Protein AF-A0A202DGK8-F1 (afdb_monomer_lite)

Radius of gyration: 27.14 Å; chains: 1; bounding box: 76×74×69 Å

Sequence (663 aa):
MLKRNYIIKHFFIFFLIILNVFDFFEALNPEFDLIKKVISWVLMIYLLYHFSFSKILIGYKDKNIDLMLLFSYTLFIFKDLFFYLLGSELSIRINESIVFYTLNISLLCFLLISHYLSFYKHIEGESLLGIFKVSDNVIFKFILSLIGISFVAYFIFMMVFQWFTIVIDAPIMMIAIIYYLYVATKQHKADSLMENIVGFGDNILERFISFFHYKKTLYLGLLSLLGLHFFTDIFALLMPSIFEMGGAVYKGITESETIIALFFENITGLTFYEIFNLLIIYLANIIHVLFLLATPIILIQHFYKEEKIRLPIWLKLMIIPSFIISYIYPVYTIEKITSLSSNISGVILSFSSVILSEKIYYVLALLLILIFLVLMLYHFKLMDTSGITLIILFVGMVDYVSKYYMSTVKYYIALIQNIWSTEFLIIIFFFIIFILLITLFYWFSIIIFAFEVLKYNYLKSFMDRNLENFRKLEIFFSISLLFILLIQFLSIMFAIFRIKNFNFFVPIILAALFVVLPRINLFFVRIDWGAKMHNFLLTPFALLVGLLIGSSAIYYREPLGFVSENIILIAFYLLFVAISEELLFRHYLQKYLSNVFDFRHSALVQSLLFAFFHLTKSTSISLFILMFISAILFTIIKEKTGLLNAILAHFMANAILYYYFLF

Structure (mmCIF, N/CA/C/O backbone):
data_AF-A0A202DGK8-F1
#
_entry.id   AF-A0A202DGK8-F1
#
loop_
_atom_site.group_PDB
_atom_site.id
_atom_site.type_symbol
_atom_site.label_atom_id
_atom_site.label_alt_id
_atom_site.label_comp_id
_atom_site.label_asym_id
_atom_site.label_entity_id
_atom_site.label_seq_id
_atom_site.pdbx_PDB_ins_code
_atom_site.Cartn_x
_atom_site.Cartn_y
_atom_site.Cartn_z
_atom_site.occupancy
_atom_site.B_iso_or_equiv
_atom_site.auth_seq_id
_atom_site.auth_comp_id
_atom_site.auth_asym_id
_atom_site.auth_atom_id
_atom_site.pdbx_PDB_model_num
ATOM 1 N N . MET A 1 1 ? -36.291 -28.197 7.228 1.00 51.22 1 MET A N 1
ATOM 2 C CA . MET A 1 1 ? -35.896 -26.795 6.944 1.00 51.22 1 MET A CA 1
ATOM 3 C C . MET A 1 1 ? -34.412 -26.662 6.576 1.00 51.22 1 MET A C 1
ATOM 5 O O . MET A 1 1 ? -34.134 -26.097 5.529 1.00 51.22 1 MET A O 1
ATOM 9 N N . LEU A 1 2 ? -33.475 -27.258 7.333 1.00 48.94 2 LEU A N 1
ATOM 10 C CA . LEU A 1 2 ? -32.024 -27.219 7.044 1.00 48.94 2 LEU A CA 1
ATOM 11 C C . LEU A 1 2 ? -31.641 -27.668 5.616 1.00 48.94 2 LEU A C 1
ATOM 13 O O . LEU A 1 2 ? -30.937 -26.936 4.931 1.00 48.94 2 LEU A O 1
ATOM 17 N N . LYS A 1 3 ? -32.181 -28.791 5.109 1.00 66.75 3 LYS A N 1
ATOM 18 C CA . LYS A 1 3 ? -31.919 -29.261 3.728 1.00 66.75 3 LYS A CA 1
ATOM 19 C C . LYS A 1 3 ? -32.298 -28.246 2.633 1.00 66.75 3 LYS A C 1
ATOM 21 O O . LYS A 1 3 ? -31.607 -28.169 1.626 1.00 66.75 3 LYS A O 1
ATOM 26 N N . ARG A 1 4 ? -33.359 -27.446 2.821 1.00 71.19 4 ARG A N 1
ATOM 27 C CA . ARG A 1 4 ? -33.828 -26.487 1.800 1.00 71.19 4 ARG A CA 1
ATOM 28 C C . ARG A 1 4 ? -32.875 -25.298 1.654 1.00 71.19 4 ARG A C 1
ATOM 30 O O . ARG A 1 4 ? -32.603 -24.874 0.538 1.00 71.19 4 ARG A O 1
ATOM 37 N N . ASN A 1 5 ? -32.333 -24.806 2.770 1.00 70.88 5 ASN A N 1
ATOM 38 C CA . ASN A 1 5 ? -31.379 -23.693 2.766 1.00 70.88 5 ASN A CA 1
ATOM 39 C C . ASN A 1 5 ? -30.057 -24.085 2.091 1.00 70.88 5 ASN A C 1
ATOM 41 O O . ASN A 1 5 ? -29.466 -23.269 1.388 1.00 70.88 5 ASN A O 1
ATOM 45 N N . TYR A 1 6 ? -29.633 -25.344 2.243 1.00 73.19 6 TYR A N 1
ATOM 46 C CA . TYR A 1 6 ? -28.460 -25.858 1.542 1.00 73.19 6 TYR A CA 1
ATOM 47 C C . TYR A 1 6 ? -28.658 -25.883 0.027 1.00 73.19 6 TYR A C 1
ATOM 49 O O . TYR A 1 6 ? -27.784 -25.398 -0.682 1.00 73.19 6 TYR A O 1
ATOM 57 N N . ILE A 1 7 ? -29.794 -26.377 -0.476 1.00 74.69 7 ILE A N 1
ATOM 58 C CA . ILE A 1 7 ? -30.043 -26.464 -1.927 1.00 74.69 7 ILE A CA 1
ATOM 59 C C . ILE A 1 7 ? -29.976 -25.080 -2.584 1.00 74.69 7 ILE A C 1
ATOM 61 O O . ILE A 1 7 ? -29.297 -24.914 -3.592 1.00 74.69 7 ILE A O 1
ATOM 65 N N . ILE A 1 8 ? -30.615 -24.075 -1.979 1.00 75.06 8 ILE A N 1
ATOM 66 C CA . ILE A 1 8 ? -30.625 -22.705 -2.511 1.00 75.06 8 ILE A CA 1
ATOM 67 C C . ILE A 1 8 ? -29.206 -22.115 -2.523 1.00 75.06 8 ILE A C 1
ATOM 69 O O . ILE A 1 8 ? -28.789 -21.552 -3.532 1.00 75.06 8 ILE A O 1
ATOM 73 N N . LYS A 1 9 ? -28.433 -22.291 -1.440 1.00 70.06 9 LYS A N 1
ATOM 74 C CA . LYS A 1 9 ? -27.044 -21.805 -1.363 1.00 70.06 9 LYS A CA 1
ATOM 75 C C . LYS A 1 9 ? -26.158 -22.444 -2.439 1.00 70.06 9 LYS A C 1
ATOM 77 O O . LYS A 1 9 ? -25.426 -21.733 -3.118 1.00 70.06 9 LYS A O 1
ATOM 82 N N . HIS A 1 10 ? -26.243 -23.764 -2.614 1.00 73.62 10 HIS A N 1
ATOM 83 C CA . HIS A 1 10 ? -25.457 -24.475 -3.626 1.00 73.62 10 HIS A CA 1
ATOM 84 C C . HIS A 1 10 ? -25.862 -24.080 -5.046 1.00 73.62 10 HIS A C 1
ATOM 86 O O . HIS A 1 10 ? -24.986 -23.927 -5.888 1.00 73.62 10 HIS A O 1
ATOM 92 N N . PHE A 1 11 ? -27.156 -23.858 -5.300 1.00 79.88 11 PHE A N 1
ATOM 93 C CA . PHE A 1 11 ? -27.632 -23.382 -6.598 1.00 79.88 11 PHE A CA 1
ATOM 94 C C . PHE A 1 11 ? -27.034 -22.017 -6.959 1.00 79.88 11 PHE A C 1
ATOM 96 O O . PHE A 1 11 ? -26.477 -21.877 -8.042 1.00 79.88 11 PHE A O 1
ATOM 103 N N . PHE A 1 12 ? -27.079 -21.037 -6.047 1.00 73.44 12 PHE A N 1
ATOM 104 C CA . PHE A 1 12 ? -26.494 -19.716 -6.305 1.00 73.44 12 PHE A CA 1
ATOM 105 C C . PHE A 1 12 ? -24.978 -19.772 -6.499 1.00 73.44 12 PHE A C 1
ATOM 107 O O . PHE A 1 12 ? -24.472 -19.120 -7.403 1.00 73.44 12 PHE A O 1
ATOM 114 N N . ILE A 1 13 ? -24.258 -20.569 -5.701 1.00 73.38 13 ILE A N 1
ATOM 115 C CA . ILE A 1 13 ? -22.806 -20.743 -5.861 1.00 73.38 13 ILE A CA 1
ATOM 116 C C . ILE A 1 13 ? -22.485 -21.400 -7.208 1.00 73.38 13 ILE A C 1
ATOM 118 O O . ILE A 1 13 ? -21.611 -20.929 -7.925 1.00 73.38 13 ILE A O 1
ATOM 122 N N . PHE A 1 14 ? -23.201 -22.463 -7.579 1.00 77.56 14 PHE A N 1
ATOM 123 C CA . PHE A 1 14 ? -23.009 -23.146 -8.857 1.00 77.56 14 PHE A CA 1
ATOM 124 C C . PHE A 1 14 ? -23.303 -22.229 -10.048 1.00 77.56 14 PHE A C 1
ATOM 126 O O . PHE A 1 14 ? -22.525 -22.171 -10.997 1.00 77.56 14 PHE A O 1
ATOM 133 N N . PHE A 1 15 ? -24.400 -21.476 -9.981 1.00 82.25 15 PHE A N 1
ATOM 134 C CA . PHE A 1 15 ? -24.756 -20.517 -11.017 1.00 82.25 15 PHE A CA 1
ATOM 135 C C . PHE A 1 15 ? -23.718 -19.393 -11.124 1.00 82.25 15 PHE A C 1
ATOM 137 O O . PHE A 1 15 ? -23.311 -19.051 -12.230 1.00 82.25 15 PHE A O 1
ATOM 144 N N . LEU A 1 16 ? -23.218 -18.891 -9.990 1.00 80.38 16 LEU A N 1
ATOM 145 C CA . LEU A 1 16 ? -22.137 -17.909 -9.954 1.00 80.38 16 LEU A CA 1
ATOM 146 C C . LEU A 1 16 ? -20.859 -18.442 -10.615 1.00 80.38 16 LEU A C 1
ATOM 148 O O . LEU A 1 16 ? -20.255 -17.744 -11.421 1.00 80.38 16 LEU A O 1
ATOM 152 N N . ILE A 1 17 ? -20.478 -19.691 -10.328 1.00 80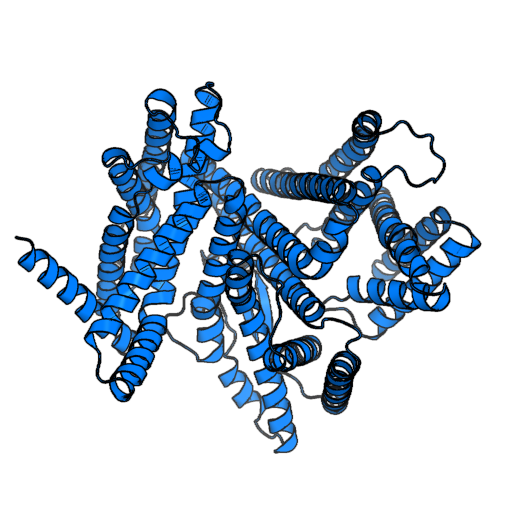.12 17 ILE A N 1
ATOM 153 C CA . ILE A 1 17 ? -19.326 -20.350 -10.959 1.00 80.12 17 ILE A CA 1
ATOM 154 C C . ILE A 1 17 ? -19.479 -20.367 -12.482 1.00 80.12 17 ILE A C 1
ATOM 156 O O . ILE A 1 17 ? -18.545 -19.999 -13.188 1.00 80.12 17 ILE A O 1
ATOM 160 N N . ILE A 1 18 ? -20.651 -20.757 -12.991 1.00 83.00 18 ILE A N 1
ATOM 161 C CA . ILE A 1 18 ? -20.918 -20.778 -14.435 1.00 83.00 18 ILE A CA 1
ATOM 162 C C . ILE A 1 18 ? -20.786 -19.377 -15.036 1.00 83.00 18 ILE A C 1
ATOM 164 O O . ILE A 1 18 ? -20.102 -19.214 -16.045 1.00 83.00 18 ILE A O 1
ATOM 168 N N . LEU A 1 19 ? -21.418 -18.374 -14.419 1.00 85.44 19 LEU A N 1
ATOM 169 C CA . LEU A 1 19 ? -21.339 -16.994 -14.896 1.00 85.44 19 LEU A CA 1
ATOM 170 C C . LEU A 1 19 ? -19.886 -16.509 -14.913 1.00 85.44 19 LEU A C 1
ATOM 172 O O . LEU A 1 19 ? -19.451 -15.963 -15.914 1.00 85.44 19 LEU A O 1
ATOM 176 N N . ASN A 1 20 ? -19.107 -16.790 -13.873 1.00 83.69 20 ASN A N 1
ATOM 177 C CA . ASN A 1 20 ? -17.699 -16.405 -13.794 1.00 83.69 20 ASN A CA 1
ATOM 178 C C . ASN A 1 20 ? -16.799 -17.097 -14.825 1.00 83.69 20 ASN A C 1
ATOM 180 O O . ASN A 1 20 ? -15.853 -16.486 -15.315 1.00 83.69 20 ASN A O 1
ATOM 184 N N . VAL A 1 21 ? -17.101 -18.342 -15.204 1.00 82.19 21 VAL A N 1
ATOM 185 C CA . VAL A 1 21 ? -16.419 -19.006 -16.326 1.00 82.19 21 VAL A CA 1
ATOM 186 C C . VAL A 1 21 ? -16.737 -18.286 -17.637 1.00 82.19 21 VAL A C 1
ATOM 188 O O . VAL A 1 21 ? -15.822 -17.988 -18.398 1.00 82.19 21 VAL A O 1
ATOM 191 N N . PHE A 1 22 ? -18.009 -17.974 -17.904 1.00 86.88 22 PHE A N 1
ATOM 192 C CA . PHE A 1 22 ? -18.378 -17.231 -19.114 1.00 86.88 22 PHE A CA 1
ATOM 193 C C . PHE A 1 22 ? -17.799 -15.813 -19.130 1.00 86.88 22 PHE A C 1
ATOM 195 O O . PHE A 1 22 ? -17.369 -15.355 -20.184 1.00 86.88 22 PHE A O 1
ATOM 202 N N . ASP A 1 23 ? -17.741 -15.148 -17.977 1.00 83.62 23 ASP A N 1
ATOM 203 C CA . ASP A 1 23 ? -17.130 -13.828 -17.815 1.00 83.62 23 ASP A CA 1
ATOM 204 C C . ASP A 1 23 ? -15.640 -13.842 -18.146 1.00 83.62 23 ASP A C 1
ATOM 206 O O . ASP A 1 23 ? -15.155 -12.991 -18.882 1.00 83.62 23 ASP A O 1
ATOM 210 N N . PHE A 1 24 ? -14.921 -14.853 -17.646 1.00 81.38 24 PHE A N 1
ATOM 211 C CA . PHE A 1 24 ? -13.491 -15.019 -17.892 1.00 81.38 24 PHE A CA 1
ATOM 212 C C . PHE A 1 24 ? -13.161 -15.126 -19.387 1.00 81.38 24 PHE A C 1
ATOM 214 O O . PHE A 1 24 ? -12.105 -14.675 -19.820 1.00 81.38 24 PHE A O 1
ATOM 221 N N . PHE A 1 25 ? -14.060 -15.729 -20.167 1.00 81.94 25 PHE A N 1
ATOM 222 C CA . PHE A 1 25 ? -13.942 -15.845 -21.620 1.00 81.94 25 PHE A CA 1
ATOM 223 C C . PHE A 1 25 ? -14.608 -14.689 -22.382 1.00 81.94 25 PHE A C 1
ATOM 225 O O . PHE A 1 25 ? -14.773 -14.798 -23.595 1.00 81.94 25 PHE A O 1
ATOM 232 N N . GLU A 1 26 ? -15.024 -13.620 -21.693 1.00 84.12 26 GLU A N 1
ATOM 233 C CA . GLU A 1 26 ? -15.728 -12.463 -22.270 1.00 84.12 26 GLU A CA 1
ATOM 234 C C . GLU A 1 26 ? -16.994 -12.856 -23.061 1.00 84.12 26 GLU A C 1
ATOM 236 O O . GLU A 1 26 ? -17.419 -12.178 -23.993 1.00 84.12 26 GLU A O 1
ATOM 241 N N . ALA A 1 27 ? -17.615 -13.979 -22.687 1.00 88.19 27 ALA A N 1
ATOM 242 C CA . ALA A 1 27 ? -18.782 -14.547 -23.359 1.00 88.19 27 ALA A CA 1
ATOM 243 C C . ALA A 1 27 ? -20.116 -14.118 -22.720 1.00 88.19 27 ALA A C 1
ATOM 245 O O . ALA A 1 27 ? -21.186 -14.444 -23.241 1.00 88.19 27 ALA A O 1
ATOM 246 N N . LEU A 1 28 ? -20.077 -13.417 -21.581 1.00 88.25 28 LEU A N 1
ATOM 247 C CA . LEU A 1 28 ? -21.272 -12.858 -20.953 1.00 88.25 28 LEU A CA 1
ATOM 248 C C . LEU A 1 28 ? -21.738 -11.603 -21.688 1.00 88.25 28 LEU A C 1
ATOM 250 O O . LEU A 1 28 ? -20.965 -10.682 -21.930 1.00 88.25 28 LEU A O 1
ATOM 254 N N . ASN A 1 29 ? -23.039 -11.529 -21.964 1.00 89.25 29 ASN A N 1
ATOM 255 C CA . ASN A 1 29 ? -23.643 -10.265 -22.366 1.00 89.25 29 ASN A CA 1
ATOM 256 C C . ASN A 1 29 ? -23.728 -9.296 -21.155 1.00 89.25 29 ASN A C 1
ATOM 258 O O . ASN A 1 29 ? -23.671 -9.737 -19.999 1.00 89.25 29 ASN A O 1
ATOM 262 N N . PRO A 1 30 ? -23.915 -7.983 -21.386 1.00 84.62 30 PRO A N 1
ATOM 263 C CA . PRO A 1 30 ? -23.977 -6.996 -20.303 1.00 84.62 30 PRO A CA 1
ATOM 264 C C . PRO A 1 30 ? -25.090 -7.249 -19.268 1.00 84.62 30 PRO A C 1
ATOM 266 O O . PRO A 1 30 ? -24.923 -6.953 -18.087 1.00 84.62 30 PRO A O 1
ATOM 269 N N . GLU A 1 31 ? -26.224 -7.825 -19.682 1.00 85.94 31 GLU A N 1
ATOM 270 C CA . GLU A 1 31 ? -27.348 -8.133 -18.785 1.00 85.94 31 GLU A CA 1
ATOM 271 C C . GLU A 1 31 ? -27.005 -9.251 -17.793 1.00 85.94 31 GLU A C 1
ATOM 273 O O . GLU A 1 31 ? -27.269 -9.135 -16.593 1.00 85.94 31 GLU A O 1
ATOM 278 N N . PHE A 1 32 ? -26.387 -10.333 -18.271 1.00 88.19 32 PHE A N 1
ATOM 279 C CA . PHE A 1 32 ? -25.945 -11.430 -17.421 1.00 88.19 32 PHE A CA 1
ATOM 280 C C . PHE A 1 32 ? -24.737 -11.032 -16.563 1.00 88.19 32 PHE A C 1
ATOM 282 O O . PHE A 1 32 ? -24.645 -11.523 -15.438 1.00 88.19 32 PHE A O 1
ATOM 289 N N . ASP A 1 33 ? -23.872 -10.112 -17.013 1.00 83.44 33 ASP A N 1
ATOM 290 C CA . ASP A 1 33 ? -22.826 -9.514 -16.162 1.00 83.44 33 ASP A CA 1
ATOM 291 C C . ASP A 1 33 ? -23.436 -8.721 -14.991 1.00 83.44 33 ASP A C 1
ATOM 293 O O . ASP A 1 33 ? -23.025 -8.878 -13.837 1.00 83.44 33 ASP A O 1
ATOM 297 N N . LEU A 1 34 ? -24.497 -7.944 -15.241 1.00 83.56 34 LEU A N 1
ATOM 298 C CA . LEU A 1 34 ? -25.237 -7.269 -14.172 1.00 83.56 34 LEU A CA 1
ATOM 299 C C . LEU A 1 34 ? -25.877 -8.275 -13.200 1.00 83.56 34 LEU A C 1
ATOM 301 O O . LEU A 1 34 ? -25.743 -8.120 -11.983 1.00 83.56 34 LEU A O 1
ATOM 305 N N . ILE A 1 35 ? -26.548 -9.317 -13.709 1.00 86.31 35 ILE A N 1
ATOM 306 C CA . ILE A 1 35 ? -27.157 -10.366 -12.870 1.00 86.31 35 ILE A CA 1
ATOM 307 C C . ILE A 1 35 ? -26.089 -11.054 -12.014 1.00 86.31 35 ILE A C 1
ATOM 309 O O . ILE A 1 35 ? -26.294 -11.226 -10.810 1.00 86.31 35 ILE A O 1
ATOM 313 N N . LYS A 1 36 ? -24.945 -11.405 -12.612 1.00 86.31 36 LYS A N 1
ATOM 314 C CA . LYS A 1 36 ? -23.786 -11.980 -11.919 1.00 86.31 36 LYS A CA 1
ATOM 315 C C . LYS A 1 36 ? -23.366 -11.094 -10.755 1.00 86.31 36 LYS A C 1
ATOM 317 O O . LYS A 1 36 ? -23.357 -11.560 -9.620 1.00 86.31 36 LYS A O 1
ATOM 322 N N . LYS A 1 37 ? -23.130 -9.805 -11.012 1.00 82.56 37 LYS A N 1
ATOM 323 C CA . LYS A 1 37 ? -22.721 -8.830 -9.990 1.00 82.56 37 LYS A CA 1
ATOM 324 C C . LYS A 1 37 ? -23.738 -8.723 -8.861 1.00 82.56 37 LYS A C 1
ATOM 326 O O . LYS A 1 37 ? -23.357 -8.817 -7.698 1.00 82.56 37 LYS A O 1
ATOM 331 N N . VAL A 1 38 ? -25.031 -8.617 -9.169 1.00 84.06 38 VAL A N 1
ATOM 332 C CA . VAL A 1 38 ? -26.089 -8.580 -8.143 1.00 84.06 38 VAL A CA 1
ATOM 333 C C . VAL A 1 38 ? -26.083 -9.854 -7.290 1.00 84.06 38 VAL A C 1
ATOM 335 O O . VAL A 1 38 ? -26.186 -9.767 -6.065 1.00 84.06 38 VAL A O 1
ATOM 338 N N . ILE A 1 39 ? -25.917 -11.033 -7.897 1.00 84.00 39 ILE A N 1
ATOM 339 C CA . ILE A 1 39 ? -25.820 -12.303 -7.161 1.00 84.00 39 ILE A CA 1
ATOM 340 C C . ILE A 1 39 ? -24.566 -12.325 -6.280 1.00 84.00 39 ILE A C 1
ATOM 342 O O . ILE A 1 39 ? -24.683 -12.639 -5.091 1.00 84.00 39 ILE A O 1
ATOM 346 N N . SER A 1 40 ? -23.400 -11.942 -6.812 1.00 82.19 40 SER A N 1
ATOM 347 C CA . SER A 1 40 ? -22.146 -11.823 -6.053 1.00 82.19 40 SER A CA 1
ATOM 348 C C . SER A 1 40 ? -22.324 -10.912 -4.842 1.00 82.19 40 SER A C 1
ATOM 350 O O . SER A 1 40 ? -21.910 -11.252 -3.735 1.00 82.19 40 SER A O 1
ATOM 352 N N . TRP A 1 41 ? -23.016 -9.786 -5.011 1.00 83.88 41 TRP A N 1
ATOM 353 C CA . TRP A 1 41 ? -23.260 -8.815 -3.948 1.00 83.88 41 TRP A CA 1
ATOM 354 C C . TRP A 1 41 ? -24.203 -9.343 -2.872 1.00 83.88 41 TRP A C 1
ATOM 356 O O . TRP A 1 41 ? -23.926 -9.189 -1.683 1.00 83.88 41 TRP A O 1
ATOM 366 N N . VAL A 1 42 ? -25.297 -10.000 -3.262 1.00 85.19 42 VAL A N 1
ATOM 367 C CA . VAL A 1 42 ? -26.235 -10.620 -2.313 1.00 85.19 42 VAL A CA 1
ATOM 368 C C . VAL A 1 42 ? -25.539 -11.723 -1.516 1.00 85.19 42 VAL A C 1
ATOM 370 O O . VAL A 1 42 ? -25.684 -11.782 -0.292 1.00 85.19 42 VAL A O 1
ATOM 373 N N . LEU A 1 43 ? -24.743 -12.566 -2.182 1.00 80.69 43 LEU A N 1
ATOM 374 C CA . LEU A 1 43 ? -23.928 -13.584 -1.517 1.00 80.69 43 LEU A CA 1
ATOM 375 C C . LEU A 1 43 ? -22.896 -12.947 -0.580 1.00 80.69 43 LEU A C 1
ATOM 377 O O . LEU A 1 43 ? -22.686 -13.455 0.520 1.00 80.69 43 LEU A O 1
ATOM 381 N N . MET A 1 44 ? -22.312 -11.812 -0.962 1.00 81.56 44 MET A N 1
ATOM 382 C CA . MET A 1 44 ? -21.359 -11.080 -0.133 1.00 81.56 44 MET A CA 1
ATOM 383 C C . MET A 1 44 ? -21.989 -10.496 1.121 1.00 81.56 44 MET A C 1
ATOM 385 O O . MET A 1 44 ? -21.497 -10.731 2.220 1.00 81.56 44 MET A O 1
ATOM 389 N N . ILE A 1 45 ? -23.120 -9.808 0.986 1.00 84.25 45 ILE A N 1
ATOM 390 C CA . ILE A 1 45 ? -23.894 -9.295 2.123 1.00 84.25 45 ILE A CA 1
ATOM 391 C C . ILE A 1 45 ? -24.282 -10.452 3.053 1.00 84.25 45 ILE A C 1
ATOM 393 O O . ILE A 1 45 ? -24.182 -10.330 4.275 1.00 84.25 45 ILE A O 1
ATOM 397 N N . TYR A 1 46 ? -24.659 -11.603 2.488 1.00 83.50 46 TYR A N 1
ATOM 398 C CA . TYR A 1 46 ? -24.954 -12.808 3.259 1.00 83.50 46 TYR A CA 1
ATOM 399 C C . TYR A 1 46 ? -23.729 -13.361 4.009 1.00 83.50 46 TYR A C 1
ATOM 401 O O . TYR A 1 46 ? -23.856 -13.739 5.173 1.00 83.50 46 TYR A O 1
ATOM 409 N N . LEU A 1 47 ? -22.547 -13.408 3.389 1.00 78.81 47 LEU A N 1
ATOM 410 C CA . LEU A 1 47 ? -21.310 -13.840 4.054 1.00 78.81 47 LEU A CA 1
ATOM 411 C C . LEU A 1 47 ? -20.900 -12.859 5.160 1.00 78.81 47 LEU A C 1
ATOM 413 O O . LEU A 1 47 ? -20.594 -13.269 6.280 1.00 78.81 47 LEU A O 1
ATOM 417 N N . LEU A 1 48 ? -20.974 -11.559 4.881 1.00 82.31 48 LEU A N 1
ATOM 418 C CA . LEU A 1 48 ? -20.627 -10.493 5.819 1.00 82.31 48 LEU A CA 1
ATOM 419 C C . LEU A 1 48 ? -21.601 -10.402 7.002 1.00 82.31 48 LEU A C 1
ATOM 421 O O . LEU A 1 48 ? -21.194 -10.035 8.101 1.00 82.31 48 LEU A O 1
ATOM 425 N N . TYR A 1 49 ? -22.856 -10.825 6.835 1.00 84.62 49 TYR A N 1
ATOM 426 C CA . TYR A 1 49 ? -23.777 -11.021 7.958 1.00 84.62 49 TYR A CA 1
ATOM 427 C C . TYR A 1 49 ? -23.253 -12.048 8.981 1.00 84.62 49 TYR A C 1
ATOM 429 O O . TYR A 1 49 ? -23.472 -11.897 10.185 1.00 84.62 49 TYR A O 1
ATOM 437 N N . HIS A 1 50 ? -22.536 -13.086 8.532 1.00 83.25 50 HIS A N 1
ATOM 438 C CA . HIS A 1 50 ? -21.955 -14.096 9.428 1.00 83.25 50 HIS A CA 1
ATOM 439 C C . HIS A 1 50 ? -20.631 -13.661 10.062 1.00 83.25 50 HIS A C 1
ATOM 441 O O . HIS A 1 50 ? -20.284 -14.173 11.126 1.00 83.25 50 HIS A O 1
ATOM 447 N N . PHE A 1 51 ? -19.944 -12.680 9.471 1.00 81.88 51 PHE A N 1
ATOM 448 C CA . PHE A 1 51 ? -18.653 -12.149 9.927 1.00 81.88 51 PHE A CA 1
ATOM 449 C C . PHE A 1 51 ? -18.716 -11.437 11.293 1.00 81.88 51 PHE A C 1
ATOM 451 O O . PHE A 1 51 ? -17.709 -11.356 11.990 1.00 81.88 51 PHE A O 1
ATOM 458 N N . SER A 1 52 ? -19.901 -10.980 11.715 1.00 90.25 52 SER A N 1
ATOM 459 C CA . SER A 1 52 ? -20.150 -10.302 12.998 1.00 90.25 52 SER A CA 1
ATOM 460 C C . SER A 1 52 ? -19.206 -9.131 13.295 1.00 90.25 52 SER A C 1
ATOM 462 O O . SER A 1 52 ? -18.312 -9.219 14.138 1.00 90.25 52 SER A O 1
ATOM 464 N N . PHE A 1 53 ? -19.441 -7.994 12.635 1.00 92.56 53 PHE A N 1
ATOM 465 C CA . PHE A 1 53 ? -18.684 -6.750 12.818 1.00 92.56 53 PHE A CA 1
ATOM 466 C C . PHE A 1 53 ? -18.609 -6.270 14.274 1.00 92.56 53 PHE A C 1
ATOM 468 O O . PHE A 1 53 ? -17.600 -5.690 14.678 1.00 92.56 53 PHE A O 1
ATOM 475 N N . SER A 1 54 ? -19.630 -6.530 15.089 1.00 95.38 54 SER A N 1
ATOM 476 C CA . SER A 1 54 ? -19.607 -6.209 16.513 1.00 95.38 54 SER A CA 1
ATOM 477 C C . SER A 1 54 ? -18.515 -6.992 17.244 1.00 95.38 54 SER A C 1
ATOM 479 O O . SER A 1 54 ? -17.869 -6.440 18.124 1.00 95.38 54 SER A O 1
ATOM 481 N N . LYS A 1 55 ? -18.233 -8.243 16.855 1.00 93.81 55 LYS A N 1
ATOM 482 C CA . LYS A 1 55 ? -17.158 -9.035 17.467 1.00 93.81 55 LYS A CA 1
ATOM 483 C C . LYS A 1 55 ? -15.811 -8.330 17.285 1.00 93.81 55 LYS A C 1
ATOM 485 O O . LYS A 1 55 ? -15.064 -8.201 18.243 1.00 93.81 55 LYS A O 1
ATOM 490 N N . ILE A 1 56 ? -15.570 -7.767 16.099 1.00 93.12 56 ILE A N 1
ATOM 491 C CA . ILE A 1 56 ? -14.373 -6.961 15.812 1.00 93.12 56 ILE A CA 1
ATOM 492 C C . ILE A 1 56 ? -14.369 -5.678 16.645 1.00 93.12 56 ILE A C 1
ATOM 494 O O . ILE A 1 56 ? -13.356 -5.342 17.251 1.00 93.12 56 ILE A O 1
ATOM 498 N N . LEU A 1 57 ? -15.481 -4.937 16.664 1.00 95.38 57 LEU A N 1
ATOM 499 C CA . LEU A 1 57 ? -15.538 -3.606 17.275 1.00 95.38 57 LEU A CA 1
ATOM 500 C C . LEU A 1 57 ? -15.542 -3.640 18.809 1.00 95.38 57 LEU A C 1
ATOM 502 O O . LEU A 1 57 ? -14.827 -2.851 19.422 1.00 95.38 57 LEU A O 1
ATOM 506 N N . ILE A 1 58 ? -16.341 -4.520 19.417 1.00 96.12 58 ILE A N 1
ATOM 507 C CA . ILE A 1 58 ? -16.627 -4.545 20.863 1.00 96.12 58 ILE A CA 1
ATOM 508 C C . ILE A 1 58 ? -16.283 -5.867 21.566 1.00 96.12 58 ILE A C 1
ATOM 510 O O . ILE A 1 58 ? -16.388 -5.916 22.789 1.00 96.12 58 ILE A O 1
ATOM 514 N N . GLY A 1 59 ? -15.852 -6.902 20.834 1.00 94.31 59 GLY A N 1
ATOM 515 C CA . GLY A 1 59 ? -15.318 -8.170 21.371 1.00 94.31 59 GLY A CA 1
ATOM 516 C C . GLY A 1 59 ? -16.325 -9.319 21.401 1.00 94.31 59 GLY A C 1
ATOM 517 O O . GLY A 1 59 ? -15.965 -10.479 21.205 1.00 94.31 59 GLY A O 1
ATOM 518 N N . TYR A 1 60 ? -17.618 -8.998 21.489 1.00 94.75 60 TYR A N 1
ATOM 519 C CA . TYR A 1 60 ? -18.710 -9.971 21.477 1.00 94.75 60 TYR A CA 1
ATOM 520 C C . TYR A 1 60 ? -19.697 -9.740 20.330 1.00 94.75 60 TYR A C 1
ATOM 522 O O . TYR A 1 60 ? -19.806 -8.664 19.733 1.00 94.75 60 TYR A O 1
ATOM 530 N N . LYS A 1 61 ? -20.445 -10.798 20.013 1.00 95.06 61 LYS A N 1
ATOM 531 C CA . LYS A 1 61 ? -21.471 -10.792 18.971 1.00 95.06 61 LYS A CA 1
ATOM 532 C C . LYS A 1 61 ? -22.756 -10.134 19.477 1.00 95.06 61 LYS A C 1
ATOM 534 O O . LYS A 1 61 ? -23.372 -10.619 20.422 1.00 95.06 61 LYS A O 1
ATOM 539 N N . ASP A 1 62 ? -23.192 -9.080 18.799 1.00 96.19 62 ASP A N 1
ATOM 540 C CA . ASP A 1 62 ? -24.456 -8.389 19.014 1.00 96.19 62 ASP A CA 1
ATOM 541 C C . ASP A 1 62 ? -25.193 -8.303 17.679 1.00 96.19 62 ASP A C 1
ATOM 543 O O . ASP A 1 62 ? -24.842 -7.538 16.779 1.00 96.19 62 ASP A O 1
ATOM 547 N N . LYS A 1 63 ? -26.249 -9.109 17.567 1.00 95.56 63 LYS A N 1
ATOM 548 C CA . LYS A 1 63 ? -27.011 -9.272 16.329 1.00 95.56 63 LYS A CA 1
ATOM 549 C C . LYS A 1 63 ? -27.651 -7.966 15.847 1.00 95.56 63 LYS A C 1
ATOM 551 O O . LYS A 1 63 ? -27.791 -7.783 14.641 1.00 95.56 63 LYS A O 1
ATOM 556 N N . ASN A 1 64 ? -28.054 -7.079 16.758 1.00 96.44 64 ASN A N 1
ATOM 557 C CA . ASN A 1 64 ? -28.722 -5.834 16.382 1.00 96.44 64 ASN A CA 1
ATOM 558 C C . ASN A 1 64 ? -27.713 -4.849 15.792 1.00 96.44 64 ASN A C 1
ATOM 560 O O . ASN A 1 64 ? -27.976 -4.255 14.748 1.00 96.44 64 ASN A O 1
ATOM 564 N N . ILE A 1 65 ? -26.542 -4.730 16.422 1.00 96.19 65 ILE A N 1
ATOM 565 C CA . ILE A 1 65 ? -25.448 -3.899 15.907 1.00 96.19 65 ILE A CA 1
ATOM 566 C C . ILE A 1 65 ? -24.959 -4.447 14.566 1.00 96.19 65 ILE A C 1
ATOM 568 O O . ILE A 1 65 ? -24.831 -3.676 13.619 1.00 96.19 65 ILE A O 1
ATOM 572 N N . ASP A 1 66 ? -24.757 -5.762 14.456 1.00 95.38 66 ASP A N 1
ATOM 573 C CA . ASP A 1 66 ? -24.349 -6.413 13.206 1.00 95.38 66 ASP A CA 1
ATOM 574 C C . ASP A 1 66 ? -25.336 -6.131 12.064 1.00 95.38 66 ASP A C 1
ATOM 576 O O . ASP A 1 66 ? -24.918 -5.767 10.965 1.00 95.38 66 ASP A O 1
ATOM 580 N N . LEU A 1 67 ? -26.646 -6.245 12.320 1.00 95.56 67 LEU A N 1
ATOM 581 C CA . LEU A 1 67 ? -27.687 -5.959 11.329 1.00 95.56 67 LEU A CA 1
ATOM 582 C C . LEU A 1 67 ? -27.669 -4.484 10.898 1.00 95.56 67 LEU A C 1
ATOM 584 O O . LEU A 1 67 ? -27.742 -4.193 9.705 1.00 95.56 67 LEU A O 1
ATOM 588 N N . MET A 1 68 ? -27.562 -3.555 11.854 1.00 96.50 68 MET A N 1
ATOM 589 C CA . MET A 1 68 ? -27.519 -2.118 11.565 1.00 96.50 68 MET A CA 1
ATOM 590 C C . MET A 1 68 ? -26.249 -1.722 10.805 1.00 96.50 68 MET A C 1
ATOM 592 O O . MET A 1 68 ? -26.324 -0.921 9.873 1.00 96.50 68 MET A O 1
ATOM 596 N N . LEU A 1 69 ? -25.097 -2.292 11.171 1.00 95.38 69 LEU A N 1
ATOM 597 C CA . LEU A 1 69 ? -23.836 -2.087 10.461 1.00 95.38 69 LEU A CA 1
ATOM 598 C C . LEU A 1 69 ? -23.924 -2.636 9.042 1.00 95.38 69 LEU A C 1
ATOM 600 O O . LEU A 1 69 ? -23.621 -1.906 8.107 1.00 95.38 69 LEU A O 1
ATOM 604 N N . LEU A 1 70 ? -24.413 -3.865 8.861 1.00 94.31 70 LEU A N 1
ATOM 605 C CA . LEU A 1 70 ? -24.581 -4.464 7.538 1.00 94.31 70 LEU A CA 1
ATOM 606 C C . LEU A 1 70 ? -25.519 -3.637 6.652 1.00 94.31 70 LEU A C 1
ATOM 608 O O . LEU A 1 70 ? -25.198 -3.390 5.490 1.00 94.31 70 LEU A O 1
ATOM 612 N N . PHE A 1 71 ? -26.653 -3.185 7.194 1.00 95.31 71 PHE A N 1
ATOM 613 C CA . PHE A 1 71 ? -27.578 -2.303 6.483 1.00 95.31 71 PHE A CA 1
ATOM 614 C C . PHE A 1 71 ? -26.889 -0.998 6.072 1.00 95.31 71 PHE A C 1
ATOM 616 O O . PHE A 1 71 ? -26.926 -0.618 4.902 1.00 95.31 71 PHE A O 1
ATOM 623 N N . SER A 1 72 ? -26.196 -0.352 7.011 1.00 95.19 72 SER A N 1
ATOM 624 C CA . SER A 1 72 ? -25.492 0.899 6.741 1.00 95.19 72 SER A CA 1
ATOM 625 C C . SER A 1 72 ? -24.370 0.735 5.711 1.00 95.19 72 SER A C 1
ATOM 627 O O . SER A 1 72 ? -24.244 1.549 4.798 1.00 95.19 72 SER A O 1
ATOM 629 N N . TYR A 1 73 ? -23.581 -0.335 5.808 1.00 93.69 73 TYR A N 1
ATOM 630 C CA . TYR A 1 73 ? -22.508 -0.657 4.869 1.00 93.69 73 TYR A CA 1
ATOM 631 C C . TYR A 1 73 ? -23.045 -1.005 3.477 1.00 93.69 73 TYR A C 1
ATOM 633 O O . TYR A 1 73 ? -22.473 -0.592 2.469 1.00 93.69 73 TYR A O 1
ATOM 641 N N . THR A 1 74 ? -24.188 -1.687 3.404 1.00 91.06 74 THR A N 1
ATOM 642 C CA . THR A 1 74 ? -24.867 -1.959 2.131 1.00 91.06 74 THR A CA 1
ATOM 643 C C . THR A 1 74 ? -25.319 -0.659 1.467 1.00 91.06 74 THR A C 1
ATOM 645 O O . THR A 1 74 ? -25.046 -0.455 0.287 1.00 91.06 74 THR A O 1
ATOM 648 N N . LEU A 1 75 ? -25.941 0.257 2.221 1.00 92.25 75 LEU A N 1
ATOM 649 C CA . LEU A 1 75 ? -26.311 1.585 1.713 1.00 92.25 75 LEU A CA 1
ATOM 650 C C . LEU A 1 75 ? -25.092 2.411 1.279 1.00 92.25 75 LEU A C 1
ATOM 652 O O . LEU A 1 75 ? -25.177 3.154 0.303 1.00 92.25 75 LEU A O 1
ATOM 656 N N . PHE A 1 76 ? -23.963 2.261 1.980 1.00 88.62 76 PHE A N 1
ATOM 657 C CA . PHE A 1 76 ? -22.707 2.933 1.650 1.00 88.62 76 PHE A CA 1
ATOM 658 C C . PHE A 1 76 ? -22.164 2.507 0.279 1.00 88.62 76 PHE A C 1
ATOM 660 O O . PHE A 1 76 ? -21.779 3.362 -0.518 1.00 88.62 76 PHE A O 1
ATOM 667 N N . ILE A 1 77 ? -22.167 1.201 -0.011 1.00 86.81 77 ILE A N 1
ATOM 668 C CA . ILE A 1 77 ? -21.697 0.645 -1.293 1.00 86.81 77 ILE A CA 1
ATOM 669 C C . ILE A 1 77 ? -22.737 0.783 -2.406 1.00 86.81 77 ILE A C 1
ATOM 671 O O . ILE A 1 77 ? -22.389 0.745 -3.582 1.00 86.81 77 ILE A O 1
ATOM 675 N N . PHE A 1 78 ? -24.007 1.020 -2.082 1.00 85.69 78 PHE A N 1
ATOM 676 C CA . PHE A 1 78 ? -25.060 1.169 -3.088 1.00 85.69 78 PHE A CA 1
ATOM 677 C C . PHE A 1 78 ? -24.743 2.259 -4.134 1.00 85.69 78 PHE A C 1
ATOM 679 O O . PHE A 1 78 ? -25.143 2.136 -5.289 1.00 85.69 78 PHE A O 1
ATOM 686 N N . LYS A 1 79 ? -23.933 3.269 -3.775 1.00 81.31 79 LYS A N 1
ATOM 687 C CA . LYS A 1 79 ? -23.387 4.259 -4.722 1.00 81.31 79 LYS A CA 1
ATOM 688 C C . LYS A 1 79 ? -22.598 3.623 -5.873 1.00 81.31 79 LYS A C 1
ATOM 690 O O . LYS A 1 79 ? -22.725 4.064 -7.008 1.00 81.31 79 LYS A O 1
ATOM 695 N N . ASP A 1 80 ? -21.819 2.581 -5.594 1.00 76.75 80 ASP A N 1
ATOM 696 C CA . ASP A 1 80 ? -20.973 1.914 -6.583 1.00 76.75 80 ASP A CA 1
ATOM 697 C C . ASP A 1 80 ? -21.838 1.123 -7.576 1.00 76.75 80 ASP A C 1
ATOM 699 O O . ASP A 1 80 ? -21.505 1.050 -8.757 1.00 76.75 80 ASP A O 1
ATOM 703 N N . LEU A 1 81 ? -23.007 0.627 -7.136 1.00 76.62 81 LEU A N 1
ATOM 704 C CA . LEU A 1 81 ? -23.987 -0.016 -8.023 1.00 76.62 81 LEU A CA 1
ATOM 705 C C . LEU A 1 81 ? -24.526 0.988 -9.018 1.00 76.62 81 LEU A C 1
ATOM 707 O O . LEU A 1 81 ? -24.657 0.693 -10.199 1.00 76.62 81 LEU A O 1
ATOM 711 N N . PHE A 1 82 ? -24.856 2.176 -8.519 1.00 75.38 82 PHE A N 1
ATOM 712 C CA . PHE A 1 82 ? -25.405 3.233 -9.341 1.00 75.38 82 PHE A CA 1
ATOM 713 C C . PHE A 1 82 ? -24.392 3.729 -10.360 1.00 75.38 82 PHE A C 1
ATOM 715 O O . PHE A 1 82 ? -24.753 3.860 -11.523 1.00 75.38 82 PHE A O 1
ATOM 722 N N . PHE A 1 83 ? -23.132 3.932 -9.968 1.00 69.62 83 PHE A N 1
ATOM 723 C CA . PHE A 1 83 ? -22.082 4.280 -10.927 1.00 69.62 83 PHE A CA 1
ATOM 724 C C . PHE A 1 83 ? -21.893 3.197 -11.993 1.00 69.62 83 PHE A C 1
ATOM 726 O O . PHE A 1 83 ? -21.761 3.527 -13.169 1.00 69.62 83 PHE A O 1
ATOM 733 N N . TYR A 1 84 ? -21.958 1.920 -11.612 1.00 72.00 84 TYR A N 1
ATOM 734 C CA . TYR A 1 84 ? -21.910 0.823 -12.575 1.00 72.00 84 TYR A CA 1
ATOM 735 C C . TYR A 1 84 ? -23.127 0.820 -13.523 1.00 72.00 84 TYR A C 1
ATOM 737 O O . TYR A 1 84 ? -22.960 0.715 -14.735 1.00 72.00 84 TYR A O 1
ATOM 745 N N . LEU A 1 85 ? -24.343 1.007 -12.998 1.00 74.75 85 LEU A N 1
ATOM 746 C CA . LEU A 1 85 ? -25.576 1.068 -13.794 1.00 74.75 85 LEU A CA 1
ATOM 747 C C . LEU A 1 85 ? -25.604 2.269 -14.750 1.00 74.75 85 LEU A C 1
ATOM 749 O O . LEU A 1 85 ? -26.061 2.123 -15.881 1.00 74.75 85 LEU A O 1
ATOM 753 N N . LEU A 1 86 ? -25.089 3.429 -14.327 1.00 69.81 86 LEU A N 1
ATOM 754 C CA . LEU A 1 86 ? -24.968 4.626 -15.168 1.00 69.81 86 LEU A CA 1
ATOM 755 C C . LEU A 1 86 ? -24.022 4.415 -16.358 1.00 69.81 86 LEU A C 1
ATOM 757 O O . LEU A 1 86 ? -24.237 5.011 -17.408 1.00 69.81 86 LEU A O 1
ATOM 761 N N . GLY A 1 87 ? -22.994 3.575 -16.199 1.00 68.44 87 GLY A N 1
ATOM 762 C CA . GLY A 1 87 ? -22.078 3.205 -17.281 1.00 68.44 87 GLY A CA 1
ATOM 763 C C . GLY A 1 87 ? -22.629 2.144 -18.240 1.00 68.44 87 GLY A C 1
ATOM 764 O O . GLY A 1 87 ? -22.034 1.913 -19.289 1.00 68.44 87 GLY A O 1
ATOM 765 N N . SER A 1 88 ? -23.744 1.493 -17.899 1.00 71.19 88 SER A N 1
ATOM 766 C CA . SER A 1 88 ? -24.384 0.485 -18.747 1.00 71.19 88 SER A CA 1
ATOM 767 C C . SER A 1 88 ? -25.432 1.113 -19.675 1.00 71.19 88 SER A C 1
ATOM 769 O O . SER A 1 88 ? -26.097 2.082 -19.309 1.00 71.19 88 SER A O 1
ATOM 771 N N . GLU A 1 89 ? -25.650 0.528 -20.859 1.00 66.69 89 GLU A N 1
ATOM 772 C CA . GLU A 1 89 ? -26.720 0.953 -21.788 1.00 66.69 89 GLU A CA 1
ATOM 773 C C . GLU A 1 89 ? -28.121 0.891 -21.150 1.00 66.69 89 GLU A C 1
ATOM 775 O O . GLU A 1 89 ? -29.040 1.603 -21.552 1.00 66.69 89 GLU A O 1
ATOM 780 N N . LEU A 1 90 ? -28.253 0.114 -20.073 1.00 65.75 90 LEU A N 1
ATOM 781 C CA . LEU A 1 90 ? -29.411 -0.005 -19.192 1.00 65.75 90 LEU A CA 1
ATOM 782 C C . LEU A 1 90 ? -29.610 1.212 -18.273 1.00 65.75 90 LEU A C 1
ATOM 784 O O . LEU A 1 90 ? -30.165 1.065 -17.185 1.00 65.75 90 LEU A O 1
ATOM 788 N N . SER A 1 91 ? -29.187 2.405 -18.707 1.00 58.88 91 SER A N 1
ATOM 789 C CA . SER A 1 91 ? -29.322 3.692 -18.013 1.00 58.88 91 SER A CA 1
ATOM 790 C C . SER A 1 91 ? -30.795 4.077 -17.794 1.00 58.88 91 SER A C 1
ATOM 792 O O . SER A 1 91 ? -31.367 5.001 -18.374 1.00 58.88 91 SER A O 1
ATOM 794 N N . ILE A 1 92 ? -31.455 3.351 -16.898 1.00 59.81 92 ILE A N 1
ATOM 795 C CA . ILE A 1 92 ? -32.682 3.775 -16.247 1.00 59.81 92 ILE A CA 1
ATOM 796 C C . ILE A 1 92 ? -32.378 5.169 -15.688 1.00 59.81 92 ILE A C 1
ATOM 798 O O . ILE A 1 92 ? -31.302 5.381 -15.129 1.00 59.81 92 ILE A O 1
ATOM 802 N N . ARG A 1 93 ? -33.307 6.123 -15.856 1.00 61.56 93 ARG A N 1
ATOM 803 C CA . ARG A 1 93 ? -33.235 7.494 -15.312 1.00 61.56 93 ARG A CA 1
ATOM 804 C C . ARG A 1 93 ? -33.242 7.476 -13.781 1.00 61.56 93 ARG A C 1
ATOM 806 O O . ARG A 1 93 ? -34.195 7.910 -13.134 1.00 61.56 93 ARG A O 1
ATOM 813 N N . ILE A 1 94 ? -32.203 6.916 -13.192 1.00 66.56 94 ILE A N 1
ATOM 814 C CA . ILE A 1 94 ? -31.982 6.901 -11.766 1.00 66.56 94 ILE A CA 1
ATOM 815 C C . ILE A 1 94 ? -31.502 8.303 -11.422 1.00 66.56 94 ILE A C 1
ATOM 817 O O . ILE A 1 94 ? -30.494 8.786 -11.927 1.00 66.56 94 ILE A O 1
ATOM 821 N N . ASN A 1 95 ? -32.281 8.973 -10.585 1.00 75.69 95 ASN A N 1
ATOM 822 C CA . ASN A 1 95 ? -31.967 10.304 -10.109 1.00 75.69 95 ASN A CA 1
ATOM 823 C C . ASN A 1 95 ? -30.694 10.238 -9.246 1.00 75.69 95 ASN A C 1
ATOM 825 O O . ASN A 1 95 ? -30.686 9.512 -8.251 1.00 75.69 95 ASN A O 1
ATOM 829 N N . GLU A 1 96 ? -29.655 11.010 -9.589 1.00 76.75 96 GLU A N 1
ATOM 830 C CA . GLU A 1 96 ? -28.414 11.162 -8.802 1.00 76.75 96 GLU A CA 1
ATOM 831 C C . GLU A 1 96 ? -28.706 11.431 -7.317 1.00 76.75 96 GLU A C 1
ATOM 833 O O . GLU A 1 96 ? -27.989 10.962 -6.433 1.00 76.75 96 GLU A O 1
ATOM 838 N N . SER A 1 97 ? -29.832 12.093 -7.027 1.00 82.81 97 SER A N 1
ATOM 839 C CA . SER A 1 97 ? -30.340 12.317 -5.668 1.00 82.81 97 SER A CA 1
ATOM 840 C C . SER A 1 97 ? -30.437 11.033 -4.835 1.00 82.81 97 SER A C 1
ATOM 842 O O . SER A 1 97 ? -30.189 11.073 -3.633 1.00 82.81 97 SER A O 1
ATOM 844 N N . ILE A 1 98 ? -30.764 9.882 -5.440 1.00 84.50 98 ILE A N 1
ATOM 845 C CA . ILE A 1 98 ? -30.871 8.601 -4.724 1.00 84.50 98 ILE A CA 1
ATOM 846 C C . ILE A 1 98 ? -29.510 8.197 -4.151 1.00 84.50 98 ILE A C 1
ATOM 848 O O . ILE A 1 98 ? -29.453 7.799 -2.990 1.00 84.50 98 ILE A O 1
ATOM 852 N N . VAL A 1 99 ? -28.424 8.370 -4.912 1.00 83.69 99 VAL A N 1
ATOM 853 C CA . VAL A 1 99 ? -27.050 8.094 -4.456 1.00 83.69 99 VAL A CA 1
ATOM 854 C C . VAL A 1 99 ? -26.716 8.944 -3.231 1.00 83.69 99 VAL A C 1
ATOM 856 O O . VAL A 1 99 ? -26.198 8.443 -2.229 1.00 83.69 99 VAL A O 1
ATOM 859 N N . PHE A 1 100 ? -27.060 10.233 -3.283 1.00 84.00 100 PHE A N 1
ATOM 860 C CA . PHE A 1 100 ? -26.856 11.141 -2.159 1.00 84.00 100 PHE A CA 1
ATOM 861 C C . PHE A 1 100 ? -27.702 10.747 -0.945 1.00 84.00 100 PHE A C 1
ATOM 863 O O . PHE A 1 100 ? -27.195 10.769 0.178 1.00 84.00 100 PHE A O 1
ATOM 870 N N . TYR A 1 101 ? -28.964 10.355 -1.128 1.00 88.81 101 TYR A N 1
ATOM 871 C CA . TYR A 1 101 ? -29.813 9.923 -0.016 1.00 88.81 101 TYR A CA 1
ATOM 872 C C . TYR A 1 101 ? -29.314 8.628 0.626 1.00 88.81 101 TYR A C 1
ATOM 874 O O . TYR A 1 101 ? -29.224 8.574 1.853 1.00 88.81 101 TYR A O 1
ATOM 882 N N . THR A 1 102 ? -28.936 7.611 -0.156 1.00 90.94 102 THR A N 1
ATOM 883 C CA . THR A 1 102 ? -28.412 6.358 0.412 1.00 90.94 102 THR A CA 1
ATOM 884 C C . THR A 1 102 ? -27.119 6.593 1.183 1.00 90.94 102 THR A C 1
ATOM 886 O O . THR A 1 102 ? -26.965 6.061 2.285 1.00 90.94 102 THR A O 1
ATOM 889 N N . LEU A 1 103 ? -26.235 7.454 0.666 1.00 89.75 103 LEU A N 1
ATOM 890 C CA . LEU A 1 103 ? -25.019 7.850 1.370 1.00 89.75 103 LEU A CA 1
ATOM 891 C C . LEU A 1 103 ? -25.349 8.573 2.684 1.00 89.75 103 LEU A C 1
ATOM 893 O O . LEU A 1 103 ? -24.870 8.163 3.735 1.00 89.75 103 LEU A O 1
ATOM 897 N N . ASN A 1 104 ? -26.210 9.595 2.669 1.00 90.06 104 ASN A N 1
ATOM 898 C CA . ASN A 1 104 ? -26.577 10.330 3.886 1.00 90.06 104 ASN A CA 1
ATOM 899 C C . ASN A 1 104 ? -27.231 9.433 4.950 1.00 90.06 104 ASN A C 1
ATOM 901 O O . ASN A 1 104 ? -26.904 9.555 6.131 1.00 90.06 104 ASN A O 1
ATOM 905 N N . ILE A 1 105 ? -28.113 8.510 4.549 1.00 93.12 105 ILE A N 1
ATOM 906 C CA . ILE A 1 105 ? -28.748 7.558 5.474 1.00 93.12 105 ILE A CA 1
ATOM 907 C C . ILE A 1 105 ? -27.693 6.634 6.093 1.00 93.12 105 ILE A C 1
ATOM 909 O O . ILE A 1 105 ? -27.697 6.437 7.307 1.00 93.12 105 ILE A O 1
ATOM 913 N N . SER A 1 106 ? -26.756 6.118 5.293 1.00 94.56 106 SER A N 1
ATOM 914 C CA . SER A 1 106 ? -25.637 5.309 5.790 1.00 94.56 106 SER A CA 1
ATOM 915 C C . SER A 1 106 ? -24.795 6.068 6.829 1.00 94.56 106 SER A C 1
ATOM 917 O O . SER A 1 106 ? -24.550 5.587 7.940 1.00 94.56 106 SER A O 1
ATOM 919 N N . LEU A 1 107 ? -24.423 7.309 6.518 1.00 93.69 107 LEU A N 1
ATOM 920 C CA . LEU A 1 107 ? -23.627 8.153 7.408 1.00 93.69 107 LEU A CA 1
ATOM 921 C C . LEU A 1 107 ? -24.373 8.492 8.709 1.00 93.69 107 LEU A C 1
ATOM 923 O O . LEU A 1 107 ? -23.790 8.447 9.795 1.00 93.69 107 LEU A O 1
ATOM 927 N N . LEU A 1 108 ? -25.679 8.755 8.626 1.00 94.56 108 LEU A N 1
ATOM 928 C CA . LEU A 1 108 ? -26.529 8.931 9.802 1.00 94.56 108 LEU A CA 1
ATOM 929 C C . LEU A 1 108 ? -26.572 7.654 10.653 1.00 94.56 108 LEU A C 1
ATOM 931 O O . LEU A 1 108 ? -26.428 7.725 11.875 1.00 94.56 108 LEU A O 1
ATOM 935 N N . CYS A 1 109 ? -26.702 6.481 10.029 1.00 96.31 109 CYS A N 1
ATOM 936 C CA . CYS A 1 109 ? -26.626 5.205 10.733 1.00 96.31 109 CYS A CA 1
ATOM 937 C C . CYS A 1 109 ? -25.274 5.026 11.440 1.00 96.31 109 CYS A C 1
ATOM 939 O O . CYS A 1 109 ? -25.264 4.579 12.585 1.00 96.31 109 CYS A O 1
ATOM 941 N N . PHE A 1 110 ? -24.144 5.419 10.839 1.00 96.50 110 PHE A N 1
ATOM 942 C CA . PHE A 1 110 ? -22.843 5.371 11.526 1.00 96.50 110 PHE A CA 1
ATOM 943 C C . PHE A 1 110 ? -22.821 6.236 12.784 1.00 96.50 110 PHE A C 1
ATOM 945 O O . PHE A 1 110 ? -22.351 5.772 13.825 1.00 96.50 110 PHE A O 1
ATOM 952 N N . LEU A 1 111 ? -23.362 7.455 12.724 1.00 96.62 111 LEU A N 1
ATOM 953 C CA . LEU A 1 111 ? -23.453 8.338 13.890 1.00 96.62 111 LEU A CA 1
ATOM 954 C C . LEU A 1 111 ? -24.336 7.728 14.987 1.00 96.62 111 LEU A C 1
ATOM 956 O O . LEU A 1 111 ? -23.928 7.692 16.149 1.00 96.62 111 LEU A O 1
ATOM 960 N N . LEU A 1 112 ? -25.504 7.191 14.625 1.00 97.56 112 LEU A N 1
ATOM 961 C CA . LEU A 1 112 ? -26.428 6.566 15.576 1.00 97.56 112 LEU A CA 1
ATOM 962 C C . LEU A 1 112 ? -25.839 5.306 16.220 1.00 97.56 112 LEU A C 1
ATOM 964 O O . LEU A 1 112 ? -25.956 5.132 17.431 1.00 97.56 112 LEU A O 1
ATOM 968 N N . ILE A 1 113 ? -25.165 4.452 15.445 1.00 97.75 113 ILE A N 1
ATOM 969 C CA . ILE A 1 113 ? -24.504 3.255 15.981 1.00 97.75 113 ILE A CA 1
ATOM 970 C C . ILE A 1 113 ? -23.336 3.669 16.883 1.00 97.75 113 ILE A C 1
ATOM 972 O O . ILE A 1 113 ? -23.203 3.132 17.977 1.00 97.75 113 ILE A O 1
ATOM 976 N N . SER A 1 114 ? -22.534 4.663 16.487 1.00 97.56 114 SER A N 1
ATOM 977 C CA . SER A 1 114 ? -21.431 5.182 17.314 1.00 97.56 114 SER A CA 1
ATOM 978 C C . SER A 1 114 ? -21.929 5.731 18.648 1.00 97.56 114 SER A C 1
ATOM 980 O O . SER A 1 114 ? -21.343 5.452 19.693 1.00 97.56 114 SER A O 1
ATOM 982 N N . HIS A 1 115 ? -23.041 6.470 18.621 1.00 97.50 115 HIS A N 1
ATOM 983 C CA . HIS A 1 115 ? -23.727 6.959 19.813 1.00 97.50 115 HIS A CA 1
ATOM 984 C C . HIS A 1 115 ? -24.238 5.798 20.673 1.00 97.50 115 HIS A C 1
ATOM 986 O O . HIS A 1 115 ? -24.009 5.751 21.881 1.00 97.50 115 HIS A O 1
ATOM 992 N N . TYR A 1 116 ? -24.877 4.806 20.056 1.00 97.81 116 TYR A N 1
ATOM 993 C CA . TYR A 1 116 ? -25.380 3.646 20.778 1.00 97.81 116 TYR A CA 1
ATOM 994 C C . TYR A 1 116 ? -24.254 2.852 21.464 1.00 97.81 116 TYR A C 1
ATOM 996 O O . TYR A 1 116 ? -24.359 2.514 22.646 1.00 97.81 116 TYR A O 1
ATOM 1004 N N . LEU A 1 117 ? -23.142 2.623 20.758 1.00 96.56 117 LEU A N 1
ATOM 1005 C CA . LEU A 1 117 ? -21.947 1.985 21.309 1.00 96.56 117 LEU A CA 1
ATOM 1006 C C . LEU A 1 117 ? -21.359 2.787 22.474 1.00 96.56 117 LEU A C 1
ATOM 1008 O O . LEU A 1 117 ? -20.958 2.201 23.484 1.00 96.56 117 LEU A O 1
ATOM 1012 N N . SER A 1 118 ? -21.321 4.119 22.367 1.00 96.31 118 SER A N 1
ATOM 1013 C CA . SER A 1 118 ? -20.710 4.951 23.399 1.00 96.31 118 SER A CA 1
ATOM 1014 C C . SER A 1 118 ? -21.496 4.965 24.702 1.00 96.31 118 SER A C 1
ATOM 1016 O O . SER A 1 118 ? -20.892 4.806 25.764 1.00 96.31 118 SER A O 1
ATOM 1018 N N . PHE A 1 119 ? -22.821 5.081 24.630 1.00 96.25 119 PHE A N 1
ATOM 1019 C CA . PHE A 1 119 ? -23.672 5.209 25.816 1.00 96.25 119 PHE A CA 1
ATOM 1020 C C . PHE A 1 119 ? -24.107 3.870 26.419 1.00 96.25 119 PHE A C 1
ATOM 1022 O O . PHE A 1 119 ? -24.179 3.759 27.639 1.00 96.25 119 PHE A O 1
ATOM 1029 N N . TYR A 1 120 ? -24.386 2.852 25.598 1.00 96.62 120 TYR A N 1
ATOM 1030 C CA . TYR A 1 120 ? -25.137 1.676 26.064 1.00 96.62 120 TYR A CA 1
ATOM 1031 C C . TYR A 1 120 ? -24.361 0.364 26.039 1.00 96.62 120 TYR A C 1
ATOM 1033 O O . TYR A 1 120 ? -24.830 -0.624 26.607 1.00 96.62 120 TYR A O 1
ATOM 1041 N N . LYS A 1 121 ? -23.201 0.309 25.376 1.00 95.88 121 LYS A N 1
ATOM 1042 C CA . LYS A 1 121 ? -22.449 -0.942 25.232 1.00 95.88 121 LYS A CA 1
ATOM 1043 C C . LYS A 1 121 ? -21.171 -0.940 26.042 1.00 95.88 121 LYS A C 1
ATOM 1045 O O . LYS A 1 121 ? -20.387 0.007 26.011 1.00 95.88 121 LYS A O 1
ATOM 1050 N N . HIS A 1 122 ? -20.953 -2.046 26.741 1.00 94.94 122 HIS A N 1
ATOM 1051 C CA . HIS A 1 122 ? -19.647 -2.390 27.275 1.00 94.94 122 HIS A CA 1
ATOM 1052 C C . HIS A 1 122 ? -18.725 -2.772 26.110 1.00 94.94 122 HIS A C 1
ATOM 1054 O O . HIS A 1 122 ? -19.171 -3.453 25.186 1.00 94.94 122 HIS A O 1
ATOM 1060 N N . ILE A 1 123 ? -17.474 -2.312 26.146 1.00 95.25 123 ILE A N 1
ATOM 1061 C CA . ILE A 1 123 ? -16.440 -2.644 25.161 1.00 95.25 123 ILE A CA 1
ATOM 1062 C C . ILE A 1 123 ? -15.470 -3.595 25.852 1.00 95.25 123 ILE A C 1
ATOM 1064 O O . ILE A 1 123 ? -14.861 -3.225 26.855 1.00 95.25 123 ILE A O 1
ATOM 1068 N N . GLU A 1 124 ? -15.336 -4.816 25.345 1.00 95.00 124 GLU A N 1
ATOM 1069 C CA . GLU A 1 124 ? -14.375 -5.770 25.895 1.00 95.00 124 GLU A CA 1
ATOM 1070 C C . GLU A 1 124 ? -12.944 -5.368 25.538 1.00 95.00 124 GLU A C 1
ATOM 1072 O O . GLU A 1 124 ? -12.688 -4.796 24.477 1.00 95.00 124 GLU A O 1
ATOM 1077 N N . GLY A 1 125 ? -11.993 -5.698 26.415 1.00 91.62 125 GLY A N 1
ATOM 1078 C CA . GLY A 1 125 ? -10.575 -5.424 26.173 1.00 91.62 125 GLY A CA 1
ATOM 1079 C C . GLY A 1 125 ? -10.027 -6.129 24.927 1.00 91.62 125 GLY A C 1
ATOM 1080 O O . GLY A 1 125 ? -9.127 -5.597 24.282 1.00 91.62 125 GLY A O 1
ATOM 1081 N N . GLU A 1 126 ? -10.597 -7.283 24.567 1.00 94.00 126 GLU A N 1
ATOM 1082 C CA . GLU A 1 126 ? -10.229 -8.088 23.395 1.00 94.00 126 GLU A CA 1
ATOM 1083 C C . GLU A 1 126 ? -11.030 -7.682 22.149 1.00 94.00 126 GLU A C 1
ATOM 1085 O O . GLU A 1 126 ? -11.736 -8.479 21.538 1.00 94.00 126 GLU A O 1
ATOM 1090 N N . SER A 1 127 ? -10.958 -6.404 21.788 1.00 94.31 127 SER A N 1
ATOM 1091 C CA . SER A 1 127 ? -11.667 -5.845 20.636 1.00 94.31 127 SER A CA 1
ATOM 1092 C C . SER A 1 127 ? -10.908 -4.674 20.030 1.00 94.31 127 SER A C 1
ATOM 1094 O O . SER A 1 127 ? -10.037 -4.091 20.683 1.00 94.31 127 SER A O 1
ATOM 1096 N N . LEU A 1 128 ? -11.266 -4.274 18.809 1.00 94.19 128 LEU A N 1
ATOM 1097 C CA . LEU A 1 128 ? -10.624 -3.147 18.136 1.00 94.19 128 LEU A CA 1
ATOM 1098 C C . LEU A 1 128 ? -10.721 -1.874 18.980 1.00 94.19 128 LEU A C 1
ATOM 1100 O O . LEU A 1 128 ? -9.721 -1.182 19.157 1.00 94.19 128 LEU A O 1
ATOM 1104 N N . LEU A 1 129 ? -11.901 -1.577 19.536 1.00 94.69 129 LEU A N 1
ATOM 1105 C CA . LEU A 1 129 ? -12.070 -0.419 20.412 1.00 94.69 129 LEU A CA 1
ATOM 1106 C C . LEU A 1 129 ? -11.395 -0.648 21.776 1.00 94.69 129 LEU A C 1
ATOM 1108 O O . LEU A 1 129 ? -10.779 0.271 22.314 1.00 94.69 129 LEU A O 1
ATOM 1112 N N . GLY A 1 130 ? -11.427 -1.873 22.306 1.00 93.56 130 GLY A N 1
ATOM 1113 C CA . GLY A 1 130 ? -10.776 -2.250 23.566 1.00 93.56 130 GLY A CA 1
ATOM 1114 C C . GLY A 1 130 ? -9.264 -2.016 23.578 1.00 93.56 130 GLY A C 1
ATOM 1115 O O . GLY A 1 130 ? -8.720 -1.525 24.573 1.00 93.56 130 GLY A O 1
ATOM 1116 N N . ILE A 1 131 ? -8.584 -2.260 22.450 1.00 92.31 131 ILE A N 1
ATOM 1117 C CA . ILE A 1 131 ? -7.135 -2.037 22.289 1.00 92.31 131 ILE A CA 1
ATOM 1118 C C . ILE A 1 131 ? -6.736 -0.587 22.592 1.00 92.31 131 ILE A C 1
ATOM 1120 O O . ILE A 1 131 ? -5.659 -0.344 23.151 1.00 92.31 131 ILE A O 1
ATOM 1124 N N . PHE A 1 132 ? -7.594 0.377 22.255 1.00 87.56 132 PHE A N 1
ATOM 1125 C CA . PHE A 1 132 ? -7.321 1.800 22.461 1.00 87.56 132 PHE A CA 1
ATOM 1126 C C . PHE A 1 132 ? -7.564 2.268 23.899 1.00 87.56 132 PHE A C 1
ATOM 1128 O O . PHE A 1 132 ? -7.394 3.456 24.169 1.00 87.56 132 PHE A O 1
ATOM 1135 N N . LYS A 1 133 ? -7.910 1.355 24.825 1.00 84.19 133 LYS A N 1
ATOM 1136 C CA . LYS A 1 133 ? -8.248 1.666 26.224 1.00 84.19 133 LYS A CA 1
ATOM 1137 C C . LYS A 1 133 ? -9.224 2.835 26.298 1.00 84.19 133 LYS A C 1
ATOM 1139 O O . LYS A 1 133 ? -8.927 3.869 26.896 1.00 84.19 133 LYS A O 1
ATOM 1144 N N . VAL A 1 134 ? -10.352 2.670 25.612 1.00 74.62 134 VAL A N 1
ATOM 1145 C CA . VAL A 1 134 ? -11.439 3.647 25.581 1.00 74.62 134 VAL A CA 1
ATOM 1146 C C . VAL A 1 134 ? -11.708 4.130 27.005 1.00 74.62 134 VAL A C 1
ATOM 1148 O O . VAL A 1 134 ? -12.033 3.332 27.880 1.00 74.62 134 VAL A O 1
ATOM 1151 N N . SER A 1 135 ? -11.512 5.426 27.235 1.00 78.88 135 SER A N 1
ATOM 1152 C CA . SER A 1 135 ? -11.790 6.035 28.530 1.00 78.88 135 SER A CA 1
ATOM 1153 C C . SER A 1 135 ? -13.290 6.009 28.820 1.00 78.88 135 SER A C 1
ATOM 1155 O O . SER A 1 135 ? -14.110 5.972 27.902 1.00 78.88 135 SER A O 1
ATOM 1157 N N . ASP A 1 136 ? -13.658 6.133 30.095 1.00 84.81 136 ASP A N 1
ATOM 1158 C CA . ASP A 1 136 ? -15.063 6.287 30.501 1.00 84.81 136 ASP A CA 1
ATOM 1159 C C . ASP A 1 136 ? -15.694 7.598 29.980 1.00 84.81 136 ASP A C 1
ATOM 1161 O O . ASP A 1 136 ? -16.895 7.827 30.118 1.00 84.81 136 ASP A O 1
ATOM 1165 N N . ASN A 1 137 ? -14.903 8.475 29.345 1.00 92.69 137 ASN A N 1
ATOM 1166 C CA . ASN A 1 137 ? -15.410 9.675 28.699 1.00 92.69 137 ASN A CA 1
ATOM 1167 C C . ASN A 1 137 ? -16.216 9.309 27.443 1.00 92.69 137 ASN A C 1
ATOM 1169 O O . ASN A 1 137 ? -15.677 8.889 26.415 1.00 92.69 137 ASN A O 1
ATOM 1173 N N . VAL A 1 138 ? -17.521 9.558 27.516 1.00 94.06 138 VAL A N 1
ATOM 1174 C CA . VAL A 1 138 ? -18.478 9.205 26.465 1.00 94.06 138 VAL A CA 1
ATOM 1175 C C . VAL A 1 138 ? -18.173 9.879 25.123 1.00 94.06 138 VAL A C 1
ATOM 1177 O O . VAL A 1 138 ? -18.350 9.249 24.084 1.00 94.06 138 VAL A O 1
ATOM 1180 N N . ILE A 1 139 ? -17.664 11.117 25.118 1.00 93.31 139 ILE A N 1
ATOM 1181 C CA . ILE A 1 139 ? -17.316 11.837 23.881 1.00 93.31 139 ILE A CA 1
ATOM 1182 C C . ILE A 1 139 ? -16.133 11.154 23.196 1.00 93.31 139 ILE A C 1
ATOM 1184 O O . ILE A 1 139 ? -16.169 10.895 21.994 1.00 93.31 139 ILE A O 1
ATOM 1188 N N . PHE A 1 140 ? -15.093 10.817 23.959 1.00 91.81 140 PHE A N 1
ATOM 1189 C CA . PHE A 1 140 ? -13.930 10.121 23.415 1.00 91.81 140 PHE A CA 1
ATOM 1190 C C . PHE A 1 140 ? -14.313 8.738 22.878 1.00 91.81 140 PHE A C 1
ATOM 1192 O O . PHE A 1 140 ? -13.932 8.370 21.767 1.00 91.81 140 PHE A O 1
ATOM 1199 N N . LYS A 1 141 ? -15.146 8.006 23.625 1.00 94.00 141 LYS A N 1
ATOM 1200 C CA . LYS A 1 141 ? -15.700 6.720 23.201 1.00 94.00 141 LYS A CA 1
ATOM 1201 C C . LYS A 1 141 ? -16.558 6.830 21.940 1.00 94.00 141 LYS A C 1
ATOM 1203 O O . LYS A 1 141 ? -16.451 5.966 21.073 1.00 94.00 141 LYS A O 1
ATOM 1208 N N . PHE A 1 142 ? -17.372 7.877 21.808 1.00 95.94 142 PHE A N 1
ATOM 1209 C CA . PHE A 1 142 ? -18.147 8.162 20.599 1.00 95.94 142 PHE A CA 1
ATOM 1210 C C . PHE A 1 142 ? -17.234 8.383 19.389 1.00 95.94 142 PHE A C 1
ATOM 1212 O O . PHE A 1 142 ? -17.413 7.723 18.367 1.00 95.94 142 PHE A O 1
ATOM 1219 N N . ILE A 1 143 ? -16.219 9.245 19.522 1.00 93.81 143 ILE A N 1
ATOM 1220 C CA . ILE A 1 143 ? -15.259 9.535 18.445 1.00 93.81 143 ILE A CA 1
ATOM 1221 C C . ILE A 1 143 ? -14.509 8.263 18.035 1.00 93.81 143 ILE A C 1
ATOM 1223 O O . ILE A 1 143 ? -14.426 7.960 16.846 1.00 93.81 143 ILE A O 1
ATOM 1227 N N . LEU A 1 144 ? -14.006 7.483 18.998 1.00 94.25 144 LEU A N 1
ATOM 1228 C CA . LEU A 1 144 ? -13.331 6.217 18.704 1.00 94.25 144 LEU A CA 1
ATOM 1229 C C . LEU A 1 144 ? -14.264 5.198 18.048 1.00 94.25 144 LEU A C 1
ATOM 1231 O O . LEU A 1 144 ? -13.848 4.525 17.109 1.00 94.25 144 LEU A O 1
ATOM 1235 N N . SER A 1 145 ? -15.518 5.105 18.496 1.00 96.12 145 SER A N 1
ATOM 1236 C CA . SER A 1 145 ? -16.520 4.222 17.885 1.00 96.12 145 SER A CA 1
ATOM 1237 C C . SER A 1 145 ? -16.795 4.623 16.438 1.00 96.12 145 SER A C 1
ATOM 1239 O O . SER A 1 145 ? -16.827 3.761 15.564 1.00 96.12 145 SER A O 1
ATOM 1241 N N . LEU A 1 146 ? -16.905 5.925 16.165 1.00 96.31 146 LEU A N 1
ATOM 1242 C CA . LEU A 1 146 ? -17.111 6.452 14.819 1.00 96.31 146 LEU A CA 1
ATOM 1243 C C . LEU A 1 146 ? -15.923 6.168 13.898 1.00 96.31 146 LEU A C 1
ATOM 1245 O O . LEU A 1 146 ? -16.116 5.705 12.772 1.00 96.31 146 LEU A O 1
ATOM 1249 N N . ILE A 1 147 ? -14.699 6.399 14.380 1.00 94.50 147 ILE A N 1
ATOM 1250 C CA . ILE A 1 147 ? -13.466 6.078 13.649 1.00 94.50 147 ILE A CA 1
ATOM 1251 C C . ILE A 1 147 ? -13.380 4.568 13.401 1.00 94.50 147 ILE A C 1
ATOM 1253 O O . ILE A 1 147 ? -13.091 4.159 12.281 1.00 94.50 147 ILE A O 1
ATOM 1257 N N . GLY A 1 148 ? -13.676 3.740 14.407 1.00 95.12 148 GLY A N 1
ATOM 1258 C CA . GLY A 1 148 ? -13.662 2.280 14.299 1.00 95.12 148 GLY A CA 1
ATOM 1259 C C . GLY A 1 148 ? -14.683 1.750 13.293 1.00 95.12 148 GLY A C 1
ATOM 1260 O O . GLY A 1 148 ? -14.324 0.967 12.417 1.00 95.12 148 GLY A O 1
ATOM 1261 N N . ILE A 1 149 ? -15.933 2.219 13.351 1.00 96.25 149 ILE A N 1
ATOM 1262 C CA . ILE A 1 149 ? -16.983 1.853 12.385 1.00 96.25 149 ILE A CA 1
ATOM 1263 C C . ILE A 1 149 ? -16.594 2.286 10.974 1.00 96.25 149 ILE A C 1
ATOM 1265 O O . ILE A 1 149 ? -16.765 1.504 10.040 1.00 96.25 149 ILE A O 1
ATOM 1269 N N . SER A 1 150 ? -16.046 3.494 10.823 1.00 94.94 150 SER A N 1
ATOM 1270 C CA . SER A 1 150 ? -15.589 4.019 9.532 1.00 94.94 150 SER A CA 1
ATOM 1271 C C . SER A 1 150 ? -14.393 3.229 8.990 1.00 94.94 150 SER A C 1
ATOM 1273 O O . SER A 1 150 ? -14.343 2.943 7.798 1.00 94.94 150 SER A O 1
ATOM 1275 N N . PHE A 1 151 ? -13.462 2.816 9.856 1.00 94.00 151 PHE A N 1
ATOM 1276 C CA . PHE A 1 151 ? -12.336 1.949 9.501 1.00 94.00 151 PHE A CA 1
ATOM 1277 C C . PHE A 1 151 ? -12.820 0.585 9.008 1.00 94.00 151 PHE A C 1
ATOM 1279 O O . PHE A 1 151 ? -12.386 0.127 7.953 1.00 94.00 151 PHE A O 1
ATOM 1286 N N . VAL A 1 152 ? -13.753 -0.045 9.729 1.00 92.75 152 VAL A N 1
ATOM 1287 C CA . VAL A 1 152 ? -14.345 -1.323 9.315 1.00 92.75 152 VAL A CA 1
ATOM 1288 C C . VAL A 1 152 ? -15.116 -1.160 8.004 1.00 92.75 152 VAL A C 1
ATOM 1290 O O . VAL A 1 152 ? -14.948 -1.991 7.119 1.00 92.75 152 VAL A O 1
ATOM 1293 N N . ALA A 1 153 ? -15.885 -0.082 7.828 1.00 90.62 153 ALA A N 1
ATOM 1294 C CA . ALA A 1 153 ? -16.604 0.200 6.583 1.00 90.62 153 ALA A CA 1
ATOM 1295 C C . ALA A 1 153 ? -15.651 0.334 5.385 1.00 90.62 153 ALA A C 1
ATOM 1297 O O . ALA A 1 153 ? -15.854 -0.273 4.337 1.00 90.62 153 ALA A O 1
ATOM 1298 N N . TYR A 1 154 ? -14.598 1.134 5.547 1.00 86.75 154 TYR A N 1
ATOM 1299 C CA . TYR A 1 154 ? -13.714 1.502 4.451 1.00 86.75 154 TYR A CA 1
ATOM 1300 C C . TYR A 1 154 ? -12.679 0.415 4.138 1.00 86.75 154 TYR A C 1
ATOM 1302 O O . TYR A 1 154 ? -12.488 0.054 2.984 1.00 86.75 154 TYR A O 1
ATOM 1310 N N . PHE A 1 155 ? -11.995 -0.137 5.140 1.00 84.88 155 PHE A N 1
ATOM 1311 C CA . PHE A 1 155 ? -10.902 -1.077 4.879 1.00 84.88 155 PHE A CA 1
ATOM 1312 C C . PHE A 1 155 ? -11.316 -2.530 4.914 1.00 84.88 155 PHE A C 1
ATOM 1314 O O . PHE A 1 155 ? -10.741 -3.323 4.183 1.00 84.88 155 PHE A O 1
ATOM 1321 N N . ILE A 1 156 ? -12.268 -2.903 5.766 1.00 82.75 156 ILE A N 1
ATOM 1322 C CA . ILE A 1 156 ? -12.673 -4.304 5.854 1.00 82.75 156 ILE A CA 1
ATOM 1323 C C . ILE A 1 156 ? -13.815 -4.542 4.881 1.00 82.75 156 ILE A C 1
ATOM 1325 O O . ILE A 1 156 ? -13.660 -5.308 3.945 1.00 82.75 156 ILE A O 1
ATOM 1329 N N . PHE A 1 157 ? -14.936 -3.847 5.048 1.00 83.75 157 PHE A N 1
ATOM 1330 C CA . PHE A 1 157 ? -16.118 -4.068 4.231 1.00 83.75 157 PHE A CA 1
ATOM 1331 C C . PHE A 1 157 ? -15.865 -3.712 2.767 1.00 83.75 157 PHE A C 1
ATOM 1333 O O . PHE A 1 157 ? -16.019 -4.579 1.917 1.00 83.75 157 PHE A O 1
ATOM 1340 N N . MET A 1 158 ? -15.420 -2.488 2.460 1.00 82.56 158 MET A N 1
ATOM 1341 C CA . MET A 1 158 ? -15.232 -2.074 1.068 1.00 82.56 158 MET A CA 1
ATOM 1342 C C . MET A 1 158 ? -14.083 -2.821 0.380 1.00 82.56 158 MET A C 1
ATOM 1344 O O . MET A 1 158 ? -14.288 -3.248 -0.748 1.00 82.56 158 MET A O 1
ATOM 1348 N N . MET A 1 159 ? -12.933 -3.074 1.028 1.00 79.62 159 MET A N 1
ATOM 1349 C CA . MET A 1 159 ? -11.887 -3.879 0.369 1.00 79.62 159 MET A CA 1
ATOM 1350 C C . MET A 1 159 ? -12.267 -5.348 0.232 1.00 79.62 159 MET A C 1
ATOM 1352 O O . MET A 1 159 ? -11.975 -5.920 -0.806 1.00 79.62 159 MET A O 1
ATOM 1356 N N . VAL A 1 160 ? -12.924 -5.974 1.217 1.00 77.62 160 VAL A N 1
ATOM 1357 C CA . VAL A 1 160 ? -13.413 -7.355 1.053 1.00 77.62 160 VAL A CA 1
ATOM 1358 C C . VAL A 1 160 ? -14.456 -7.395 -0.059 1.00 77.62 160 VAL A C 1
ATOM 1360 O O . VAL A 1 160 ? -14.386 -8.246 -0.934 1.00 77.62 160 VAL A O 1
ATOM 1363 N N . PHE A 1 161 ? -15.382 -6.442 -0.092 1.00 79.12 161 PHE A N 1
ATOM 1364 C CA . PHE A 1 161 ? -16.393 -6.357 -1.136 1.00 79.12 161 PHE A CA 1
ATOM 1365 C C . PHE A 1 161 ? -15.784 -6.148 -2.528 1.00 79.12 161 PHE A C 1
ATOM 1367 O O . PHE A 1 161 ? -16.111 -6.887 -3.453 1.00 79.12 161 PHE A O 1
ATOM 1374 N N . GLN A 1 162 ? -14.867 -5.191 -2.682 1.00 69.88 162 GLN A N 1
ATOM 1375 C CA . GLN A 1 162 ? -14.112 -4.968 -3.919 1.00 69.88 162 GLN A CA 1
ATOM 1376 C C . GLN A 1 162 ? -13.286 -6.199 -4.294 1.00 69.88 162 GLN A C 1
ATOM 1378 O O . GLN A 1 162 ? -13.304 -6.615 -5.445 1.00 69.88 162 GLN A O 1
ATOM 1383 N N . TRP A 1 163 ? -12.628 -6.840 -3.327 1.00 69.94 163 TRP A N 1
ATOM 1384 C CA . TRP A 1 163 ? -11.882 -8.075 -3.542 1.00 69.94 163 TRP A CA 1
ATOM 1385 C C . TRP A 1 163 ? -12.795 -9.161 -4.104 1.00 69.94 163 TRP A C 1
ATOM 1387 O O . TRP A 1 163 ? -12.510 -9.752 -5.140 1.00 69.94 163 TRP A O 1
ATOM 1397 N N . PHE A 1 164 ? -13.952 -9.384 -3.495 1.00 68.50 164 PHE A N 1
ATOM 1398 C CA . PHE A 1 164 ? -14.841 -10.420 -3.986 1.00 68.50 164 PHE A CA 1
ATOM 1399 C C . PHE A 1 164 ? -15.485 -10.099 -5.339 1.00 68.50 164 PHE A C 1
ATOM 1401 O O . PHE A 1 164 ? -15.705 -11.010 -6.130 1.00 68.50 164 PHE A O 1
ATOM 1408 N N . THR A 1 165 ? -15.766 -8.828 -5.616 1.00 69.75 165 THR A N 1
ATOM 1409 C CA . THR A 1 165 ? -16.468 -8.413 -6.841 1.00 69.75 165 THR A CA 1
ATOM 1410 C C . THR A 1 165 ? -15.538 -8.196 -8.032 1.00 69.75 165 THR A C 1
ATOM 1412 O O . THR A 1 165 ? -15.963 -8.388 -9.164 1.00 69.75 165 THR A O 1
ATOM 1415 N N . ILE A 1 166 ? -14.279 -7.815 -7.796 1.00 62.38 166 ILE A N 1
ATOM 1416 C CA . ILE A 1 166 ? -13.288 -7.524 -8.846 1.00 62.38 166 ILE A CA 1
ATOM 1417 C C . ILE A 1 166 ? -12.288 -8.680 -8.995 1.00 62.38 166 ILE A C 1
ATOM 1419 O O . ILE A 1 166 ? -11.876 -9.010 -10.101 1.00 62.38 166 ILE A O 1
ATOM 1423 N N . VAL A 1 167 ? -11.876 -9.299 -7.885 1.00 58.03 167 VAL A N 1
ATOM 1424 C CA . VAL A 1 167 ? -10.715 -10.210 -7.829 1.00 58.03 167 VAL A CA 1
ATOM 1425 C C . VAL A 1 167 ? -11.148 -11.669 -7.779 1.00 58.03 167 VAL A C 1
ATOM 1427 O O . VAL A 1 167 ? -10.513 -12.525 -8.397 1.00 58.03 167 VAL A O 1
ATOM 1430 N N . ILE A 1 168 ? -12.221 -11.968 -7.040 1.00 59.31 168 ILE A N 1
ATOM 1431 C CA . ILE A 1 168 ? -12.665 -13.351 -6.832 1.00 59.31 168 ILE A CA 1
ATOM 1432 C C . ILE A 1 168 ? -13.534 -13.874 -7.961 1.00 59.31 168 ILE A C 1
ATOM 1434 O O . ILE A 1 168 ? -13.480 -15.081 -8.192 1.00 59.31 168 ILE A O 1
ATOM 1438 N N . ASP A 1 169 ? -14.275 -13.006 -8.656 1.00 65.50 169 ASP A N 1
ATOM 1439 C CA . ASP A 1 169 ? -15.340 -13.443 -9.562 1.00 65.50 169 ASP A CA 1
ATOM 1440 C C . ASP A 1 169 ? -14.804 -14.414 -10.631 1.00 65.50 169 ASP A C 1
ATOM 1442 O O . ASP A 1 169 ? -14.976 -15.624 -10.499 1.00 65.50 169 ASP A O 1
ATOM 1446 N N . ALA A 1 170 ? -14.058 -13.958 -11.631 1.00 64.94 170 ALA A N 1
ATOM 1447 C CA . ALA A 1 170 ? -13.577 -14.848 -12.690 1.00 64.94 170 ALA A CA 1
ATOM 1448 C C . ALA A 1 170 ? -12.203 -15.502 -12.397 1.00 64.94 170 ALA A C 1
ATOM 1450 O O . ALA A 1 170 ? -12.108 -16.735 -12.395 1.00 64.94 170 ALA A O 1
ATOM 1451 N N . PRO A 1 171 ? -11.115 -14.759 -12.103 1.00 65.38 171 PRO A N 1
ATOM 1452 C CA . PRO A 1 171 ? -9.764 -15.334 -12.117 1.00 65.38 171 PRO A CA 1
ATOM 1453 C C . PRO A 1 171 ? -9.469 -16.311 -10.973 1.00 65.38 171 PRO A C 1
ATOM 1455 O O . PRO A 1 171 ? -8.928 -17.394 -11.206 1.00 65.38 171 PRO A O 1
ATOM 1458 N N . ILE A 1 172 ? -9.825 -15.969 -9.730 1.00 66.00 172 ILE A N 1
ATOM 1459 C CA . ILE A 1 172 ? -9.601 -16.866 -8.583 1.00 66.00 172 ILE A CA 1
ATOM 1460 C C . ILE A 1 172 ? -10.494 -18.096 -8.690 1.00 66.00 172 ILE A C 1
ATOM 1462 O O . ILE A 1 172 ? -10.037 -19.197 -8.384 1.00 66.00 172 ILE A O 1
ATOM 1466 N N . MET A 1 173 ? -11.732 -17.934 -9.164 1.00 68.69 173 MET A N 1
ATOM 1467 C CA . MET A 1 173 ? -12.619 -19.063 -9.421 1.00 68.69 173 MET A CA 1
ATOM 1468 C C . MET A 1 173 ? -12.021 -20.009 -10.463 1.00 68.69 173 MET A C 1
ATOM 1470 O O . MET A 1 173 ? -11.973 -21.215 -10.230 1.00 68.69 173 MET A O 1
ATOM 1474 N N . MET A 1 174 ? -11.458 -19.479 -11.551 1.00 68.81 174 MET A N 1
ATOM 1475 C CA . MET A 1 174 ? -10.756 -20.284 -12.553 1.00 68.81 174 MET A CA 1
ATOM 1476 C C . MET A 1 174 ? -9.528 -20.997 -11.979 1.00 68.81 174 MET A C 1
ATOM 1478 O O . MET A 1 174 ? -9.354 -22.192 -12.217 1.00 68.81 174 MET A O 1
ATOM 1482 N N . ILE A 1 175 ? -8.710 -20.321 -11.166 1.00 70.12 175 ILE A N 1
ATOM 1483 C CA . ILE A 1 175 ? -7.575 -20.954 -10.473 1.00 70.12 175 ILE A CA 1
ATOM 1484 C C . ILE A 1 175 ? -8.065 -22.076 -9.547 1.00 70.12 175 ILE A C 1
ATOM 1486 O O . ILE A 1 175 ? -7.486 -23.164 -9.544 1.00 70.12 175 ILE A O 1
ATOM 1490 N N . ALA A 1 176 ? -9.140 -21.844 -8.791 1.00 69.00 176 ALA A N 1
ATOM 1491 C CA . ALA A 1 176 ? -9.726 -22.829 -7.889 1.00 69.00 176 ALA A CA 1
ATOM 1492 C C . ALA A 1 176 ? -10.292 -24.037 -8.650 1.00 69.00 176 ALA A C 1
ATOM 1494 O O . ALA A 1 176 ? -10.064 -25.170 -8.229 1.00 69.00 176 ALA A O 1
ATOM 1495 N N . ILE A 1 177 ? -10.958 -23.821 -9.790 1.00 71.31 177 ILE A N 1
ATOM 1496 C CA . ILE A 1 177 ? -11.467 -24.885 -10.668 1.00 71.31 177 ILE A CA 1
ATOM 1497 C C . ILE A 1 177 ? -10.310 -25.694 -11.257 1.00 71.31 177 ILE A C 1
ATOM 1499 O O . ILE A 1 177 ? -10.327 -26.920 -11.175 1.00 71.31 177 ILE A O 1
ATOM 1503 N N . ILE A 1 178 ? -9.283 -25.042 -11.811 1.00 73.81 178 ILE A N 1
ATOM 1504 C CA . ILE A 1 178 ? -8.108 -25.723 -12.381 1.00 73.81 178 ILE A CA 1
ATOM 1505 C C . ILE A 1 178 ? -7.396 -26.543 -11.302 1.00 73.81 178 ILE A C 1
ATOM 1507 O O . ILE A 1 178 ? -7.070 -27.712 -11.519 1.00 73.81 178 ILE A O 1
ATOM 1511 N N . TYR A 1 179 ? -7.192 -25.955 -10.122 1.00 73.25 179 TYR A N 1
ATOM 1512 C CA . TYR A 1 179 ? -6.603 -26.648 -8.983 1.00 73.25 179 TYR A CA 1
ATOM 1513 C C . TYR A 1 179 ? -7.461 -27.840 -8.542 1.00 73.25 179 TYR A C 1
ATOM 1515 O O . TYR A 1 179 ? -6.935 -28.935 -8.340 1.00 73.25 179 TYR A O 1
ATOM 1523 N N . TYR A 1 180 ? -8.781 -27.659 -8.454 1.00 73.06 180 TYR A N 1
ATOM 1524 C CA . TYR A 1 180 ? -9.722 -28.724 -8.129 1.00 73.06 180 TYR A CA 1
ATOM 1525 C C . TYR A 1 180 ? -9.655 -29.865 -9.146 1.00 73.06 180 TYR A C 1
ATOM 1527 O O . TYR A 1 180 ? -9.518 -31.015 -8.740 1.00 73.06 180 TYR A O 1
ATOM 1535 N N . LEU A 1 181 ? -9.669 -29.574 -10.450 1.00 74.00 181 LEU A N 1
ATOM 1536 C CA . LEU A 1 181 ? -9.542 -30.581 -11.508 1.00 74.00 181 LEU A CA 1
ATOM 1537 C C . LEU A 1 181 ? -8.197 -31.320 -11.422 1.00 74.00 181 LEU A C 1
ATOM 1539 O O . LEU A 1 181 ? -8.159 -32.550 -11.511 1.00 74.00 181 LEU A O 1
ATOM 1543 N N . TYR A 1 182 ? -7.096 -30.603 -11.177 1.00 76.38 182 TYR A N 1
ATOM 1544 C CA . TYR A 1 182 ? -5.770 -31.200 -10.987 1.00 76.38 182 TYR A CA 1
ATOM 1545 C C . TYR A 1 182 ? -5.713 -32.141 -9.771 1.00 76.38 182 TYR A C 1
ATOM 1547 O O . TYR A 1 182 ? -5.135 -33.227 -9.843 1.00 76.38 182 TYR A O 1
ATOM 1555 N N . VAL A 1 183 ? -6.322 -31.766 -8.644 1.00 73.06 183 VAL A N 1
ATOM 1556 C CA . VAL A 1 183 ? -6.332 -32.616 -7.444 1.00 73.06 183 VAL A CA 1
ATOM 1557 C C . VAL A 1 183 ? -7.333 -33.764 -7.574 1.00 73.06 183 VAL A C 1
ATOM 1559 O O . VAL A 1 183 ? -7.000 -34.891 -7.209 1.00 73.06 183 VAL A O 1
ATOM 1562 N N . ALA A 1 184 ? -8.525 -33.526 -8.124 1.00 72.06 184 ALA A N 1
ATOM 1563 C CA . ALA A 1 184 ? -9.548 -34.550 -8.336 1.00 72.06 184 ALA A CA 1
ATOM 1564 C C . ALA A 1 184 ? -9.032 -35.677 -9.242 1.00 72.06 184 ALA A C 1
ATOM 1566 O O . ALA A 1 184 ? -9.235 -36.853 -8.935 1.00 72.06 184 ALA A O 1
ATOM 1567 N N . THR A 1 185 ? -8.288 -35.322 -10.294 1.00 74.88 185 THR A N 1
ATOM 1568 C CA . THR A 1 185 ? -7.632 -36.291 -11.185 1.00 74.88 185 THR A CA 1
ATOM 1569 C C . THR A 1 185 ? -6.487 -37.050 -10.509 1.00 74.88 185 THR A C 1
ATOM 1571 O O . THR A 1 185 ? -6.260 -38.207 -10.850 1.00 74.88 185 THR A O 1
ATOM 1574 N N . LYS A 1 186 ? -5.788 -36.457 -9.528 1.00 74.31 186 LYS A N 1
ATOM 1575 C CA . LYS A 1 186 ? -4.672 -37.114 -8.821 1.00 74.31 186 LYS A CA 1
ATOM 1576 C C . LYS A 1 186 ? -5.045 -37.899 -7.563 1.00 74.31 186 LYS A C 1
ATOM 1578 O O . LYS A 1 186 ? -4.318 -38.825 -7.216 1.00 74.31 186 LYS A O 1
ATOM 1583 N N . GLN A 1 187 ? -6.085 -37.507 -6.830 1.00 73.38 187 GLN A N 1
ATOM 1584 C CA . GLN A 1 187 ? -6.343 -38.011 -5.472 1.00 73.38 187 GLN A CA 1
ATOM 1585 C C . GLN A 1 187 ? -7.674 -38.760 -5.314 1.00 73.38 187 GLN A C 1
ATOM 1587 O O . GLN A 1 187 ? -7.902 -39.322 -4.245 1.00 73.38 187 GLN A O 1
ATOM 1592 N N . HIS A 1 188 ? -8.550 -38.778 -6.331 1.00 69.50 188 HIS A N 1
ATOM 1593 C CA . HIS A 1 188 ? -9.875 -39.432 -6.310 1.00 69.50 188 HIS A CA 1
ATOM 1594 C C . HIS A 1 188 ? -10.759 -39.108 -5.076 1.00 69.50 188 HIS A C 1
ATOM 1596 O O . HIS A 1 188 ? -11.687 -39.850 -4.767 1.00 69.50 188 HIS A O 1
ATOM 1602 N N . LYS A 1 189 ? -10.500 -38.003 -4.359 1.00 64.06 189 LYS A N 1
ATOM 1603 C CA . LYS A 1 189 ? -11.217 -37.585 -3.136 1.00 64.06 189 LYS A CA 1
ATOM 1604 C C . LYS A 1 189 ? -11.743 -36.153 -3.251 1.00 64.06 189 LYS A C 1
ATOM 1606 O O . LYS A 1 189 ? -11.330 -35.257 -2.515 1.00 64.06 189 LYS A O 1
ATOM 1611 N N . ALA A 1 190 ? -12.651 -35.951 -4.199 1.00 61.69 190 ALA A N 1
ATOM 1612 C CA . ALA A 1 190 ? -13.233 -34.651 -4.524 1.00 61.69 190 ALA A CA 1
ATOM 1613 C C . ALA A 1 190 ? -13.977 -33.983 -3.348 1.00 61.69 190 ALA A C 1
ATOM 1615 O O . ALA A 1 190 ? -13.856 -32.771 -3.170 1.00 61.69 190 ALA A O 1
ATOM 1616 N N . ASP A 1 191 ? -14.678 -34.763 -2.517 1.00 67.75 191 ASP A N 1
ATOM 1617 C CA . ASP A 1 191 ? -15.523 -34.235 -1.431 1.00 67.75 191 ASP A CA 1
ATOM 1618 C C . ASP A 1 191 ? -14.708 -33.485 -0.366 1.00 67.75 191 ASP A C 1
ATOM 1620 O O . ASP A 1 191 ? -15.078 -32.393 0.061 1.00 67.75 191 ASP A O 1
ATOM 1624 N N . SER A 1 192 ? -13.523 -34.005 -0.029 1.00 69.44 192 SER A N 1
ATOM 1625 C CA . SER A 1 192 ? -12.623 -33.376 0.949 1.00 69.44 192 SER A CA 1
ATOM 1626 C C . SER A 1 192 ? -12.091 -32.013 0.498 1.00 69.44 192 SER A C 1
ATOM 1628 O O . SER A 1 192 ? -11.736 -31.179 1.324 1.00 69.44 192 SER A O 1
ATOM 1630 N N . LEU A 1 193 ? -12.036 -31.753 -0.811 1.00 64.00 193 LEU A N 1
ATOM 1631 C CA . LEU A 1 193 ? -11.439 -30.533 -1.344 1.00 64.00 193 LEU A CA 1
ATOM 1632 C C . LEU A 1 193 ? -12.381 -29.337 -1.214 1.00 64.00 193 LEU A C 1
ATOM 1634 O O . LEU A 1 193 ? -11.935 -28.263 -0.817 1.00 64.00 193 LEU A O 1
ATOM 1638 N N . MET A 1 194 ? -13.674 -29.522 -1.494 1.00 62.84 194 MET A N 1
ATOM 1639 C CA . MET A 1 194 ? -14.664 -28.458 -1.306 1.00 62.84 194 MET A CA 1
ATOM 1640 C C . MET A 1 194 ? -14.799 -28.103 0.179 1.00 62.84 194 MET A C 1
ATOM 1642 O O . MET A 1 194 ? -14.805 -26.923 0.524 1.00 62.84 194 MET A O 1
ATOM 1646 N N . GLU A 1 195 ? -14.816 -29.108 1.061 1.00 69.50 195 GLU A N 1
ATOM 1647 C CA . GLU A 1 195 ? -14.774 -28.890 2.513 1.00 69.50 195 GLU A CA 1
ATOM 1648 C C . GLU A 1 195 ? -13.500 -28.148 2.939 1.00 69.50 195 GLU A C 1
ATOM 1650 O O . GLU A 1 195 ? -13.578 -27.212 3.732 1.00 69.50 195 GLU A O 1
ATOM 1655 N N . ASN A 1 196 ? -12.343 -28.483 2.359 1.00 68.44 196 ASN A N 1
ATOM 1656 C CA . ASN A 1 196 ? -11.090 -27.778 2.627 1.00 68.44 196 ASN A CA 1
ATOM 1657 C C . ASN A 1 196 ? -11.096 -26.330 2.112 1.00 68.44 196 ASN A C 1
ATOM 1659 O O . ASN A 1 196 ? -10.570 -25.467 2.805 1.00 68.44 196 ASN A O 1
ATOM 1663 N N . ILE A 1 197 ? -11.682 -26.031 0.944 1.00 62.38 197 ILE A N 1
ATOM 1664 C CA . ILE A 1 197 ? -11.793 -24.651 0.426 1.00 62.38 197 ILE A CA 1
ATOM 1665 C C . ILE A 1 197 ? -12.726 -23.822 1.310 1.00 62.38 197 ILE A C 1
ATOM 1667 O O . ILE A 1 197 ? -12.371 -22.710 1.703 1.00 62.38 197 ILE A O 1
ATOM 1671 N N . VAL A 1 198 ? -13.903 -24.363 1.643 1.00 64.81 198 VAL A N 1
ATOM 1672 C CA . VAL A 1 198 ? -14.874 -23.682 2.513 1.00 64.81 198 VAL A CA 1
ATOM 1673 C C . VAL A 1 198 ? -14.263 -23.456 3.897 1.00 64.81 198 VAL A C 1
ATOM 1675 O O . VAL A 1 198 ? -14.241 -22.325 4.379 1.00 64.81 198 VAL A O 1
ATOM 1678 N N . GLY A 1 199 ? -13.667 -24.494 4.487 1.00 67.38 199 GLY A N 1
ATOM 1679 C CA . GLY A 1 199 ? -12.983 -24.396 5.774 1.00 67.38 199 GLY A CA 1
ATOM 1680 C C . GLY A 1 199 ? -11.772 -23.462 5.739 1.00 67.38 199 GLY A C 1
ATOM 1681 O O . GLY A 1 199 ? -11.489 -22.788 6.724 1.00 67.38 199 GLY A O 1
ATOM 1682 N N . PHE A 1 200 ? -11.057 -23.366 4.617 1.00 67.06 200 PHE A N 1
ATOM 1683 C CA . PHE A 1 200 ? -9.946 -22.427 4.452 1.00 67.06 200 PHE A CA 1
ATOM 1684 C C . PHE A 1 200 ? -10.417 -20.971 4.486 1.00 67.06 200 PHE A C 1
ATOM 1686 O O . PHE A 1 200 ? -9.797 -20.163 5.176 1.00 67.06 200 PHE A O 1
ATOM 1693 N N . GLY A 1 201 ? -11.518 -20.650 3.798 1.00 66.56 201 GLY A N 1
ATOM 1694 C CA . GLY A 1 201 ? -12.116 -19.314 3.819 1.00 66.56 201 GLY A CA 1
ATOM 1695 C C . GLY A 1 201 ? -12.527 -18.889 5.229 1.00 66.56 201 GLY A C 1
ATOM 1696 O O . GLY A 1 201 ? -12.103 -17.830 5.695 1.00 66.56 201 GLY A O 1
ATOM 1697 N N . ASP A 1 202 ? -13.265 -19.752 5.932 1.00 67.94 202 ASP A N 1
ATOM 1698 C CA . ASP A 1 202 ? -13.713 -19.491 7.305 1.00 67.94 202 ASP A CA 1
ATOM 1699 C C . ASP A 1 202 ? -12.517 -19.333 8.262 1.00 67.94 202 ASP A C 1
ATOM 1701 O O . ASP A 1 202 ? -12.434 -18.355 9.007 1.00 67.94 202 ASP A O 1
ATOM 1705 N N . ASN A 1 203 ? -11.521 -20.223 8.173 1.00 76.88 203 ASN A N 1
ATOM 1706 C CA . ASN A 1 203 ? -10.320 -20.166 9.010 1.00 76.88 203 ASN A CA 1
ATOM 1707 C C . ASN A 1 203 ? -9.478 -18.906 8.760 1.00 76.88 203 ASN A C 1
ATOM 1709 O O . ASN A 1 203 ? -8.938 -18.329 9.707 1.00 76.88 203 ASN A O 1
ATOM 1713 N N . ILE A 1 204 ? -9.331 -18.471 7.502 1.00 76.12 204 ILE A N 1
ATOM 1714 C CA . ILE A 1 204 ? -8.630 -17.219 7.185 1.00 76.12 204 ILE A CA 1
ATOM 1715 C C . ILE A 1 204 ? -9.375 -16.040 7.784 1.00 76.12 204 ILE A C 1
ATOM 1717 O O . ILE A 1 204 ? -8.745 -15.170 8.383 1.00 76.12 204 ILE A O 1
ATOM 1721 N N . LEU A 1 205 ? -10.693 -16.013 7.624 1.00 76.00 205 LEU A N 1
ATOM 1722 C CA . LEU A 1 205 ? -11.531 -14.903 8.039 1.00 76.00 205 LEU A CA 1
ATOM 1723 C C . LEU A 1 205 ? -11.552 -14.753 9.566 1.00 76.00 205 LEU A C 1
ATOM 1725 O O . LEU A 1 205 ? -11.319 -13.660 10.083 1.00 76.00 205 LEU A O 1
ATOM 1729 N N . GLU A 1 206 ? -11.749 -15.852 10.296 1.00 83.69 206 GLU A N 1
ATOM 1730 C CA . GLU A 1 206 ? -11.692 -15.864 11.761 1.00 83.69 206 GLU A CA 1
ATOM 1731 C C . GLU A 1 206 ? -10.309 -15.466 12.279 1.00 83.69 206 GLU A C 1
ATOM 1733 O O . GLU A 1 206 ? -10.187 -14.657 13.206 1.00 83.69 206 GLU A O 1
ATOM 1738 N N . ARG A 1 207 ? -9.250 -15.984 11.649 1.00 86.94 207 ARG A N 1
ATOM 1739 C CA . ARG A 1 207 ? -7.879 -15.621 12.007 1.00 86.94 207 ARG A CA 1
ATOM 1740 C C . ARG A 1 207 ? -7.598 -14.148 11.710 1.00 86.94 207 ARG A C 1
ATOM 1742 O O . ARG A 1 207 ? -6.990 -13.479 12.541 1.00 86.94 207 ARG A O 1
ATOM 1749 N N . PHE A 1 208 ? -8.084 -13.627 10.588 1.00 86.19 208 PHE A N 1
ATOM 1750 C CA . PHE A 1 208 ? -7.982 -12.215 10.234 1.00 86.19 208 PHE A CA 1
ATOM 1751 C C . PHE A 1 208 ? -8.678 -11.319 11.268 1.00 86.19 208 PHE A C 1
ATOM 1753 O O . PHE A 1 208 ? -8.065 -10.368 11.752 1.00 86.19 208 PHE A O 1
ATOM 1760 N N . ILE A 1 209 ? -9.902 -11.666 11.685 1.00 86.50 209 ILE A N 1
ATOM 1761 C CA . ILE A 1 209 ? -10.628 -10.973 12.766 1.00 86.50 209 ILE A CA 1
ATOM 1762 C C . ILE A 1 209 ? -9.812 -10.961 14.057 1.00 86.50 209 ILE A C 1
ATOM 1764 O O . ILE A 1 209 ? -9.662 -9.911 14.685 1.00 86.50 209 ILE A O 1
ATOM 1768 N N . SER A 1 210 ? -9.245 -12.112 14.431 1.00 91.56 210 SER A N 1
ATOM 1769 C CA . SER A 1 210 ? -8.502 -12.251 15.687 1.00 91.56 210 SER A CA 1
ATOM 1770 C C . SER A 1 210 ? -7.319 -11.282 15.796 1.00 91.56 210 SER A C 1
ATOM 1772 O O . SER A 1 210 ? -6.946 -10.886 16.902 1.00 91.56 210 SER A O 1
ATOM 1774 N N . PHE A 1 211 ? -6.763 -10.817 14.668 1.00 92.75 211 PHE A N 1
ATOM 1775 C CA . PHE A 1 211 ? -5.684 -9.832 14.692 1.00 92.75 211 PHE A CA 1
ATOM 1776 C C . PHE A 1 211 ? -6.111 -8.487 15.274 1.00 92.75 211 PHE A C 1
ATOM 1778 O O . PHE A 1 211 ? -5.288 -7.827 15.907 1.00 92.75 211 PHE A O 1
ATOM 1785 N N . PHE A 1 212 ? -7.381 -8.111 15.131 1.00 92.94 212 PHE A N 1
ATOM 1786 C CA . PHE A 1 212 ? -7.927 -6.855 15.644 1.00 92.94 212 PHE A CA 1
ATOM 1787 C C . PHE A 1 212 ? -8.387 -6.940 17.104 1.00 92.94 212 PHE A C 1
ATOM 1789 O O . PHE A 1 212 ? -8.819 -5.930 17.648 1.00 92.94 212 PHE A O 1
ATOM 1796 N N . HIS A 1 213 ? -8.288 -8.105 17.752 1.00 93.69 213 HIS A N 1
ATOM 1797 C CA . HIS A 1 213 ? -8.679 -8.267 19.156 1.00 93.69 213 HIS A CA 1
ATOM 1798 C C . HIS A 1 213 ? -7.544 -7.936 20.127 1.00 93.69 213 HIS A C 1
ATOM 1800 O O . HIS A 1 213 ? -7.793 -7.482 21.241 1.00 93.69 213 HIS A O 1
ATOM 1806 N N . TYR A 1 214 ? -6.285 -8.112 19.711 1.00 94.00 214 TYR A N 1
ATOM 1807 C CA . TYR A 1 214 ? -5.133 -7.881 20.580 1.00 94.00 214 TYR A CA 1
ATOM 1808 C C . TYR A 1 214 ? -4.205 -6.800 20.041 1.00 94.00 214 TYR A C 1
ATOM 1810 O O . TYR A 1 214 ? -3.814 -6.793 18.874 1.00 94.00 214 TYR A O 1
ATOM 1818 N N . LYS A 1 215 ? -3.726 -5.936 20.944 1.00 91.19 215 LYS A N 1
ATOM 1819 C CA . LYS A 1 215 ? -2.738 -4.896 20.616 1.00 91.19 215 LYS A CA 1
ATOM 1820 C C . LYS A 1 215 ? -1.483 -5.480 19.959 1.00 91.19 215 LYS A C 1
ATOM 1822 O O . LYS A 1 215 ? -0.943 -4.878 19.037 1.00 91.19 215 LYS A O 1
ATOM 1827 N N . LYS A 1 216 ? -1.031 -6.655 20.427 1.00 89.75 216 LYS A N 1
ATOM 1828 C CA . LYS A 1 216 ? 0.152 -7.344 19.885 1.00 89.75 216 LYS A CA 1
ATOM 1829 C C . LYS A 1 216 ? -0.063 -7.779 18.434 1.00 89.75 216 LYS A C 1
ATOM 1831 O O . LYS A 1 216 ? 0.909 -7.851 17.708 1.00 89.75 216 LYS A O 1
ATOM 1836 N N . THR A 1 217 ? -1.285 -8.063 17.997 1.00 93.25 217 THR A N 1
ATOM 1837 C CA . THR A 1 217 ? -1.552 -8.595 16.652 1.00 93.25 217 THR A CA 1
ATOM 1838 C C . THR A 1 217 ? -2.165 -7.577 15.700 1.00 93.25 217 THR A C 1
ATOM 1840 O O . THR A 1 217 ? -2.223 -7.850 14.506 1.00 93.25 217 THR A O 1
ATOM 1843 N N . LEU A 1 218 ? -2.570 -6.398 16.181 1.00 92.44 218 LEU A N 1
ATOM 1844 C CA . LEU A 1 218 ? -3.207 -5.367 15.355 1.00 92.44 218 LEU A CA 1
ATOM 1845 C C . LEU A 1 218 ? -2.372 -5.005 14.121 1.00 92.44 218 LEU A C 1
ATOM 1847 O O . LEU A 1 218 ? -2.911 -4.853 13.027 1.00 92.44 218 LEU A O 1
ATOM 1851 N N . TYR A 1 219 ? -1.049 -4.926 14.282 1.00 91.69 219 TYR A N 1
ATOM 1852 C CA . TYR A 1 219 ? -0.140 -4.649 13.173 1.00 91.69 219 TYR A CA 1
ATOM 1853 C C . TYR A 1 219 ? -0.246 -5.714 12.073 1.00 91.69 219 TYR A C 1
ATOM 1855 O O . TYR A 1 219 ? -0.263 -5.366 10.899 1.00 91.69 219 TYR A O 1
ATOM 1863 N N . LEU A 1 220 ? -0.406 -6.995 12.430 1.00 93.00 220 LEU A N 1
ATOM 1864 C CA . LEU A 1 220 ? -0.610 -8.074 11.464 1.00 93.00 220 LEU A CA 1
ATOM 1865 C C . LEU A 1 220 ? -1.928 -7.896 10.713 1.00 93.00 220 LEU A C 1
ATOM 1867 O O . LEU A 1 220 ? -1.951 -8.119 9.508 1.00 93.00 220 LEU A O 1
ATOM 1871 N N . GLY A 1 221 ? -2.998 -7.454 11.380 1.00 92.81 221 GLY A N 1
ATOM 1872 C CA . GLY A 1 221 ? -4.276 -7.141 10.730 1.00 92.81 221 GLY A CA 1
ATOM 1873 C C . GLY A 1 221 ? -4.131 -6.045 9.669 1.00 92.81 221 GLY A C 1
ATOM 1874 O O . GLY A 1 221 ? -4.602 -6.204 8.545 1.00 92.81 221 GLY A O 1
ATOM 1875 N N . LEU A 1 222 ? -3.391 -4.978 9.984 1.00 92.81 222 LEU A N 1
ATOM 1876 C CA . LEU A 1 222 ? -3.097 -3.890 9.042 1.00 92.81 222 LEU A CA 1
ATOM 1877 C C . LEU A 1 222 ? -2.210 -4.342 7.876 1.00 92.81 222 LEU A C 1
ATOM 1879 O O . LEU A 1 222 ? -2.509 -4.036 6.723 1.00 92.81 222 LEU A O 1
ATOM 1883 N N . LEU A 1 223 ? -1.166 -5.131 8.150 1.00 93.38 223 LEU A N 1
ATOM 1884 C CA . LEU A 1 223 ? -0.342 -5.724 7.095 1.00 93.38 223 LEU A CA 1
ATOM 1885 C C . LEU A 1 223 ? -1.158 -6.658 6.199 1.00 93.38 223 LEU A C 1
ATOM 1887 O O . LEU A 1 223 ? -0.965 -6.651 4.990 1.00 93.38 223 LEU A O 1
ATOM 1891 N N . SER A 1 224 ? -2.095 -7.414 6.774 1.00 92.00 224 SER A N 1
ATOM 1892 C CA . SER A 1 224 ? -2.994 -8.305 6.032 1.00 92.00 224 SER A CA 1
ATOM 1893 C C . SER A 1 224 ? -3.891 -7.525 5.078 1.00 92.00 224 SER A C 1
ATOM 1895 O O . SER A 1 224 ? -3.993 -7.887 3.911 1.00 92.00 224 SER A O 1
ATOM 1897 N N . LEU A 1 225 ? -4.476 -6.419 5.546 1.00 91.56 225 LEU A N 1
ATOM 1898 C CA . LEU A 1 225 ? -5.240 -5.497 4.704 1.00 91.56 225 LEU A CA 1
ATOM 1899 C C . LEU A 1 225 ? -4.378 -4.915 3.577 1.00 91.56 225 LEU A C 1
ATOM 1901 O O . LEU A 1 225 ? -4.813 -4.894 2.430 1.00 91.56 225 LEU A O 1
ATOM 1905 N N . LEU A 1 226 ? -3.143 -4.496 3.875 1.00 92.12 226 LEU A N 1
ATOM 1906 C CA . LEU A 1 226 ? -2.222 -3.999 2.851 1.00 92.12 226 LEU A CA 1
ATOM 1907 C C . LEU A 1 226 ? -1.922 -5.092 1.814 1.00 92.12 226 LEU A C 1
ATOM 1909 O O . LEU A 1 226 ? -1.997 -4.838 0.617 1.00 92.12 226 LEU A O 1
ATOM 1913 N N . GLY A 1 227 ? -1.651 -6.322 2.255 1.00 91.62 227 GLY A N 1
ATOM 1914 C CA . GLY A 1 227 ? -1.446 -7.462 1.362 1.00 91.62 227 GLY A CA 1
ATOM 1915 C C . GLY A 1 227 ? -2.657 -7.770 0.483 1.00 91.62 227 GLY A C 1
ATOM 1916 O O . GLY A 1 227 ? -2.480 -8.040 -0.700 1.00 91.62 227 GLY A O 1
ATOM 1917 N N . LEU A 1 228 ? -3.873 -7.677 1.027 1.00 87.62 228 LEU A N 1
ATOM 1918 C CA . LEU A 1 228 ? -5.118 -7.849 0.269 1.00 87.62 228 LEU A CA 1
ATOM 1919 C C . LEU A 1 228 ? -5.324 -6.749 -0.779 1.00 87.62 228 LEU A C 1
ATOM 1921 O O . LEU A 1 228 ? -5.783 -7.040 -1.883 1.00 87.62 228 LEU A O 1
ATOM 1925 N N . HIS A 1 229 ? -4.955 -5.508 -0.462 1.00 90.19 229 HIS A N 1
ATOM 1926 C CA . HIS A 1 229 ? -4.977 -4.406 -1.421 1.00 90.19 229 HIS A CA 1
ATOM 1927 C C . HIS A 1 229 ? -4.043 -4.689 -2.607 1.00 90.19 229 HIS A C 1
ATOM 1929 O O . HIS A 1 229 ? -4.492 -4.743 -3.747 1.00 90.19 229 HIS A O 1
ATOM 1935 N N . PHE A 1 230 ? -2.774 -5.003 -2.334 1.00 91.19 230 PHE A N 1
ATOM 1936 C CA . PHE A 1 230 ? -1.816 -5.363 -3.382 1.00 91.19 230 PHE A CA 1
ATOM 1937 C C . PHE A 1 230 ? -2.246 -6.595 -4.190 1.00 91.19 230 PHE A C 1
ATOM 1939 O O . PHE A 1 230 ? -2.080 -6.627 -5.407 1.00 91.19 230 PHE A O 1
ATOM 1946 N N . PHE A 1 231 ? -2.825 -7.601 -3.529 1.00 87.75 231 PHE A N 1
ATOM 1947 C CA . PHE A 1 231 ? -3.375 -8.774 -4.203 1.00 87.75 231 PHE A CA 1
ATOM 1948 C C . PHE A 1 231 ? -4.510 -8.406 -5.158 1.00 87.75 231 PHE A C 1
ATOM 1950 O O . PHE A 1 231 ? -4.584 -8.945 -6.258 1.00 87.75 231 PHE A O 1
ATOM 1957 N N . THR A 1 232 ? -5.370 -7.473 -4.753 1.00 86.38 232 THR A N 1
ATOM 1958 C CA . THR A 1 232 ? -6.466 -6.973 -5.586 1.00 86.38 232 THR A CA 1
ATOM 1959 C C . THR A 1 232 ? -5.938 -6.309 -6.847 1.00 86.38 232 THR A C 1
ATOM 1961 O O . THR A 1 232 ? -6.407 -6.612 -7.944 1.00 86.38 232 THR A O 1
ATOM 1964 N N . ASP A 1 233 ? -4.886 -5.507 -6.717 1.00 89.00 233 ASP A N 1
ATOM 1965 C CA . ASP A 1 233 ? -4.282 -4.810 -7.850 1.00 89.00 233 ASP A CA 1
ATOM 1966 C C . ASP A 1 233 ? -3.532 -5.748 -8.810 1.00 89.00 233 ASP A C 1
ATOM 1968 O O . ASP A 1 233 ? -3.404 -5.437 -9.993 1.00 89.00 233 ASP A O 1
ATOM 1972 N N . ILE A 1 234 ? -3.120 -6.949 -8.383 1.00 89.44 234 ILE A N 1
ATOM 1973 C CA . ILE A 1 234 ? -2.617 -7.959 -9.333 1.00 89.44 234 ILE A CA 1
ATOM 1974 C C . ILE A 1 234 ? -3.684 -8.269 -10.391 1.00 89.44 234 ILE A C 1
ATOM 1976 O O . ILE A 1 234 ? -3.373 -8.330 -11.576 1.00 89.44 234 ILE A O 1
ATOM 1980 N N . PHE A 1 235 ? -4.944 -8.429 -9.992 1.00 84.69 235 PHE A N 1
ATOM 1981 C CA . PHE A 1 235 ? -6.013 -8.800 -10.922 1.00 84.69 235 PHE A CA 1
ATOM 1982 C C . PHE A 1 235 ? -6.731 -7.596 -11.523 1.00 84.69 235 PHE A C 1
ATOM 1984 O O . PHE A 1 235 ? -7.134 -7.657 -12.677 1.00 84.69 235 PHE A O 1
ATOM 1991 N N . ALA A 1 236 ? -6.873 -6.504 -10.772 1.00 82.81 236 ALA A N 1
ATOM 1992 C CA . ALA A 1 236 ? -7.536 -5.302 -11.264 1.00 82.81 236 ALA A CA 1
ATOM 1993 C C . ALA A 1 236 ? -6.643 -4.492 -12.214 1.00 82.81 236 ALA A C 1
ATOM 1995 O O . ALA A 1 236 ? -7.152 -3.893 -13.159 1.00 82.81 236 ALA A O 1
ATOM 1996 N N . LEU A 1 237 ? -5.327 -4.474 -11.969 1.00 87.12 237 LEU A N 1
ATOM 1997 C CA . LEU A 1 237 ? -4.373 -3.625 -12.681 1.00 87.12 237 LEU A CA 1
ATOM 1998 C C . LEU A 1 237 ? -3.377 -4.441 -13.516 1.00 87.12 237 LEU A C 1
ATOM 2000 O O . LEU A 1 237 ? -3.271 -4.218 -14.721 1.00 87.12 237 LEU A O 1
ATOM 2004 N N . LEU A 1 238 ? -2.647 -5.386 -12.914 1.00 90.50 238 LEU A N 1
ATOM 2005 C CA . LEU A 1 238 ? -1.537 -6.059 -13.603 1.00 90.50 238 LEU A CA 1
ATOM 2006 C C . LEU A 1 238 ? -2.001 -7.057 -14.675 1.00 90.50 238 LEU A C 1
ATOM 2008 O O . LEU A 1 238 ? -1.501 -7.021 -15.796 1.00 90.50 238 LEU A O 1
ATOM 2012 N N . MET A 1 239 ? -2.945 -7.944 -14.360 1.00 88.44 239 MET A N 1
ATOM 2013 C CA . MET A 1 239 ? -3.411 -8.969 -15.304 1.00 88.44 239 MET A CA 1
ATOM 2014 C C . MET A 1 239 ? -4.019 -8.372 -16.589 1.00 88.44 239 MET A C 1
ATOM 2016 O O . MET A 1 239 ? -3.593 -8.783 -17.671 1.00 88.44 239 MET A O 1
ATOM 2020 N N . PRO A 1 240 ? -4.917 -7.367 -16.527 1.00 86.81 240 PRO A N 1
ATOM 2021 C CA . PRO A 1 240 ? -5.448 -6.712 -17.723 1.00 86.81 240 PRO A CA 1
ATOM 2022 C C . PRO A 1 240 ? -4.361 -6.010 -18.536 1.00 86.81 240 PRO A C 1
ATOM 2024 O O . PRO A 1 240 ? -4.367 -6.076 -19.762 1.00 86.81 240 PRO A O 1
ATOM 2027 N N . SER A 1 241 ? -3.383 -5.414 -17.849 1.00 89.38 241 SER A N 1
ATOM 2028 C CA . SER A 1 241 ? -2.227 -4.766 -18.474 1.00 89.38 241 SER A CA 1
ATOM 2029 C C . SER A 1 241 ? -1.325 -5.738 -19.247 1.00 89.38 241 SER A C 1
ATOM 2031 O O . SER A 1 241 ? -0.627 -5.334 -20.176 1.00 89.38 241 SER A O 1
ATOM 2033 N N . ILE A 1 242 ? -1.319 -7.023 -18.873 1.00 90.75 242 ILE A N 1
ATOM 2034 C CA . ILE A 1 242 ? -0.556 -8.066 -19.570 1.00 90.75 242 ILE A CA 1
ATOM 2035 C C . ILE A 1 242 ? -1.380 -8.675 -20.711 1.00 90.75 242 ILE A C 1
ATOM 2037 O O . ILE A 1 242 ? -0.872 -8.766 -21.823 1.00 90.75 242 ILE A O 1
ATOM 2041 N N . PHE A 1 243 ? -2.618 -9.107 -20.438 1.00 87.00 243 PHE A N 1
ATOM 2042 C CA . PHE A 1 243 ? -3.380 -10.022 -21.307 1.00 87.00 243 PHE A CA 1
ATOM 2043 C C . PHE A 1 243 ? -4.549 -9.392 -22.074 1.00 87.00 243 PHE A C 1
ATOM 2045 O O . PHE A 1 243 ? -5.274 -10.113 -22.746 1.00 87.00 243 PHE A O 1
ATOM 2052 N N . GLU A 1 244 ? -4.762 -8.082 -21.969 1.00 84.00 244 GLU A N 1
ATOM 2053 C CA . GLU A 1 244 ? -5.867 -7.370 -22.637 1.00 84.00 244 GLU A CA 1
ATOM 2054 C C . GLU A 1 244 ? -7.275 -7.757 -22.165 1.00 84.00 244 GLU A C 1
ATOM 2056 O O . GLU A 1 244 ? -8.259 -7.488 -22.850 1.00 84.00 244 GLU A O 1
ATOM 2061 N N . MET A 1 245 ? -7.396 -8.295 -20.948 1.00 79.88 245 MET A N 1
ATOM 2062 C CA . MET A 1 245 ? -8.687 -8.698 -20.378 1.00 79.88 245 MET A CA 1
ATOM 2063 C C . MET A 1 245 ? -9.697 -7.534 -20.411 1.00 79.88 245 MET A C 1
ATOM 2065 O O . MET A 1 245 ? -9.465 -6.463 -19.836 1.00 79.88 245 MET A O 1
ATOM 2069 N N . GLY A 1 246 ? -10.803 -7.727 -21.127 1.00 69.56 246 GLY A N 1
ATOM 2070 C CA . GLY A 1 246 ? -11.951 -6.833 -21.195 1.00 69.56 246 GLY A CA 1
ATOM 2071 C C . GLY A 1 246 ? -12.625 -6.651 -19.833 1.00 69.56 246 GLY A C 1
ATOM 2072 O O . GLY A 1 246 ? -12.445 -7.439 -18.910 1.00 69.56 246 GLY A O 1
ATOM 2073 N N . GLY A 1 247 ? -13.364 -5.549 -19.670 1.00 63.88 247 GLY A N 1
ATOM 2074 C CA . GLY A 1 247 ? -14.110 -5.264 -18.434 1.00 63.88 247 GLY A CA 1
ATOM 2075 C C . GLY A 1 247 ? -13.265 -4.873 -17.213 1.00 63.88 247 GLY A C 1
ATOM 2076 O O . GLY A 1 247 ? -13.822 -4.609 -16.147 1.00 63.88 247 GLY A O 1
ATOM 2077 N N . ALA A 1 248 ? -11.938 -4.790 -17.341 1.00 71.31 248 ALA A N 1
ATOM 2078 C CA . ALA A 1 248 ? -11.074 -4.326 -16.264 1.00 71.31 248 ALA A CA 1
ATOM 2079 C C . ALA A 1 248 ? -11.325 -2.850 -15.922 1.00 71.31 248 ALA A C 1
ATOM 2081 O O . ALA A 1 248 ? -11.368 -1.994 -16.807 1.00 71.31 248 ALA A O 1
ATOM 2082 N N . VAL A 1 249 ? -11.409 -2.549 -14.620 1.00 69.50 249 VAL A N 1
ATOM 2083 C CA . VAL A 1 249 ? -11.738 -1.216 -14.073 1.00 69.50 249 VAL A CA 1
ATOM 2084 C C . VAL A 1 249 ? -10.865 -0.103 -14.666 1.00 69.50 249 VAL A C 1
ATOM 2086 O O . VAL A 1 249 ? -11.345 1.004 -14.892 1.00 69.50 249 VAL A O 1
ATOM 2089 N N . TYR A 1 250 ? -9.595 -0.397 -14.952 1.00 71.88 250 TYR A N 1
ATOM 2090 C CA . TYR A 1 250 ? -8.624 0.595 -15.414 1.00 71.88 250 TYR A CA 1
ATOM 2091 C C . TYR A 1 250 ? -8.458 0.673 -16.943 1.00 71.88 250 TYR A C 1
ATOM 2093 O O . TYR A 1 250 ? -7.857 1.636 -17.415 1.00 71.88 250 TYR A O 1
ATOM 2101 N N . LYS A 1 251 ? -9.018 -0.262 -17.733 1.00 71.56 251 LYS A N 1
ATOM 2102 C CA . LYS A 1 251 ? -8.789 -0.337 -19.197 1.00 71.56 251 LYS A CA 1
ATOM 2103 C C . LYS A 1 251 ? -9.295 0.903 -19.948 1.00 71.56 251 LYS A C 1
ATOM 2105 O O . LYS A 1 251 ? -8.706 1.290 -20.943 1.00 71.56 251 LYS A O 1
ATOM 2110 N N . GLY A 1 252 ? -10.349 1.558 -19.452 1.00 71.00 252 GLY A N 1
ATOM 2111 C CA . GLY A 1 252 ? -10.875 2.805 -20.030 1.00 71.00 252 GLY A CA 1
ATOM 2112 C C . GLY A 1 252 ? -10.141 4.082 -19.599 1.00 71.00 252 GLY A C 1
ATOM 2113 O O . GLY A 1 252 ? -10.479 5.164 -20.069 1.00 71.00 252 GLY A O 1
ATOM 2114 N N . ILE A 1 253 ? -9.179 3.977 -18.678 1.00 78.69 253 ILE A N 1
ATOM 2115 C CA . ILE A 1 253 ? -8.408 5.118 -18.156 1.00 78.69 253 ILE A CA 1
ATOM 2116 C C . ILE A 1 253 ? -7.025 5.173 -18.803 1.00 78.69 253 ILE A C 1
ATOM 2118 O O . ILE A 1 253 ? -6.455 6.252 -18.958 1.00 78.69 253 ILE A O 1
ATOM 2122 N N . THR A 1 254 ? -6.469 4.014 -19.151 1.00 76.44 254 THR A N 1
ATOM 2123 C CA . THR A 1 254 ? -5.151 3.897 -19.765 1.00 76.44 254 THR A CA 1
ATOM 2124 C C . THR A 1 254 ? -5.276 3.868 -21.283 1.00 76.44 254 THR A C 1
ATOM 2126 O O . THR A 1 254 ? -5.843 2.930 -21.831 1.00 76.44 254 THR A O 1
ATOM 2129 N N . GLU A 1 255 ? -4.685 4.845 -21.969 1.00 79.38 255 GLU A N 1
ATOM 2130 C CA . GLU A 1 255 ? -4.497 4.784 -23.429 1.00 79.38 255 GLU A CA 1
ATOM 2131 C C . GLU A 1 255 ? -3.370 3.813 -23.828 1.00 79.38 255 GLU A C 1
ATOM 2133 O O . GLU A 1 255 ? -3.159 3.556 -25.009 1.00 79.38 255 GLU A O 1
ATOM 2138 N N . SER A 1 256 ? -2.625 3.275 -22.855 1.00 80.69 256 SER A N 1
ATOM 2139 C CA . SER A 1 256 ? -1.510 2.373 -23.122 1.00 80.69 256 SER A CA 1
ATOM 2140 C C . SER A 1 256 ? -1.988 1.011 -23.607 1.00 80.69 256 SER A C 1
ATOM 2142 O O . SER A 1 256 ? -2.804 0.356 -22.953 1.00 80.69 256 SER A O 1
ATOM 2144 N N . GLU A 1 257 ? -1.384 0.553 -24.697 1.00 88.81 257 GLU A N 1
ATOM 2145 C CA . GLU A 1 257 ? -1.469 -0.828 -25.147 1.00 88.81 257 GLU A CA 1
ATOM 2146 C C . GLU A 1 257 ? -0.962 -1.811 -24.083 1.00 88.81 257 GLU A C 1
ATOM 2148 O O . GLU A 1 257 ? -0.210 -1.467 -23.163 1.00 88.81 257 GLU A O 1
ATOM 2153 N N . THR A 1 258 ? -1.375 -3.070 -24.212 1.00 91.81 258 THR A N 1
ATOM 2154 C CA . THR A 1 258 ? -0.928 -4.124 -23.300 1.00 91.81 258 THR A CA 1
ATOM 2155 C C . THR A 1 258 ? 0.539 -4.457 -23.509 1.00 91.81 258 THR A C 1
ATOM 2157 O O . THR A 1 258 ? 1.092 -4.285 -24.595 1.00 91.81 258 THR A O 1
ATOM 2160 N N . ILE A 1 259 ? 1.184 -5.001 -22.475 1.00 92.81 259 ILE A N 1
ATOM 2161 C CA . ILE A 1 259 ? 2.594 -5.407 -22.557 1.00 92.81 259 ILE A CA 1
ATOM 2162 C C . ILE A 1 259 ? 2.818 -6.404 -23.703 1.00 92.81 259 ILE A C 1
ATOM 2164 O O . ILE A 1 259 ? 3.851 -6.351 -24.369 1.00 92.81 259 ILE A O 1
ATOM 2168 N N . ILE A 1 260 ? 1.866 -7.315 -23.931 1.00 93.50 260 ILE A N 1
ATOM 2169 C CA . ILE A 1 260 ? 1.952 -8.302 -25.012 1.00 93.50 260 ILE A CA 1
ATOM 2170 C C . ILE A 1 260 ? 1.804 -7.626 -26.381 1.00 93.50 260 ILE A C 1
ATOM 2172 O O . ILE A 1 260 ? 2.607 -7.914 -27.267 1.00 93.50 260 ILE A O 1
ATOM 2176 N N . ALA A 1 261 ? 0.842 -6.712 -26.550 1.00 94.12 261 ALA A N 1
ATOM 2177 C CA . ALA A 1 261 ? 0.675 -5.959 -27.796 1.00 94.12 261 ALA A CA 1
ATOM 2178 C C . ALA A 1 261 ? 1.934 -5.140 -28.130 1.00 94.12 261 ALA A C 1
ATOM 2180 O O . ALA A 1 261 ? 2.515 -5.318 -29.201 1.00 94.12 261 ALA A O 1
ATOM 2181 N N . LEU A 1 262 ? 2.455 -4.388 -27.155 1.00 94.12 262 LEU A N 1
ATOM 2182 C CA . LEU A 1 262 ? 3.686 -3.602 -27.297 1.00 94.12 262 LEU A CA 1
ATOM 2183 C C . LEU A 1 262 ? 4.916 -4.458 -27.596 1.00 94.12 262 LEU A C 1
ATOM 2185 O O . LEU A 1 262 ? 5.842 -4.015 -28.273 1.00 94.12 262 LEU A O 1
ATOM 2189 N N . PHE A 1 263 ? 4.977 -5.679 -27.060 1.00 95.38 263 PHE A N 1
ATOM 2190 C CA . PHE A 1 263 ? 6.041 -6.612 -27.411 1.00 95.38 263 PHE A CA 1
ATOM 2191 C C . PHE A 1 263 ? 5.954 -6.995 -28.892 1.00 95.38 263 PHE A C 1
ATOM 2193 O O . PHE A 1 263 ? 6.966 -6.940 -29.589 1.00 95.38 263 PHE A O 1
ATOM 2200 N N . PHE A 1 264 ? 4.761 -7.350 -29.380 1.00 95.69 264 PHE A N 1
ATOM 2201 C CA . PHE A 1 264 ? 4.562 -7.729 -30.780 1.00 95.69 264 PHE A CA 1
ATOM 2202 C C . PHE A 1 264 ? 4.804 -6.574 -31.755 1.00 95.69 264 PHE A C 1
ATOM 2204 O O . PHE A 1 264 ? 5.361 -6.805 -32.829 1.00 95.69 264 PHE A O 1
ATOM 2211 N N . GLU A 1 265 ? 4.460 -5.345 -31.375 1.00 94.50 265 GLU A N 1
ATOM 2212 C CA . GLU A 1 265 ? 4.800 -4.146 -32.143 1.00 94.50 265 GLU A CA 1
ATOM 2213 C C . GLU A 1 265 ? 6.327 -3.987 -32.261 1.00 94.50 265 GLU A C 1
ATOM 2215 O O . GLU A 1 265 ? 6.876 -3.886 -33.363 1.00 94.50 265 GLU A O 1
ATOM 2220 N N . ASN A 1 266 ? 7.035 -4.073 -31.131 1.00 93.31 266 ASN A N 1
ATOM 2221 C CA . ASN A 1 266 ? 8.470 -3.797 -31.063 1.00 93.31 266 ASN A CA 1
ATOM 2222 C C . ASN A 1 266 ? 9.364 -4.890 -31.668 1.00 93.31 266 ASN A C 1
ATOM 2224 O O . ASN A 1 266 ? 10.531 -4.613 -31.936 1.00 93.31 266 ASN A O 1
ATOM 2228 N N . ILE A 1 267 ? 8.873 -6.116 -31.893 1.00 95.75 267 ILE A N 1
ATOM 2229 C CA . ILE A 1 267 ? 9.666 -7.163 -32.571 1.00 95.75 267 ILE A CA 1
ATOM 2230 C C . ILE A 1 267 ? 9.695 -7.020 -34.096 1.00 95.75 267 ILE A C 1
ATOM 2232 O O . ILE A 1 267 ? 10.454 -7.733 -34.761 1.00 95.75 267 ILE A O 1
ATOM 2236 N N . THR A 1 268 ? 8.874 -6.143 -34.674 1.00 95.00 268 THR A N 1
ATOM 2237 C CA . THR A 1 268 ? 8.794 -5.998 -36.130 1.00 95.00 268 THR A CA 1
ATOM 2238 C C . THR A 1 268 ? 10.128 -5.510 -36.713 1.00 95.00 268 THR A C 1
ATOM 2240 O O . THR A 1 268 ? 10.692 -4.505 -36.300 1.00 95.00 268 THR A O 1
ATOM 2243 N N . GLY A 1 269 ? 10.679 -6.266 -37.670 1.00 93.31 269 GLY A N 1
ATOM 2244 C CA . GLY A 1 269 ? 11.963 -5.945 -38.309 1.00 93.31 269 GLY A CA 1
ATOM 2245 C C . GLY A 1 269 ? 13.219 -6.256 -37.483 1.00 93.31 269 GLY A C 1
ATOM 2246 O O . GLY A 1 269 ? 14.321 -6.021 -37.978 1.00 93.31 269 GLY A O 1
ATOM 2247 N N . LEU A 1 270 ? 13.083 -6.811 -36.273 1.00 92.38 270 LEU A N 1
ATOM 2248 C CA . LEU A 1 270 ? 14.218 -7.198 -35.433 1.00 92.38 270 LEU A CA 1
ATOM 2249 C C . LEU A 1 270 ? 14.800 -8.564 -35.821 1.00 92.38 270 LEU A C 1
ATOM 2251 O O . LEU A 1 270 ? 14.105 -9.475 -36.280 1.00 92.38 270 LEU A O 1
ATOM 2255 N N . THR A 1 271 ? 16.096 -8.738 -35.579 1.00 92.50 271 THR A N 1
ATOM 2256 C CA . THR A 1 271 ? 16.766 -10.040 -35.678 1.00 92.50 271 THR A CA 1
ATOM 2257 C C . THR A 1 271 ? 16.348 -10.969 -34.532 1.00 92.50 271 THR A C 1
ATOM 2259 O O . THR A 1 271 ? 15.943 -10.522 -33.461 1.00 92.50 271 THR A O 1
ATOM 2262 N N . PHE A 1 272 ? 16.520 -12.287 -34.697 1.00 90.44 272 PHE A N 1
ATOM 2263 C CA . PHE A 1 272 ? 16.211 -13.268 -33.641 1.00 90.44 272 PHE A CA 1
ATOM 2264 C C . PHE A 1 272 ? 16.897 -12.950 -32.299 1.00 90.44 272 PHE A C 1
ATOM 2266 O O . PHE A 1 272 ? 16.304 -13.115 -31.234 1.00 90.44 272 PHE A O 1
ATOM 2273 N N . TYR A 1 273 ? 18.142 -12.469 -32.345 1.00 84.44 273 TYR A N 1
ATOM 2274 C CA . TYR A 1 273 ? 18.896 -12.094 -31.151 1.00 84.44 273 TYR A CA 1
ATOM 2275 C C . TYR A 1 273 ? 18.282 -10.884 -30.428 1.00 84.44 273 TYR A C 1
ATOM 2277 O O . TYR A 1 273 ? 18.146 -10.894 -29.205 1.00 84.44 273 TYR A O 1
ATOM 2285 N N . GLU A 1 274 ? 17.875 -9.854 -31.169 1.00 86.69 274 GLU A N 1
ATOM 2286 C CA . GLU A 1 274 ? 17.208 -8.673 -30.609 1.00 86.69 274 GLU A CA 1
ATOM 2287 C C . GLU A 1 274 ? 15.834 -9.025 -30.034 1.00 86.69 274 GLU A C 1
ATOM 2289 O O . GLU A 1 274 ? 15.520 -8.593 -28.926 1.00 86.69 274 GLU A O 1
ATOM 2294 N N . ILE A 1 275 ? 15.070 -9.888 -30.716 1.00 91.50 275 ILE A N 1
ATOM 2295 C CA . ILE A 1 275 ? 13.791 -10.421 -30.220 1.00 91.50 275 ILE A CA 1
ATOM 2296 C C . ILE A 1 275 ? 13.990 -11.143 -28.884 1.00 91.50 275 ILE A C 1
ATOM 2298 O O . ILE A 1 275 ? 13.241 -10.911 -27.936 1.00 91.50 275 ILE A O 1
ATOM 2302 N N . PHE A 1 276 ? 15.013 -11.996 -28.780 1.00 88.38 276 PHE A N 1
ATOM 2303 C CA . PHE A 1 276 ? 15.307 -12.719 -27.543 1.00 88.38 276 PHE A CA 1
ATOM 2304 C C . PHE A 1 276 ? 15.663 -11.770 -26.386 1.00 88.38 276 PHE A C 1
ATOM 2306 O O . PHE A 1 276 ? 15.162 -11.936 -25.272 1.00 88.38 276 PHE A O 1
ATOM 2313 N N . ASN A 1 277 ? 16.473 -10.740 -26.643 1.00 85.69 277 ASN A N 1
ATOM 2314 C CA . ASN A 1 277 ? 16.798 -9.733 -25.629 1.00 85.69 277 ASN A CA 1
ATOM 2315 C C . ASN A 1 277 ? 15.572 -8.915 -25.213 1.00 85.69 277 ASN A C 1
ATOM 2317 O O . ASN A 1 277 ? 15.371 -8.673 -24.021 1.00 85.69 277 ASN A O 1
ATOM 2321 N N . LEU A 1 278 ? 14.737 -8.519 -26.175 1.00 89.94 278 LEU A N 1
ATOM 2322 C CA . LEU A 1 278 ? 13.502 -7.796 -25.902 1.00 89.94 278 LEU A CA 1
ATOM 2323 C C . LEU A 1 278 ? 12.546 -8.645 -25.056 1.00 89.94 278 LEU A C 1
ATOM 2325 O O . LEU A 1 278 ? 12.005 -8.153 -24.068 1.00 89.94 278 LEU A O 1
ATOM 2329 N N . LEU A 1 279 ? 12.418 -9.940 -25.363 1.00 93.19 279 LEU A N 1
ATOM 2330 C CA . LEU A 1 279 ? 11.615 -10.877 -24.577 1.00 93.19 279 LEU A CA 1
ATOM 2331 C C . LEU A 1 279 ? 12.096 -10.945 -23.121 1.00 93.19 279 LEU A C 1
ATOM 2333 O O . LEU A 1 279 ? 11.276 -10.914 -22.205 1.00 93.19 279 LEU A O 1
ATOM 2337 N N . ILE A 1 280 ? 13.414 -10.986 -22.890 1.00 90.31 280 ILE A N 1
ATOM 2338 C CA . ILE A 1 280 ? 13.988 -10.951 -21.535 1.00 90.31 280 ILE A CA 1
ATOM 2339 C C . ILE A 1 280 ? 13.642 -9.639 -20.827 1.00 90.31 280 ILE A C 1
ATOM 2341 O O . ILE A 1 280 ? 13.254 -9.673 -19.659 1.00 90.31 280 ILE A O 1
ATOM 2345 N N . ILE A 1 281 ? 13.762 -8.494 -21.509 1.00 90.81 281 ILE A N 1
ATOM 2346 C CA . ILE A 1 281 ? 13.436 -7.177 -20.940 1.00 90.81 281 ILE A CA 1
ATOM 2347 C C . ILE A 1 281 ? 11.965 -7.122 -20.513 1.00 90.81 281 ILE A C 1
ATOM 2349 O O . ILE A 1 281 ? 11.667 -6.745 -19.376 1.00 90.81 281 ILE A O 1
ATOM 2353 N N . TYR A 1 282 ? 11.053 -7.548 -21.382 1.00 94.06 282 TYR A N 1
ATOM 2354 C CA . TYR A 1 282 ? 9.617 -7.563 -21.107 1.00 94.06 282 TYR A CA 1
ATOM 2355 C C . TYR A 1 282 ? 9.265 -8.533 -19.976 1.00 94.06 282 TYR A C 1
ATOM 2357 O O . TYR A 1 282 ? 8.599 -8.147 -19.013 1.00 94.06 282 TYR A O 1
ATOM 2365 N N . LEU A 1 283 ? 9.782 -9.765 -20.025 1.00 94.12 283 LEU A N 1
ATOM 2366 C CA . LEU A 1 283 ? 9.541 -10.767 -18.989 1.00 94.12 283 LEU A CA 1
ATOM 2367 C C . LEU A 1 283 ? 10.088 -10.318 -17.628 1.00 94.12 283 LEU A C 1
ATOM 2369 O O . LEU A 1 283 ? 9.422 -10.490 -16.610 1.00 94.12 283 LEU A O 1
ATOM 2373 N N . ALA A 1 284 ? 11.267 -9.697 -17.593 1.00 92.56 284 ALA A N 1
ATOM 2374 C CA . ALA A 1 284 ? 11.838 -9.132 -16.377 1.00 92.56 284 ALA A CA 1
ATOM 2375 C C . ALA A 1 284 ? 10.967 -8.014 -15.789 1.00 92.56 284 ALA A C 1
ATOM 2377 O O . ALA A 1 284 ? 10.741 -7.984 -14.581 1.00 92.56 284 ALA A O 1
ATOM 2378 N N . ASN A 1 285 ? 10.432 -7.124 -16.622 1.00 93.50 285 ASN A N 1
ATOM 2379 C CA . ASN A 1 285 ? 9.519 -6.078 -16.167 1.00 93.50 285 ASN A CA 1
ATOM 2380 C C . ASN A 1 285 ? 8.220 -6.671 -15.587 1.00 93.50 285 ASN A C 1
ATOM 2382 O O . ASN A 1 285 ? 7.827 -6.278 -14.488 1.00 93.50 285 ASN A O 1
ATOM 2386 N N . ILE A 1 286 ? 7.622 -7.673 -16.251 1.00 95.00 286 ILE A N 1
ATOM 2387 C CA . ILE A 1 286 ? 6.443 -8.409 -15.751 1.00 95.00 286 ILE A CA 1
ATOM 2388 C C . ILE A 1 286 ? 6.744 -9.087 -14.408 1.00 95.00 286 ILE A C 1
ATOM 2390 O O . ILE A 1 286 ? 5.985 -8.946 -13.451 1.00 95.00 286 ILE A O 1
ATOM 2394 N N . ILE A 1 287 ? 7.865 -9.809 -14.315 1.00 94.81 287 ILE A N 1
ATOM 2395 C CA . ILE A 1 287 ? 8.290 -10.491 -13.087 1.00 94.81 287 ILE A CA 1
ATOM 2396 C C . ILE A 1 287 ? 8.487 -9.475 -11.960 1.00 94.81 287 ILE A C 1
ATOM 2398 O O . ILE A 1 287 ? 8.030 -9.712 -10.841 1.00 94.81 287 ILE A O 1
ATOM 2402 N N . HIS A 1 288 ? 9.140 -8.344 -12.235 1.00 93.69 288 HIS A N 1
ATOM 2403 C CA . HIS A 1 288 ? 9.376 -7.324 -11.224 1.00 93.69 288 HIS A CA 1
ATOM 2404 C C . HIS A 1 288 ? 8.062 -6.746 -10.687 1.00 93.69 288 HIS A C 1
ATOM 2406 O O . HIS A 1 288 ? 7.869 -6.768 -9.472 1.00 93.69 288 HIS A O 1
ATOM 2412 N N . VAL A 1 289 ? 7.143 -6.294 -11.547 1.00 94.94 289 VAL A N 1
ATOM 2413 C CA . VAL A 1 289 ? 5.860 -5.738 -11.081 1.00 94.94 289 VAL A CA 1
ATOM 2414 C C . VAL A 1 289 ? 4.993 -6.799 -10.392 1.00 94.94 289 VAL A C 1
ATOM 2416 O O . VAL A 1 289 ? 4.363 -6.511 -9.377 1.00 94.94 289 VAL A O 1
ATOM 2419 N N . LEU A 1 290 ? 5.023 -8.053 -10.856 1.00 95.50 290 LEU A N 1
ATOM 2420 C CA . LEU A 1 290 ? 4.321 -9.150 -10.194 1.00 95.50 290 LEU A CA 1
ATOM 2421 C C . LEU A 1 290 ? 4.853 -9.366 -8.776 1.00 95.50 290 LEU A C 1
ATOM 2423 O O . LEU A 1 290 ? 4.068 -9.433 -7.833 1.00 95.50 290 LEU A O 1
ATOM 2427 N N . PHE A 1 291 ? 6.174 -9.448 -8.596 1.00 94.81 291 PHE A N 1
ATOM 2428 C CA . PHE A 1 291 ? 6.756 -9.619 -7.264 1.00 94.81 291 PHE A CA 1
ATOM 2429 C C . PHE A 1 291 ? 6.608 -8.382 -6.395 1.00 94.81 291 PHE A C 1
ATOM 2431 O O . PHE A 1 291 ? 6.428 -8.530 -5.189 1.00 94.81 291 PHE A O 1
ATOM 2438 N N . LEU A 1 292 ? 6.630 -7.185 -6.972 1.00 93.56 292 LEU A N 1
ATOM 2439 C CA . LEU A 1 292 ? 6.328 -5.954 -6.256 1.00 93.56 292 LEU A CA 1
ATOM 2440 C C . LEU A 1 292 ? 4.959 -6.045 -5.560 1.00 93.56 292 LEU A C 1
ATOM 2442 O O . LEU A 1 292 ? 4.864 -5.766 -4.365 1.00 93.56 292 LEU A O 1
ATOM 2446 N N . LEU A 1 293 ? 3.929 -6.496 -6.283 1.00 93.56 293 LEU A N 1
ATOM 2447 C CA . LEU A 1 293 ? 2.570 -6.639 -5.752 1.00 93.56 293 LEU A CA 1
ATOM 2448 C C . LEU A 1 293 ? 2.382 -7.927 -4.921 1.00 93.56 293 LEU A C 1
ATOM 2450 O O . LEU A 1 293 ? 1.635 -7.942 -3.948 1.00 93.56 293 LEU A O 1
ATOM 2454 N N . ALA A 1 294 ? 3.074 -9.023 -5.243 1.00 92.56 294 ALA A N 1
ATOM 2455 C CA . ALA A 1 294 ? 2.908 -10.303 -4.543 1.00 92.56 294 ALA A CA 1
ATOM 2456 C C . ALA A 1 294 ? 3.712 -10.407 -3.233 1.00 92.56 294 ALA A C 1
ATOM 2458 O O . ALA A 1 294 ? 3.342 -11.166 -2.333 1.00 92.56 294 ALA A O 1
ATOM 2459 N N . THR A 1 295 ? 4.810 -9.656 -3.093 1.00 90.00 295 THR A N 1
ATOM 2460 C CA . THR A 1 295 ? 5.700 -9.714 -1.918 1.00 90.00 295 THR A CA 1
ATOM 2461 C C . THR A 1 295 ? 4.978 -9.502 -0.587 1.00 90.00 295 THR A C 1
ATOM 2463 O O . THR A 1 295 ? 5.201 -10.316 0.312 1.00 90.00 295 THR A O 1
ATOM 2466 N N . PRO A 1 296 ? 4.107 -8.486 -0.418 1.00 89.75 296 PRO A N 1
ATOM 2467 C CA . PRO A 1 296 ? 3.343 -8.303 0.814 1.00 89.75 296 PRO A CA 1
ATOM 2468 C C . PRO A 1 296 ? 2.665 -9.590 1.287 1.00 89.75 296 PRO A C 1
ATOM 2470 O O . PRO A 1 296 ? 2.811 -9.976 2.444 1.00 89.75 296 PRO A O 1
ATOM 2473 N N . ILE A 1 297 ? 2.007 -10.294 0.364 1.00 88.56 297 ILE A N 1
ATOM 2474 C CA . ILE A 1 297 ? 1.250 -11.525 0.612 1.00 88.56 297 ILE A CA 1
ATOM 2475 C C . ILE A 1 297 ? 2.183 -12.645 1.079 1.00 88.56 297 ILE A C 1
ATOM 2477 O O . ILE A 1 297 ? 1.909 -13.310 2.080 1.00 88.56 297 ILE A O 1
ATOM 2481 N N . ILE A 1 298 ? 3.316 -12.815 0.390 1.00 88.94 298 ILE A N 1
ATOM 2482 C CA . ILE A 1 298 ? 4.332 -13.820 0.731 1.00 88.94 298 ILE A CA 1
ATOM 2483 C C . ILE A 1 298 ? 4.897 -13.548 2.135 1.00 88.94 298 ILE A C 1
ATOM 2485 O O . ILE A 1 298 ? 5.054 -14.470 2.938 1.00 88.94 298 ILE A O 1
ATOM 2489 N N . LEU A 1 299 ? 5.182 -12.284 2.465 1.00 89.25 299 LEU A N 1
ATOM 2490 C CA . LEU A 1 299 ? 5.802 -11.922 3.743 1.00 89.25 299 LEU A CA 1
ATOM 2491 C C . LEU A 1 299 ? 4.857 -12.002 4.934 1.00 89.25 299 LEU A C 1
ATOM 2493 O O . LEU A 1 299 ? 5.296 -12.382 6.020 1.00 89.25 299 LEU A O 1
ATOM 2497 N N . ILE A 1 300 ? 3.572 -11.713 4.741 1.00 88.69 300 ILE A N 1
ATOM 2498 C CA . ILE A 1 300 ? 2.559 -11.842 5.795 1.00 88.69 300 ILE A CA 1
ATOM 2499 C C . ILE A 1 300 ? 2.551 -13.263 6.375 1.00 88.69 300 ILE A C 1
ATOM 2501 O O . ILE A 1 300 ? 2.494 -13.428 7.595 1.00 88.69 300 ILE A O 1
ATOM 2505 N N . GLN A 1 301 ? 2.726 -14.292 5.535 1.00 86.94 301 GLN A N 1
ATOM 2506 C CA . GLN A 1 301 ? 2.822 -15.675 6.006 1.00 86.94 301 GLN A CA 1
ATOM 2507 C C . GLN A 1 301 ? 4.013 -15.895 6.954 1.00 86.94 301 GLN A C 1
ATOM 2509 O O . GLN A 1 301 ? 3.891 -16.632 7.936 1.00 86.94 301 GLN A O 1
ATOM 2514 N N . HIS A 1 302 ? 5.152 -15.253 6.688 1.00 89.19 302 HIS A N 1
ATOM 2515 C CA . HIS A 1 302 ? 6.325 -15.324 7.558 1.00 89.19 302 HIS A CA 1
ATOM 2516 C C . HIS A 1 302 ? 6.125 -14.542 8.857 1.00 89.19 302 HIS A C 1
ATOM 2518 O O . HIS A 1 302 ? 6.486 -15.043 9.924 1.00 89.19 302 HIS A O 1
ATOM 2524 N N . PHE A 1 303 ? 5.493 -13.366 8.791 1.00 89.44 303 PHE A N 1
ATOM 2525 C CA . PHE A 1 303 ? 5.161 -12.584 9.983 1.00 89.44 303 PHE A CA 1
ATOM 2526 C C . PHE A 1 303 ? 4.231 -13.354 10.922 1.00 89.44 303 PHE A C 1
ATOM 2528 O O . PHE A 1 303 ? 4.454 -13.354 12.131 1.00 89.44 303 PHE A O 1
ATOM 2535 N N . TYR A 1 304 ? 3.260 -14.097 10.383 1.00 87.44 304 TYR A N 1
ATOM 2536 C CA . TYR A 1 304 ? 2.387 -14.951 11.193 1.00 87.44 304 TYR A CA 1
ATOM 2537 C C . TYR A 1 304 ? 3.107 -16.079 11.922 1.00 87.44 304 TYR A C 1
ATOM 2539 O O . TYR A 1 304 ? 2.637 -16.509 12.974 1.00 87.44 304 TYR A O 1
ATOM 2547 N N . LYS A 1 305 ? 4.196 -16.599 11.354 1.00 88.75 305 LYS A N 1
ATOM 2548 C CA . LYS A 1 305 ? 4.989 -17.669 11.973 1.00 88.75 305 LYS A CA 1
ATOM 2549 C C . LYS A 1 305 ? 6.071 -17.131 12.913 1.00 88.75 305 LYS A C 1
ATOM 2551 O O . LYS A 1 305 ? 6.745 -17.916 13.566 1.00 88.75 305 LYS A O 1
ATOM 2556 N N . GLU A 1 306 ? 6.249 -15.809 12.975 1.00 87.75 306 GLU A N 1
ATOM 2557 C CA . GLU A 1 306 ? 7.355 -15.143 13.673 1.00 87.75 306 GLU A CA 1
ATOM 2558 C C . GLU A 1 306 ? 8.753 -15.696 13.274 1.00 87.75 306 GLU A C 1
ATOM 2560 O O . GLU A 1 306 ? 9.712 -15.699 14.063 1.00 87.75 306 GLU A O 1
ATOM 2565 N N . GLU A 1 307 ? 8.880 -16.162 12.027 1.00 87.31 307 GLU A N 1
ATOM 2566 C CA . GLU A 1 307 ? 10.076 -16.814 11.484 1.00 87.31 307 GLU A CA 1
ATOM 2567 C C . GLU A 1 307 ? 10.979 -15.832 10.727 1.00 87.31 307 GLU A C 1
ATOM 2569 O O . GLU A 1 307 ? 10.533 -14.830 10.167 1.00 87.31 307 GLU A O 1
ATOM 2574 N N . LYS A 1 308 ? 12.281 -16.146 10.662 1.00 85.94 308 LYS A N 1
ATOM 2575 C CA . LYS A 1 308 ? 13.209 -15.404 9.800 1.00 85.94 308 LYS A CA 1
ATOM 2576 C C . LYS A 1 308 ? 12.777 -15.561 8.340 1.00 85.94 308 LYS A C 1
ATOM 2578 O O . LYS A 1 308 ? 12.606 -16.686 7.870 1.00 85.94 308 LYS A O 1
ATOM 2583 N N . ILE A 1 309 ? 12.673 -14.449 7.615 1.00 88.31 309 ILE A N 1
ATOM 2584 C CA . ILE A 1 309 ? 12.268 -14.469 6.210 1.00 88.31 309 ILE A CA 1
ATOM 2585 C C . ILE A 1 309 ? 13.435 -14.996 5.379 1.00 88.31 309 ILE A C 1
ATOM 2587 O O . ILE A 1 309 ? 14.456 -14.334 5.197 1.00 88.31 309 ILE A O 1
ATOM 2591 N N . ARG A 1 310 ? 13.286 -16.213 4.862 1.00 89.12 310 ARG A N 1
ATOM 2592 C CA . ARG A 1 310 ? 14.260 -16.823 3.958 1.00 89.12 310 ARG A CA 1
ATOM 2593 C C . ARG A 1 310 ? 13.601 -17.025 2.613 1.00 89.12 310 ARG A C 1
ATOM 2595 O O . ARG A 1 310 ? 12.789 -17.931 2.451 1.00 89.12 310 ARG A O 1
ATOM 2602 N N . LEU A 1 311 ? 13.976 -16.188 1.652 1.00 86.81 311 LEU A N 1
ATOM 2603 C CA . LEU A 1 311 ? 13.529 -16.382 0.283 1.00 86.81 311 LEU A CA 1
ATOM 2604 C C . LEU A 1 311 ? 14.312 -17.550 -0.333 1.00 86.81 311 LEU A C 1
ATOM 2606 O O . LEU A 1 311 ? 15.550 -17.576 -0.231 1.00 86.81 311 LEU A O 1
ATOM 2610 N N . PRO A 1 312 ? 13.633 -18.517 -0.976 1.00 87.56 312 PRO A N 1
ATOM 2611 C CA . PRO A 1 312 ? 14.310 -19.570 -1.709 1.00 87.56 312 PRO A CA 1
ATOM 2612 C C . PRO A 1 312 ? 15.184 -18.962 -2.812 1.00 87.56 312 PRO A C 1
ATOM 2614 O O . PRO A 1 312 ? 14.913 -17.882 -3.337 1.00 87.56 312 PRO A O 1
ATOM 2617 N N . ILE A 1 313 ? 16.271 -19.654 -3.148 1.00 82.75 313 ILE A N 1
ATOM 2618 C CA . ILE A 1 313 ? 17.313 -19.135 -4.047 1.00 82.75 313 ILE A CA 1
ATOM 2619 C C . ILE A 1 313 ? 16.735 -18.758 -5.410 1.00 82.75 313 ILE A C 1
ATOM 2621 O O . ILE A 1 313 ? 17.058 -17.693 -5.921 1.00 82.75 313 ILE A O 1
ATOM 2625 N N . TRP A 1 314 ? 15.840 -19.586 -5.953 1.00 86.12 314 TRP A N 1
ATOM 2626 C CA . TRP A 1 314 ? 15.208 -19.330 -7.244 1.00 86.12 314 TRP A CA 1
ATOM 2627 C C . TRP A 1 314 ? 14.417 -18.012 -7.254 1.00 86.12 314 TRP A C 1
ATOM 2629 O O . TRP A 1 314 ? 14.547 -17.254 -8.205 1.00 86.12 314 TRP A O 1
ATOM 2639 N N . LEU A 1 315 ? 13.704 -17.664 -6.171 1.00 88.38 315 LEU A N 1
ATOM 2640 C CA . LEU A 1 315 ? 13.000 -16.378 -6.072 1.00 88.38 315 LEU A CA 1
ATOM 2641 C C . LEU A 1 315 ? 13.971 -15.199 -6.089 1.00 88.38 315 LEU A C 1
ATOM 2643 O O . LEU A 1 315 ? 13.742 -14.220 -6.789 1.00 88.38 315 LEU A O 1
ATOM 2647 N N . LYS A 1 316 ? 15.089 -15.302 -5.367 1.00 86.12 316 LYS A N 1
ATOM 2648 C CA . LYS A 1 316 ? 16.119 -14.250 -5.354 1.00 86.12 316 LYS A CA 1
ATOM 2649 C C . LYS A 1 316 ? 16.764 -14.072 -6.730 1.00 86.12 316 LYS A C 1
ATOM 2651 O O . LYS A 1 316 ? 16.991 -12.944 -7.155 1.00 86.12 316 LYS A O 1
ATOM 2656 N N . LEU A 1 317 ? 17.019 -15.180 -7.428 1.00 83.75 317 LEU A N 1
ATOM 2657 C CA . LEU A 1 317 ? 17.550 -15.180 -8.793 1.00 83.75 317 LEU A CA 1
ATOM 2658 C C . LEU A 1 317 ? 16.549 -14.652 -9.827 1.00 83.75 317 LEU A C 1
ATOM 2660 O O . LEU A 1 317 ? 16.979 -14.223 -10.888 1.00 83.75 317 LEU A O 1
ATOM 2664 N N . MET A 1 318 ? 15.247 -14.647 -9.534 1.00 86.81 318 MET A N 1
ATOM 2665 C CA . MET A 1 318 ? 14.252 -13.984 -10.380 1.00 86.81 318 MET A CA 1
ATOM 2666 C C . MET A 1 318 ? 14.157 -12.490 -10.056 1.00 86.81 318 MET A C 1
ATOM 2668 O O . MET A 1 318 ? 14.304 -11.670 -10.954 1.00 86.81 318 MET A O 1
ATOM 2672 N N . ILE A 1 319 ? 13.983 -12.137 -8.777 1.00 88.75 319 ILE A N 1
ATOM 2673 C CA . ILE A 1 319 ? 13.667 -10.767 -8.339 1.00 88.75 319 ILE A CA 1
ATOM 2674 C C . ILE A 1 319 ? 14.825 -9.789 -8.562 1.00 88.75 319 ILE A C 1
ATOM 2676 O O . ILE A 1 319 ? 14.606 -8.673 -9.032 1.00 88.75 319 ILE A O 1
ATOM 2680 N N . ILE A 1 320 ? 16.060 -10.159 -8.198 1.00 84.38 320 ILE A N 1
ATOM 2681 C CA . ILE A 1 320 ? 17.175 -9.200 -8.262 1.00 84.38 320 ILE A CA 1
ATOM 2682 C C . ILE A 1 320 ? 17.495 -8.849 -9.729 1.00 84.38 320 ILE A C 1
ATOM 2684 O O . ILE A 1 320 ? 17.530 -7.658 -10.045 1.00 84.38 320 ILE A O 1
ATOM 2688 N N . PRO A 1 321 ? 17.669 -9.81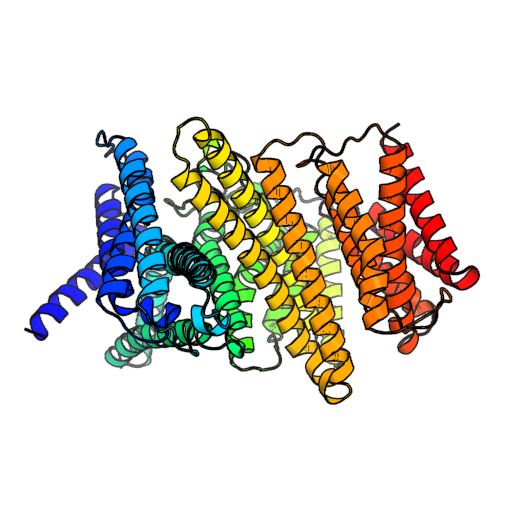5 -10.657 1.00 83.94 321 PRO A N 1
ATOM 2689 C CA . PRO A 1 321 ? 17.869 -9.479 -12.064 1.00 83.94 321 PRO A CA 1
ATOM 2690 C C . PRO A 1 321 ? 16.660 -8.772 -12.680 1.00 83.94 321 PRO A C 1
ATOM 2692 O O . PRO A 1 321 ? 16.855 -7.818 -13.430 1.00 83.94 321 PRO A O 1
ATOM 2695 N N . SER A 1 322 ? 15.428 -9.177 -12.337 1.00 90.88 322 SER A N 1
ATOM 2696 C CA . SER A 1 322 ? 14.225 -8.543 -12.883 1.00 90.88 322 SER A CA 1
ATOM 2697 C C . SER A 1 322 ? 14.129 -7.067 -12.501 1.00 90.88 322 SER A C 1
ATOM 2699 O O . SER A 1 322 ? 13.870 -6.225 -13.359 1.00 90.88 322 SER A O 1
ATOM 2701 N N . PHE A 1 323 ? 14.415 -6.743 -11.234 1.00 86.38 323 PHE A N 1
ATOM 2702 C CA . PHE A 1 323 ? 14.481 -5.367 -10.748 1.00 86.38 323 PHE A CA 1
ATOM 2703 C C . PHE A 1 323 ? 15.509 -4.554 -11.534 1.00 86.38 323 PHE A C 1
ATOM 2705 O O . PHE A 1 323 ? 15.185 -3.494 -12.060 1.00 86.38 323 PHE A O 1
ATOM 2712 N N . ILE A 1 324 ? 16.734 -5.062 -11.673 1.00 80.44 324 ILE A N 1
ATOM 2713 C CA . ILE A 1 324 ? 17.804 -4.320 -12.346 1.00 80.44 324 ILE A CA 1
ATOM 2714 C C . ILE A 1 324 ? 17.490 -4.095 -13.821 1.00 80.44 324 ILE A C 1
ATOM 2716 O O . ILE A 1 324 ? 17.635 -2.970 -14.295 1.00 80.44 324 ILE A O 1
ATOM 2720 N N . ILE A 1 325 ? 17.021 -5.120 -14.538 1.00 84.50 325 ILE A N 1
ATOM 2721 C CA . ILE A 1 325 ? 16.624 -4.952 -15.939 1.00 84.50 325 ILE A CA 1
ATOM 2722 C C . ILE A 1 325 ? 15.506 -3.917 -16.045 1.00 84.50 325 ILE A C 1
ATOM 2724 O O . ILE A 1 325 ? 15.630 -3.001 -16.847 1.00 84.50 325 ILE A O 1
ATOM 2728 N N . SER A 1 326 ? 14.459 -4.012 -15.221 1.00 87.00 326 SER A N 1
ATOM 2729 C CA . SER A 1 326 ? 13.350 -3.049 -15.254 1.00 87.00 326 SER A CA 1
ATOM 2730 C C . SER A 1 326 ? 13.761 -1.629 -14.856 1.00 87.00 326 SER A C 1
ATOM 2732 O O . SER A 1 326 ? 13.134 -0.664 -15.271 1.00 87.00 326 SER A O 1
ATOM 2734 N N . TYR A 1 327 ? 14.822 -1.482 -14.061 1.00 81.38 327 TYR A N 1
ATOM 2735 C CA . TYR A 1 327 ? 15.351 -0.177 -13.694 1.00 81.38 327 TYR A CA 1
ATOM 2736 C C . TYR A 1 327 ? 16.138 0.452 -14.853 1.00 81.38 327 TYR A C 1
ATOM 2738 O O . TYR A 1 327 ? 16.010 1.647 -15.104 1.00 81.38 327 TYR A O 1
ATOM 2746 N N . ILE A 1 328 ? 16.937 -0.343 -15.575 1.00 78.00 328 ILE A N 1
ATOM 2747 C CA . ILE A 1 328 ? 17.739 0.141 -16.712 1.00 78.00 328 ILE A CA 1
ATOM 2748 C C . ILE A 1 328 ? 16.870 0.311 -17.972 1.00 78.00 328 ILE A C 1
ATOM 2750 O O . ILE A 1 328 ? 17.038 1.279 -18.710 1.00 78.00 328 ILE A O 1
ATOM 2754 N N . TYR A 1 329 ? 15.942 -0.618 -18.202 1.00 84.69 329 TYR A N 1
ATOM 2755 C CA . TYR A 1 329 ? 14.995 -0.658 -19.318 1.00 84.69 329 TYR A CA 1
ATOM 2756 C C . TYR A 1 329 ? 13.569 -0.751 -18.766 1.00 84.69 329 TYR A C 1
ATOM 2758 O O . TYR A 1 329 ? 12.963 -1.832 -18.786 1.00 84.69 329 TYR A O 1
ATOM 2766 N N . PRO A 1 330 ? 13.036 0.359 -18.228 1.00 88.62 330 PRO A N 1
ATOM 2767 C CA . PRO A 1 330 ? 11.666 0.397 -17.750 1.00 88.62 330 PRO A CA 1
ATOM 2768 C C . PRO A 1 330 ? 10.720 0.250 -18.938 1.00 88.62 330 PRO A C 1
ATOM 2770 O O . PRO A 1 330 ? 10.586 1.156 -19.753 1.00 88.62 330 PRO A O 1
ATOM 2773 N N . VAL A 1 331 ? 10.063 -0.906 -19.028 1.00 93.19 331 VAL A N 1
ATOM 2774 C CA . VAL A 1 331 ? 8.934 -1.114 -19.952 1.00 93.19 331 VAL A CA 1
ATOM 2775 C C . VAL A 1 331 ? 7.677 -0.478 -19.368 1.00 93.19 331 VAL A C 1
ATOM 2777 O O . VAL A 1 331 ? 6.780 -0.103 -20.110 1.00 93.19 331 VAL A O 1
ATOM 2780 N N . TYR A 1 332 ? 7.621 -0.344 -18.037 1.00 93.38 332 TYR A N 1
ATOM 2781 C CA . TYR A 1 332 ? 6.471 0.191 -17.325 1.00 93.38 332 TYR A CA 1
ATOM 2782 C C . TYR A 1 332 ? 6.829 1.336 -16.380 1.00 93.38 332 TYR A C 1
ATOM 2784 O O . TYR A 1 332 ? 7.898 1.393 -15.756 1.00 93.38 332 TYR A O 1
ATOM 2792 N N . THR A 1 333 ? 5.865 2.224 -16.192 1.00 91.31 333 THR A N 1
ATOM 2793 C CA . THR A 1 333 ? 5.860 3.251 -15.165 1.00 91.31 333 THR A CA 1
ATOM 2794 C C . THR A 1 333 ? 4.592 3.116 -14.330 1.00 91.31 333 THR A C 1
ATOM 2796 O O . THR A 1 333 ? 3.485 3.035 -14.840 1.00 91.31 333 THR A O 1
ATOM 2799 N N . ILE A 1 334 ? 4.748 3.079 -13.002 1.00 91.94 334 ILE A N 1
ATOM 2800 C CA . ILE A 1 334 ? 3.608 3.264 -12.099 1.00 91.94 334 ILE A CA 1
ATOM 2801 C C . ILE A 1 334 ? 3.298 4.754 -12.091 1.00 91.94 334 ILE A C 1
ATOM 2803 O O . ILE A 1 334 ? 4.152 5.556 -11.682 1.00 91.94 334 ILE A O 1
ATOM 2807 N N . GLU A 1 335 ? 2.100 5.114 -12.520 1.00 92.00 335 GLU A N 1
ATOM 2808 C CA . GLU A 1 335 ? 1.629 6.490 -12.596 1.00 92.00 335 GLU A CA 1
ATOM 2809 C C . GLU A 1 335 ? 0.404 6.676 -11.713 1.00 92.00 335 GLU A C 1
ATOM 2811 O O . GLU A 1 335 ? -0.428 5.788 -11.554 1.00 92.00 335 GLU A O 1
ATOM 2816 N N . LYS A 1 336 ? 0.311 7.846 -11.083 1.00 91.88 336 LYS A N 1
ATOM 2817 C CA . LYS A 1 336 ? -0.865 8.214 -10.295 1.00 91.88 336 LYS A CA 1
ATOM 2818 C C . LYS A 1 336 ? -1.972 8.651 -11.251 1.00 91.88 336 LYS A C 1
ATOM 2820 O O . LYS A 1 336 ? -1.712 9.452 -12.149 1.00 91.88 336 LYS A O 1
ATOM 2825 N N . ILE A 1 337 ? -3.207 8.220 -11.017 1.00 90.50 337 ILE A N 1
ATOM 2826 C CA . ILE A 1 337 ? -4.347 8.743 -11.779 1.00 90.50 337 ILE A CA 1
ATOM 2827 C C . ILE A 1 337 ? -4.546 10.205 -11.369 1.00 90.50 337 ILE A C 1
ATOM 2829 O O . ILE A 1 337 ? -4.763 10.508 -10.191 1.00 90.50 337 ILE A O 1
ATOM 2833 N N . THR A 1 338 ? -4.393 11.126 -12.324 1.00 85.06 338 THR A N 1
ATOM 2834 C CA . THR A 1 338 ? -4.491 12.574 -12.079 1.00 85.06 338 THR A CA 1
ATOM 2835 C C . THR A 1 338 ? -5.796 13.185 -12.566 1.00 85.06 338 THR A C 1
ATOM 2837 O O . THR A 1 338 ? -6.161 14.251 -12.049 1.00 85.06 338 THR A O 1
ATOM 2840 N N . SER A 1 339 ? -6.460 12.539 -13.530 1.00 82.81 339 SER A N 1
ATOM 2841 C CA . SER A 1 339 ? -7.674 13.039 -14.164 1.00 82.81 339 SER A CA 1
ATOM 2842 C C . SER A 1 339 ? -8.892 12.826 -13.272 1.00 82.81 339 SER A C 1
ATOM 2844 O O . SER A 1 339 ? -9.317 11.696 -13.032 1.00 82.81 339 SER A O 1
ATOM 2846 N N . LEU A 1 340 ? -9.482 13.932 -12.818 1.00 72.19 340 LEU A N 1
ATOM 2847 C CA . LEU A 1 340 ? -10.718 13.920 -12.037 1.00 72.19 340 LEU A CA 1
ATOM 2848 C C . LEU A 1 340 ? -11.933 13.482 -12.864 1.00 72.19 340 LEU A C 1
ATOM 2850 O O . LEU A 1 340 ? -12.899 13.008 -12.281 1.00 72.19 340 LEU A O 1
ATOM 2854 N N . SER A 1 341 ? -11.886 13.600 -14.199 1.00 72.69 341 SER A N 1
ATOM 2855 C CA . SER A 1 341 ? -13.005 13.201 -15.066 1.00 72.69 341 SER A CA 1
ATOM 2856 C C . SER A 1 341 ? -13.262 11.697 -15.054 1.00 72.69 341 SER A C 1
ATOM 2858 O O . SER A 1 341 ? -14.363 11.266 -15.372 1.00 72.69 341 SER A O 1
ATOM 2860 N N . SER A 1 342 ? -12.263 10.903 -14.660 1.00 68.56 342 SER A N 1
ATOM 2861 C CA . SER A 1 342 ? -12.387 9.449 -14.579 1.00 68.56 342 SER A CA 1
ATOM 2862 C C . SER A 1 342 ? -13.233 8.976 -13.392 1.00 68.56 342 SER A C 1
ATOM 2864 O O . SER A 1 342 ? -13.614 7.813 -13.372 1.00 68.56 342 SER A O 1
ATOM 2866 N N . ASN A 1 343 ? -13.517 9.835 -12.398 1.00 77.06 343 ASN A N 1
ATOM 2867 C CA . ASN A 1 343 ? -14.142 9.460 -11.118 1.00 77.06 343 ASN A CA 1
ATOM 2868 C C . ASN A 1 343 ? -13.460 8.276 -10.398 1.00 77.06 343 ASN A C 1
ATOM 2870 O O . ASN A 1 343 ? -14.058 7.634 -9.534 1.00 77.06 343 ASN A O 1
ATOM 2874 N N . ILE A 1 344 ? -12.203 7.990 -10.738 1.00 82.19 344 ILE A N 1
ATOM 2875 C CA . ILE A 1 344 ? -11.433 6.863 -10.219 1.00 82.19 344 ILE A CA 1
ATOM 2876 C C . ILE A 1 344 ? -10.141 7.406 -9.611 1.00 82.19 344 ILE A C 1
ATOM 2878 O O . ILE A 1 344 ? -9.543 8.370 -10.092 1.00 82.19 344 ILE A O 1
ATOM 2882 N N . SER A 1 345 ? -9.711 6.782 -8.520 1.00 88.38 345 SER A N 1
ATOM 2883 C CA . SER A 1 345 ? -8.450 7.082 -7.853 1.00 88.38 345 SER A CA 1
ATOM 2884 C C . SER A 1 345 ? -7.607 5.829 -7.723 1.00 88.38 345 SER A C 1
ATOM 2886 O O . SER A 1 345 ? -8.153 4.749 -7.515 1.00 88.38 345 SER A O 1
ATOM 2888 N N . GLY A 1 346 ? -6.290 5.985 -7.770 1.00 90.94 346 GLY A N 1
ATOM 2889 C CA . GLY A 1 346 ? -5.356 4.879 -7.619 1.00 90.94 346 GLY A CA 1
ATOM 2890 C C . GLY A 1 346 ? -4.127 5.069 -8.493 1.00 90.94 346 GLY A C 1
ATOM 2891 O O . GLY A 1 346 ? -3.664 6.194 -8.719 1.00 90.94 346 GLY A O 1
ATOM 2892 N N . VAL A 1 347 ? -3.592 3.961 -8.987 1.00 92.06 347 VAL A N 1
ATOM 2893 C CA . VAL A 1 347 ? -2.457 3.967 -9.909 1.00 92.06 347 VAL A CA 1
ATOM 2894 C C . VAL A 1 347 ? -2.769 3.171 -11.160 1.00 92.06 347 VAL A C 1
ATOM 2896 O O . VAL A 1 347 ? -3.583 2.253 -11.138 1.00 92.06 347 VAL A O 1
ATOM 2899 N N . ILE A 1 348 ? -2.086 3.536 -12.235 1.00 92.44 348 ILE A N 1
ATOM 2900 C CA . ILE A 1 348 ? -2.070 2.810 -13.497 1.00 92.44 348 ILE A CA 1
ATOM 2901 C C . ILE A 1 348 ? -0.643 2.367 -13.817 1.00 92.44 348 ILE A C 1
ATOM 2903 O O . ILE A 1 348 ? 0.330 2.912 -13.282 1.00 92.44 348 ILE A O 1
ATOM 2907 N N . LEU A 1 349 ? -0.533 1.362 -14.680 1.00 92.06 349 LEU A N 1
ATOM 2908 C CA . LEU A 1 349 ? 0.718 0.972 -15.309 1.00 92.06 349 LEU A CA 1
ATOM 2909 C C . LEU A 1 349 ? 0.692 1.540 -16.721 1.00 92.06 349 LEU A C 1
ATOM 2911 O O . LEU A 1 349 ? -0.098 1.090 -17.543 1.00 92.06 349 LEU A O 1
ATOM 2915 N N . SER A 1 350 ? 1.533 2.534 -16.974 1.00 90.81 350 SER A N 1
ATOM 2916 C CA . SER A 1 350 ? 1.746 3.052 -18.320 1.00 90.81 350 SER A CA 1
ATOM 2917 C C . SER A 1 350 ? 2.938 2.317 -18.915 1.00 90.81 350 SER A C 1
ATOM 2919 O O . SER A 1 350 ? 3.963 2.143 -18.250 1.00 90.81 350 SER A O 1
ATOM 2921 N N . PHE A 1 351 ? 2.803 1.852 -20.150 1.00 91.12 351 PHE A N 1
ATOM 2922 C CA . PHE A 1 351 ? 3.857 1.120 -20.838 1.00 91.12 351 PHE A CA 1
ATOM 2923 C C . PHE A 1 351 ? 4.442 1.963 -21.959 1.00 91.12 351 PHE A C 1
ATOM 2925 O O . PHE A 1 351 ? 3.719 2.672 -22.654 1.00 91.12 351 PHE A O 1
ATOM 2932 N N . SER A 1 352 ? 5.758 1.890 -22.129 1.00 90.25 352 SER A N 1
ATOM 2933 C CA . SER A 1 352 ? 6.455 2.603 -23.196 1.00 90.25 352 SER A CA 1
ATOM 2934 C C . SER A 1 352 ? 7.277 1.645 -24.039 1.00 90.25 352 SER A C 1
ATOM 2936 O O . SER A 1 352 ? 7.924 0.737 -23.509 1.00 90.25 352 SER A O 1
ATOM 2938 N N . SER A 1 353 ? 7.291 1.891 -25.349 1.00 87.38 353 SER A N 1
ATOM 2939 C CA . SER A 1 353 ? 8.130 1.160 -26.292 1.00 87.38 353 SER A CA 1
ATOM 2940 C C . SER A 1 353 ? 9.595 1.231 -25.868 1.00 87.38 353 SER A C 1
ATOM 2942 O O . SER A 1 353 ? 10.112 2.310 -25.555 1.00 87.38 353 SER A O 1
ATOM 2944 N N . VAL A 1 354 ? 10.288 0.096 -25.897 1.00 84.31 354 VAL A N 1
ATOM 2945 C CA . VAL A 1 354 ? 11.718 0.061 -25.598 1.00 84.31 354 VAL A CA 1
ATOM 2946 C C . VAL A 1 354 ? 12.490 0.253 -26.894 1.00 84.31 354 VAL A C 1
ATOM 2948 O O . VAL A 1 354 ? 12.566 -0.652 -27.718 1.00 84.31 354 VAL A O 1
ATOM 2951 N N . ILE A 1 355 ? 13.117 1.418 -27.054 1.00 78.88 355 ILE A N 1
ATOM 2952 C CA . ILE A 1 355 ? 14.049 1.641 -28.161 1.00 78.88 355 ILE A CA 1
ATOM 2953 C C . ILE A 1 355 ? 15.350 0.910 -27.829 1.00 78.88 355 ILE A C 1
ATOM 2955 O O . ILE A 1 355 ? 16.128 1.335 -26.965 1.00 78.88 355 ILE A O 1
ATOM 2959 N N . LEU A 1 356 ? 15.581 -0.212 -28.509 1.00 71.88 356 LEU A N 1
ATOM 2960 C CA . LEU A 1 356 ? 16.834 -0.947 -28.411 1.00 71.88 356 LEU A CA 1
ATOM 2961 C C . LEU A 1 356 ? 17.954 -0.084 -29.006 1.00 71.88 356 LEU A C 1
ATOM 2963 O O . LEU A 1 356 ? 18.021 0.146 -30.207 1.00 71.88 356 LEU A O 1
ATOM 2967 N N . SER A 1 357 ? 18.833 0.421 -28.144 1.00 71.75 357 SER A N 1
ATOM 2968 C CA . SER A 1 357 ? 20.097 1.034 -28.562 1.00 71.75 357 SER A CA 1
ATOM 2969 C C . SER A 1 357 ? 21.233 0.018 -28.428 1.00 71.75 357 SER A C 1
ATOM 2971 O O . SER A 1 357 ? 21.079 -1.001 -27.749 1.00 71.75 357 SER A O 1
ATOM 2973 N N . GLU A 1 358 ? 22.417 0.326 -28.970 1.00 61.72 358 GLU A N 1
ATOM 2974 C CA . GLU A 1 358 ? 23.649 -0.466 -28.766 1.00 61.72 358 GLU A CA 1
ATOM 2975 C C . GLU A 1 358 ? 23.973 -0.731 -27.277 1.00 61.72 358 GLU A C 1
ATOM 2977 O O . GLU A 1 358 ? 24.798 -1.576 -26.940 1.00 61.72 358 GLU A O 1
ATOM 2982 N N . LYS A 1 359 ? 23.281 -0.069 -26.341 1.00 56.56 359 LYS A N 1
ATOM 2983 C CA . LYS A 1 359 ? 23.382 -0.304 -24.900 1.00 56.56 359 LYS A CA 1
ATOM 2984 C C . LYS A 1 359 ? 22.851 -1.670 -24.432 1.00 56.56 359 LYS A C 1
ATOM 2986 O O . LYS A 1 359 ? 22.998 -1.988 -23.249 1.00 56.56 359 LYS A O 1
ATOM 2991 N N . ILE A 1 360 ? 22.262 -2.490 -25.307 1.00 58.59 360 ILE A N 1
ATOM 2992 C CA . ILE A 1 360 ? 21.734 -3.822 -24.955 1.00 58.59 360 ILE A CA 1
ATOM 2993 C C . ILE A 1 360 ? 22.837 -4.774 -24.457 1.00 58.59 360 ILE A C 1
ATOM 2995 O O . ILE A 1 360 ? 22.616 -5.573 -23.547 1.00 58.59 360 ILE A O 1
ATOM 2999 N N . TYR A 1 361 ? 24.064 -4.620 -24.969 1.00 56.19 361 TYR A N 1
ATOM 3000 C CA . TYR A 1 361 ? 25.225 -5.412 -24.552 1.00 56.19 361 TYR A CA 1
ATOM 3001 C C . TYR A 1 361 ? 25.613 -5.155 -23.087 1.00 56.19 361 TYR A C 1
ATOM 3003 O O . TYR A 1 361 ? 26.096 -6.062 -22.406 1.00 56.19 361 TYR A O 1
ATOM 3011 N N . TYR A 1 362 ? 25.325 -3.959 -22.558 1.00 57.00 362 TYR A N 1
ATOM 3012 C CA . TYR A 1 362 ? 25.525 -3.663 -21.139 1.00 57.00 362 TYR A CA 1
ATOM 3013 C C . TYR A 1 362 ? 24.520 -4.394 -20.250 1.00 57.00 362 TYR A C 1
ATOM 3015 O O . TYR A 1 362 ? 24.877 -4.747 -19.134 1.00 57.00 362 TYR A O 1
ATOM 3023 N N . VAL A 1 363 ? 23.305 -4.689 -20.725 1.00 52.84 363 VAL A N 1
ATOM 3024 C CA . VAL A 1 363 ? 22.310 -5.449 -19.943 1.00 52.84 363 VAL A CA 1
ATOM 3025 C C . VAL A 1 363 ? 22.771 -6.870 -19.734 1.00 52.84 363 VAL A C 1
ATOM 3027 O O . VAL A 1 363 ? 22.757 -7.351 -18.607 1.00 52.84 363 VAL A O 1
ATOM 3030 N N . LEU A 1 364 ? 23.207 -7.530 -20.807 1.00 56.16 364 LEU A N 1
ATOM 3031 C CA . LEU A 1 364 ? 23.638 -8.920 -20.741 1.00 56.16 364 LEU A CA 1
ATOM 3032 C C . LEU A 1 364 ? 24.890 -9.059 -19.863 1.00 56.16 364 LEU A C 1
ATOM 3034 O O . LEU A 1 364 ? 24.955 -9.937 -19.005 1.00 56.16 364 LEU A O 1
ATOM 3038 N N . ALA A 1 365 ? 25.851 -8.141 -20.015 1.00 51.66 365 ALA A N 1
ATOM 3039 C CA . ALA A 1 365 ? 27.047 -8.097 -19.179 1.00 51.66 365 ALA A CA 1
ATOM 3040 C C . ALA A 1 365 ? 26.712 -7.823 -17.704 1.00 51.66 365 ALA A C 1
ATOM 3042 O O . ALA A 1 365 ? 27.233 -8.496 -16.816 1.00 51.66 365 ALA A O 1
ATOM 3043 N N . LEU A 1 366 ? 25.811 -6.879 -17.424 1.00 57.53 366 LEU A N 1
ATOM 3044 C CA . LEU A 1 366 ? 25.437 -6.501 -16.061 1.00 57.53 366 LEU A CA 1
ATOM 3045 C C . LEU A 1 366 ? 24.578 -7.582 -15.392 1.00 57.53 366 LEU A C 1
ATOM 3047 O O . LEU A 1 366 ? 24.767 -7.853 -14.210 1.00 57.53 366 LEU A O 1
ATOM 3051 N N . LEU A 1 367 ? 23.738 -8.287 -16.154 1.00 56.66 367 LEU A N 1
ATOM 3052 C CA . LEU A 1 367 ? 23.013 -9.477 -15.709 1.00 56.66 367 LEU A CA 1
ATOM 3053 C C . LEU A 1 367 ? 23.970 -10.614 -15.340 1.00 56.66 367 LEU A C 1
ATOM 3055 O O . LEU A 1 367 ? 23.835 -11.198 -14.268 1.00 56.66 367 LEU A O 1
ATOM 3059 N N . LEU A 1 368 ? 24.959 -10.907 -16.189 1.00 55.19 368 LEU A N 1
ATOM 3060 C CA . LEU A 1 368 ? 25.957 -11.949 -15.930 1.00 55.19 368 LEU A CA 1
ATOM 3061 C C . LEU A 1 368 ? 26.837 -11.607 -14.722 1.00 55.19 368 LEU A C 1
ATOM 3063 O O . LEU A 1 368 ? 27.058 -12.468 -13.871 1.00 55.19 368 LEU A O 1
ATOM 3067 N N . ILE A 1 369 ? 27.272 -10.349 -14.594 1.00 50.91 369 ILE A N 1
ATOM 3068 C CA . ILE A 1 369 ? 28.028 -9.862 -13.429 1.00 50.91 369 ILE A CA 1
ATOM 3069 C C . ILE A 1 369 ? 27.184 -9.965 -12.160 1.00 50.91 369 ILE A C 1
ATOM 3071 O O . ILE A 1 369 ? 27.699 -10.342 -11.111 1.00 50.91 369 ILE A O 1
ATOM 3075 N N . LEU A 1 370 ? 25.889 -9.674 -12.236 1.00 58.94 370 LEU A N 1
ATOM 3076 C CA . LEU A 1 370 ? 25.000 -9.730 -11.085 1.00 58.94 370 LEU A CA 1
ATOM 3077 C C . LEU A 1 370 ? 24.667 -11.162 -10.669 1.00 58.94 370 LEU A C 1
ATOM 3079 O O . LEU A 1 370 ? 24.696 -11.469 -9.480 1.00 58.94 370 LEU A O 1
ATOM 3083 N N . ILE A 1 371 ? 24.383 -12.045 -11.629 1.00 58.75 371 ILE A N 1
ATOM 3084 C CA . ILE A 1 371 ? 24.212 -13.481 -11.382 1.00 58.75 371 ILE A CA 1
ATOM 3085 C C . ILE A 1 371 ? 25.482 -14.015 -10.727 1.00 58.75 371 ILE A C 1
ATOM 3087 O O . ILE A 1 371 ? 25.404 -14.664 -9.686 1.00 58.75 371 ILE A O 1
ATOM 3091 N N . PHE A 1 372 ? 26.649 -13.664 -11.266 1.00 50.94 372 PHE A N 1
ATOM 3092 C CA . PHE A 1 372 ? 27.933 -14.004 -10.671 1.00 50.94 372 PHE A CA 1
ATOM 3093 C C . PHE A 1 372 ? 28.076 -13.437 -9.250 1.00 50.94 372 PHE A C 1
ATOM 3095 O O . PHE A 1 372 ? 28.429 -14.179 -8.341 1.00 50.94 372 PHE A O 1
ATOM 3102 N N . LEU A 1 373 ? 27.722 -12.173 -9.004 1.00 54.06 373 LEU A N 1
ATOM 3103 C CA . LEU A 1 373 ? 27.808 -11.544 -7.682 1.00 54.06 373 LEU A CA 1
ATOM 3104 C C . LEU A 1 373 ? 26.864 -12.201 -6.661 1.00 54.06 373 LEU A C 1
ATOM 3106 O O . LEU A 1 373 ? 27.263 -12.453 -5.527 1.00 54.06 373 LEU A O 1
ATOM 3110 N N . VAL A 1 374 ? 25.630 -12.528 -7.053 1.00 57.00 374 VAL A N 1
ATOM 3111 C CA . VAL A 1 374 ? 24.656 -13.230 -6.201 1.00 57.00 374 VAL A CA 1
ATOM 3112 C C . VAL A 1 374 ? 25.128 -14.653 -5.908 1.00 57.00 374 VAL A C 1
ATOM 3114 O O . VAL A 1 374 ? 25.050 -15.090 -4.758 1.00 57.00 374 VAL A O 1
ATOM 3117 N N . LEU A 1 375 ? 25.658 -15.358 -6.913 1.00 57.84 375 LEU A N 1
ATOM 3118 C CA . LEU A 1 375 ? 26.245 -16.689 -6.750 1.00 57.84 375 LEU A CA 1
ATOM 3119 C C . LEU A 1 375 ? 27.476 -16.652 -5.842 1.00 57.84 375 LEU A C 1
ATOM 3121 O O . LEU A 1 375 ? 27.610 -17.520 -4.987 1.00 57.84 375 LEU A O 1
ATOM 3125 N N . MET A 1 376 ? 28.322 -15.630 -5.956 1.00 47.56 376 MET A N 1
ATOM 3126 C CA . MET A 1 376 ? 29.490 -15.430 -5.097 1.00 47.56 376 MET A CA 1
ATOM 3127 C C . MET A 1 376 ? 29.068 -15.120 -3.655 1.00 47.56 376 MET A C 1
ATOM 3129 O O . MET A 1 376 ? 29.503 -15.800 -2.727 1.00 47.56 376 MET A O 1
ATOM 3133 N N . LEU A 1 377 ? 28.155 -14.167 -3.442 1.00 56.94 377 LEU A N 1
ATOM 3134 C CA . LEU A 1 377 ? 27.623 -13.839 -2.110 1.00 56.94 377 LEU A CA 1
ATOM 3135 C C . LEU A 1 377 ? 26.959 -15.048 -1.439 1.00 56.94 377 LEU A C 1
ATOM 3137 O O . LEU A 1 377 ? 27.081 -15.235 -0.226 1.00 56.94 377 LEU A O 1
ATOM 3141 N N . TYR A 1 378 ? 26.291 -15.885 -2.235 1.00 58.94 378 TYR A N 1
ATOM 3142 C CA . TYR A 1 378 ? 25.716 -17.145 -1.784 1.00 58.94 378 TYR A CA 1
ATOM 3143 C C . TYR A 1 378 ? 26.793 -18.191 -1.453 1.00 58.94 378 TYR A C 1
ATOM 3145 O O . TYR A 1 378 ? 26.755 -18.779 -0.371 1.00 58.94 378 TYR A O 1
ATOM 3153 N N . HIS A 1 379 ? 27.768 -18.398 -2.343 1.00 53.72 379 HIS A N 1
ATOM 3154 C CA . HIS A 1 379 ? 28.832 -19.394 -2.191 1.00 53.72 379 HIS A CA 1
ATOM 3155 C C . HIS A 1 379 ? 29.700 -19.122 -0.956 1.00 53.72 379 HIS A C 1
ATOM 3157 O O . HIS A 1 379 ? 30.016 -20.045 -0.208 1.00 53.72 379 HIS A O 1
ATOM 3163 N N . PHE A 1 380 ? 30.003 -17.853 -0.673 1.00 47.94 380 PHE A N 1
ATOM 3164 C CA . PHE A 1 380 ? 30.822 -17.484 0.482 1.00 47.94 380 PHE A CA 1
ATOM 3165 C C . PHE A 1 380 ? 30.043 -17.349 1.800 1.00 47.94 380 PHE A C 1
ATOM 3167 O O . PHE A 1 380 ? 30.651 -17.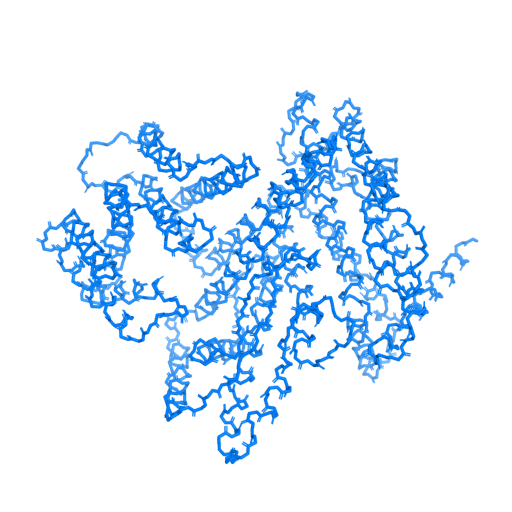058 2.827 1.00 47.94 380 PHE A O 1
ATOM 3174 N N . LYS A 1 381 ? 28.714 -17.553 1.810 1.00 61.41 381 LYS A N 1
ATOM 3175 C CA . LYS A 1 381 ? 27.838 -17.356 2.989 1.00 61.41 381 LYS A CA 1
ATOM 3176 C C . LYS A 1 381 ? 28.021 -15.992 3.686 1.00 61.41 381 LYS A C 1
ATOM 3178 O O . LYS A 1 381 ? 27.675 -15.854 4.858 1.00 61.41 381 LYS A O 1
ATOM 3183 N N . LEU A 1 382 ? 28.558 -14.987 2.987 1.00 50.72 382 LEU A N 1
ATOM 3184 C CA . LEU A 1 382 ? 28.972 -13.717 3.594 1.00 50.72 382 LEU A CA 1
ATOM 3185 C C . LEU A 1 382 ? 27.773 -12.843 3.981 1.00 50.72 382 LEU A C 1
ATOM 3187 O O . LEU A 1 382 ? 27.854 -12.105 4.960 1.00 50.72 382 LEU A O 1
ATOM 3191 N N . MET A 1 383 ? 26.654 -12.927 3.248 1.00 60.50 383 MET A N 1
ATOM 3192 C CA . MET A 1 383 ? 25.443 -12.146 3.525 1.00 60.50 383 MET A CA 1
ATOM 3193 C C . MET A 1 383 ? 24.164 -12.915 3.178 1.00 60.50 383 MET A C 1
ATOM 3195 O O . MET A 1 383 ? 24.068 -13.576 2.144 1.00 60.50 383 MET A O 1
ATOM 3199 N N . ASP A 1 384 ? 23.138 -12.782 4.022 1.00 70.75 384 ASP A N 1
ATOM 3200 C CA . ASP A 1 384 ? 21.788 -13.243 3.698 1.00 70.75 384 ASP A CA 1
ATOM 3201 C C . ASP A 1 384 ? 21.168 -12.325 2.637 1.00 70.75 384 ASP A C 1
ATOM 3203 O O . ASP A 1 384 ? 20.641 -11.250 2.935 1.00 70.75 384 ASP A O 1
ATOM 3207 N N . THR A 1 385 ? 21.236 -12.757 1.379 1.00 76.88 385 THR A N 1
ATOM 3208 C CA . THR A 1 385 ? 20.707 -12.010 0.229 1.00 76.88 385 THR A CA 1
ATOM 3209 C C . THR A 1 385 ? 19.190 -11.818 0.270 1.00 76.88 385 THR A C 1
ATOM 3211 O O . THR A 1 385 ? 18.670 -10.988 -0.478 1.00 76.88 385 THR A O 1
ATOM 3214 N N . SER A 1 386 ? 18.468 -12.522 1.154 1.00 81.31 386 SER A N 1
ATOM 3215 C CA . SER A 1 386 ? 17.025 -12.326 1.337 1.00 81.31 386 SER A CA 1
ATOM 3216 C C . SER A 1 386 ? 16.734 -10.895 1.774 1.00 81.31 386 SER A C 1
ATOM 3218 O O . SER A 1 386 ? 15.878 -10.250 1.187 1.00 81.31 386 SER A O 1
ATOM 3220 N N . GLY A 1 387 ? 17.495 -10.349 2.723 1.00 76.56 387 GLY A N 1
ATOM 3221 C CA . GLY A 1 387 ? 17.240 -8.996 3.209 1.00 76.56 387 GLY A CA 1
ATOM 3222 C C . GLY A 1 387 ? 17.500 -7.908 2.157 1.00 76.56 387 GLY A C 1
ATOM 3223 O O . GLY A 1 387 ? 16.696 -6.992 2.037 1.00 76.56 387 GLY A O 1
ATOM 3224 N N . ILE A 1 388 ? 18.529 -8.059 1.310 1.00 72.88 388 ILE A N 1
ATOM 3225 C CA . ILE A 1 388 ? 18.766 -7.155 0.162 1.00 72.88 388 ILE A CA 1
ATOM 3226 C C . ILE A 1 388 ? 17.597 -7.229 -0.826 1.00 72.88 388 ILE A C 1
ATOM 3228 O O . ILE A 1 388 ? 17.069 -6.200 -1.235 1.00 72.88 388 ILE A O 1
ATOM 3232 N N . THR A 1 389 ? 17.161 -8.445 -1.167 1.00 80.69 389 THR A N 1
ATOM 3233 C CA . THR A 1 389 ? 16.026 -8.672 -2.079 1.00 80.69 389 THR A CA 1
ATOM 3234 C C . THR A 1 389 ? 14.754 -8.000 -1.551 1.00 80.69 389 THR A C 1
ATOM 3236 O O . THR A 1 389 ? 14.026 -7.358 -2.302 1.00 80.69 389 THR A O 1
ATOM 3239 N N . LEU A 1 390 ? 14.510 -8.096 -0.242 1.00 81.94 390 LEU A N 1
ATOM 3240 C CA . LEU A 1 390 ? 13.351 -7.483 0.405 1.00 81.94 390 LEU A CA 1
ATOM 3241 C C . LEU A 1 390 ? 13.447 -5.959 0.466 1.00 81.94 390 LEU A C 1
ATOM 3243 O O . LEU A 1 390 ? 12.430 -5.304 0.285 1.00 81.94 390 LEU A O 1
ATOM 3247 N N . ILE A 1 391 ? 14.639 -5.392 0.676 1.00 74.62 391 ILE A N 1
ATOM 3248 C CA . ILE A 1 391 ? 14.849 -3.936 0.620 1.00 74.62 391 ILE A CA 1
ATOM 3249 C C . ILE A 1 391 ? 14.539 -3.409 -0.785 1.00 74.62 391 ILE A C 1
ATOM 3251 O O . ILE A 1 391 ? 13.843 -2.407 -0.913 1.00 74.62 391 ILE A O 1
ATOM 3255 N N . ILE A 1 392 ? 15.007 -4.098 -1.831 1.00 75.81 392 ILE A N 1
ATOM 3256 C CA . ILE A 1 392 ? 14.733 -3.736 -3.230 1.00 75.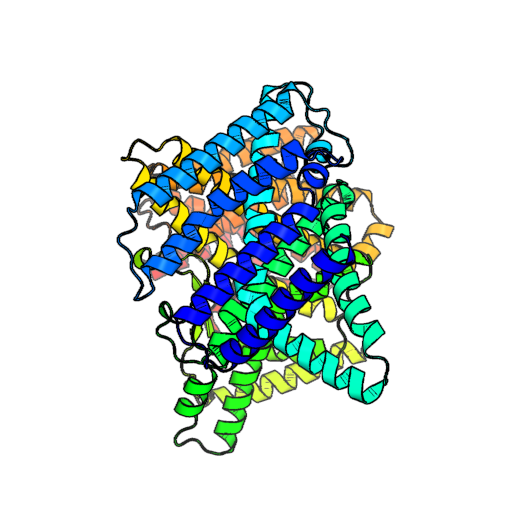81 392 ILE A CA 1
ATOM 3257 C C . ILE A 1 392 ? 13.222 -3.698 -3.498 1.00 75.81 392 ILE A C 1
ATOM 3259 O O . ILE A 1 392 ? 12.700 -2.688 -3.969 1.00 75.81 392 ILE A O 1
ATOM 3263 N N . LEU A 1 393 ? 12.508 -4.770 -3.141 1.00 81.94 393 LEU A N 1
ATOM 3264 C CA . LEU A 1 393 ? 11.052 -4.841 -3.293 1.00 81.94 393 LEU A CA 1
ATOM 3265 C C . LEU A 1 393 ? 10.339 -3.770 -2.460 1.00 81.94 393 LEU A C 1
ATOM 3267 O O . LEU A 1 393 ? 9.389 -3.147 -2.928 1.00 81.94 393 LEU A O 1
ATOM 3271 N N . PHE A 1 394 ? 10.831 -3.512 -1.249 1.00 83.25 394 PHE A N 1
ATOM 3272 C CA . PHE A 1 394 ? 10.273 -2.506 -0.357 1.00 83.25 394 PHE A CA 1
ATOM 3273 C C . PHE A 1 394 ? 10.349 -1.091 -0.945 1.00 83.25 394 PHE A C 1
ATOM 3275 O O . PHE A 1 394 ? 9.378 -0.345 -0.838 1.00 83.25 394 PHE A O 1
ATOM 3282 N N . VAL A 1 395 ? 11.450 -0.726 -1.612 1.00 76.00 395 VAL A N 1
ATOM 3283 C CA . VAL A 1 395 ? 11.571 0.579 -2.288 1.00 76.00 395 VAL A CA 1
ATOM 3284 C C . VAL A 1 395 ? 10.479 0.747 -3.345 1.00 76.00 395 VAL A C 1
ATOM 3286 O O . VAL A 1 395 ? 9.792 1.769 -3.359 1.00 76.00 395 VAL A O 1
ATOM 3289 N N . GLY A 1 396 ? 10.262 -0.271 -4.182 1.00 80.88 396 GLY A N 1
ATOM 3290 C CA . GLY A 1 396 ? 9.173 -0.245 -5.158 1.00 80.88 396 GLY A CA 1
ATOM 3291 C C . GLY A 1 396 ? 7.794 -0.160 -4.494 1.00 80.88 396 GLY A C 1
ATOM 3292 O O . GLY A 1 396 ? 6.923 0.562 -4.978 1.00 80.88 396 GLY A O 1
ATOM 3293 N N . MET A 1 397 ? 7.586 -0.855 -3.367 1.00 86.88 397 MET A N 1
ATOM 3294 C CA . MET A 1 397 ? 6.302 -0.834 -2.651 1.00 86.88 397 MET A CA 1
ATOM 3295 C C . MET A 1 397 ? 6.005 0.549 -2.071 1.00 86.88 397 MET A C 1
ATOM 3297 O O . MET A 1 397 ? 4.859 0.991 -2.104 1.00 86.88 397 MET A O 1
ATOM 3301 N N . VAL A 1 398 ? 7.024 1.241 -1.553 1.00 83.19 398 VAL A N 1
ATOM 3302 C CA . VAL A 1 398 ? 6.889 2.617 -1.060 1.00 83.19 398 VAL A CA 1
ATOM 3303 C C . VAL A 1 398 ? 6.515 3.566 -2.200 1.00 83.19 398 VAL A C 1
ATOM 3305 O O . VAL A 1 398 ? 5.616 4.385 -2.014 1.00 83.19 398 VAL A O 1
ATOM 3308 N N . ASP A 1 399 ? 7.140 3.441 -3.377 1.00 81.62 399 ASP A N 1
ATOM 3309 C CA . ASP A 1 399 ? 6.774 4.240 -4.560 1.00 81.62 399 ASP A CA 1
ATOM 3310 C C . ASP A 1 399 ? 5.315 3.991 -4.977 1.00 81.62 399 ASP A C 1
ATOM 3312 O O . ASP A 1 399 ? 4.546 4.941 -5.148 1.00 81.62 399 ASP A O 1
ATOM 3316 N N . TYR A 1 400 ? 4.909 2.719 -5.053 1.00 90.75 400 TYR A N 1
ATOM 3317 C CA . TYR A 1 400 ? 3.536 2.316 -5.363 1.00 90.75 400 TYR A CA 1
ATOM 3318 C C . TYR A 1 400 ? 2.524 2.922 -4.383 1.00 90.75 400 TYR A C 1
ATOM 3320 O O . TYR A 1 400 ? 1.623 3.660 -4.787 1.00 90.75 400 TYR A O 1
ATOM 3328 N N . VAL A 1 401 ? 2.702 2.655 -3.083 1.00 88.94 401 VAL A N 1
ATOM 3329 C CA . VAL A 1 401 ? 1.791 3.117 -2.024 1.00 88.94 401 VAL A CA 1
ATOM 3330 C C . VAL A 1 401 ? 1.733 4.637 -1.988 1.00 88.94 401 VAL A C 1
ATOM 3332 O O . VAL A 1 401 ? 0.648 5.195 -1.850 1.00 88.94 401 VAL A O 1
ATOM 3335 N N . SER A 1 402 ? 2.868 5.318 -2.162 1.00 84.06 402 SER A N 1
ATOM 3336 C CA . SER A 1 402 ? 2.924 6.781 -2.203 1.00 84.06 402 SER A CA 1
ATOM 3337 C C . SER A 1 402 ? 2.089 7.346 -3.355 1.00 84.06 402 SER A C 1
ATOM 3339 O O . SER A 1 402 ? 1.265 8.238 -3.141 1.00 84.06 402 SER A O 1
ATOM 3341 N N . LYS A 1 403 ? 2.229 6.803 -4.570 1.00 85.94 403 LYS A N 1
ATOM 3342 C CA . LYS A 1 403 ? 1.451 7.248 -5.740 1.00 85.94 403 LYS A CA 1
ATOM 3343 C C . LYS A 1 403 ? -0.037 6.959 -5.593 1.00 85.94 403 LYS A C 1
ATOM 3345 O O . LYS A 1 403 ? -0.847 7.847 -5.871 1.00 85.94 403 LYS A O 1
ATOM 3350 N N . TYR A 1 404 ? -0.384 5.768 -5.108 1.00 90.06 404 TYR A N 1
ATOM 3351 C CA . TYR A 1 404 ? -1.769 5.381 -4.846 1.00 90.06 404 TYR A CA 1
ATOM 3352 C C . TYR A 1 404 ? -2.413 6.312 -3.817 1.00 90.06 404 TYR A C 1
ATOM 3354 O O . TYR A 1 404 ? -3.481 6.886 -4.052 1.00 90.06 404 TYR A O 1
ATOM 3362 N N . TYR A 1 405 ? -1.719 6.531 -2.700 1.00 89.69 405 TYR A N 1
ATOM 3363 C CA . TYR A 1 405 ? -2.126 7.446 -1.644 1.00 89.69 405 TYR A CA 1
ATOM 3364 C C . TYR A 1 405 ? -2.336 8.867 -2.177 1.00 89.69 405 TYR A C 1
ATOM 3366 O O . TYR A 1 405 ? -3.395 9.452 -1.957 1.00 89.69 405 TYR A O 1
ATOM 3374 N N . MET A 1 406 ? -1.373 9.405 -2.929 1.00 84.75 406 MET A N 1
ATOM 3375 C CA . MET A 1 406 ? -1.459 10.749 -3.508 1.00 84.75 406 MET A CA 1
ATOM 3376 C C . MET A 1 406 ? -2.649 10.901 -4.461 1.00 84.75 406 MET A C 1
ATOM 3378 O O . MET A 1 406 ? -3.337 11.921 -4.406 1.00 84.75 406 MET A O 1
ATOM 3382 N N . SER A 1 407 ? -2.909 9.909 -5.320 1.00 90.06 407 SER A N 1
ATOM 3383 C CA . SER A 1 407 ? -4.081 9.921 -6.209 1.00 90.06 407 SER A CA 1
ATOM 3384 C C . SER A 1 407 ? -5.384 9.912 -5.409 1.00 90.06 407 SER A C 1
ATOM 3386 O O . SER A 1 407 ? -6.244 10.767 -5.617 1.00 90.06 407 SER A O 1
ATOM 3388 N N . THR A 1 408 ? -5.490 9.012 -4.430 1.00 88.69 408 THR A N 1
ATOM 3389 C CA . THR A 1 408 ? -6.682 8.854 -3.583 1.00 88.69 408 THR A CA 1
ATOM 3390 C C . THR A 1 408 ? -6.976 10.113 -2.773 1.00 88.69 408 THR A C 1
ATOM 3392 O O . THR A 1 408 ? -8.104 10.604 -2.751 1.00 88.69 408 THR A O 1
ATOM 3395 N N . VAL A 1 409 ? -5.955 10.701 -2.154 1.00 85.94 409 VAL A N 1
ATOM 3396 C CA . VAL A 1 409 ? -6.082 11.964 -1.420 1.00 85.94 409 VAL A CA 1
ATOM 3397 C C . VAL A 1 409 ? -6.517 13.093 -2.349 1.00 85.94 409 VAL A C 1
ATOM 3399 O O . VAL A 1 409 ? -7.462 13.807 -2.023 1.00 85.94 409 VAL A O 1
ATOM 3402 N N . LYS A 1 410 ? -5.881 13.248 -3.519 1.00 85.94 410 LYS A N 1
ATOM 3403 C CA . LYS A 1 410 ? -6.256 14.285 -4.495 1.00 85.94 410 LYS A CA 1
ATOM 3404 C C . LYS A 1 410 ? -7.719 14.140 -4.923 1.00 85.94 410 LYS A C 1
ATOM 3406 O O . LYS A 1 410 ? -8.424 15.144 -5.003 1.00 85.94 410 LYS A O 1
ATOM 3411 N N . TYR A 1 411 ? -8.164 12.908 -5.160 1.00 88.06 411 TYR A N 1
ATOM 3412 C CA . TYR A 1 411 ? -9.546 12.594 -5.502 1.00 88.06 411 TYR A CA 1
ATOM 3413 C C . TYR A 1 411 ? -10.522 13.036 -4.404 1.00 88.06 411 TYR A C 1
ATOM 3415 O O . TYR A 1 411 ? -11.429 13.823 -4.676 1.00 88.06 411 TYR A O 1
ATOM 3423 N N . TYR A 1 412 ? -10.297 12.639 -3.147 1.00 86.88 412 TYR A N 1
ATOM 3424 C CA . TYR A 1 412 ? -11.176 13.054 -2.048 1.00 86.88 412 TYR A CA 1
ATOM 3425 C C . TYR A 1 412 ? -11.125 14.559 -1.764 1.00 86.88 412 TYR A C 1
ATOM 3427 O O . TYR A 1 412 ? -12.160 15.144 -1.456 1.00 86.88 412 TYR A O 1
ATOM 3435 N N . ILE A 1 413 ? -9.967 15.215 -1.905 1.00 85.69 413 ILE A N 1
ATOM 3436 C CA . ILE A 1 413 ? -9.870 16.680 -1.791 1.00 85.69 413 ILE A CA 1
ATOM 3437 C C . ILE A 1 413 ? -10.753 17.349 -2.847 1.00 85.69 413 ILE A C 1
ATOM 3439 O O . ILE A 1 413 ? -11.512 18.258 -2.517 1.00 85.69 413 ILE A O 1
ATOM 3443 N N . ALA A 1 414 ? -10.674 16.905 -4.103 1.00 85.94 414 ALA A N 1
ATOM 3444 C CA . ALA A 1 414 ? -11.490 17.456 -5.179 1.00 85.94 414 ALA A CA 1
ATOM 3445 C C . ALA A 1 414 ? -12.988 17.220 -4.935 1.00 85.94 414 ALA A C 1
ATOM 3447 O O . ALA A 1 414 ? -13.776 18.153 -5.080 1.00 85.94 414 ALA A O 1
ATOM 3448 N N . LEU A 1 415 ? -13.376 16.022 -4.482 1.00 85.88 415 LEU A N 1
ATOM 3449 C CA . LEU A 1 415 ? -14.758 15.733 -4.088 1.00 85.88 415 LEU A CA 1
ATOM 3450 C C . LEU A 1 415 ? -15.242 16.658 -2.967 1.00 85.88 415 LEU A C 1
ATOM 3452 O O . LEU A 1 415 ? -16.317 17.242 -3.081 1.00 85.88 415 LEU A O 1
ATOM 3456 N N . ILE A 1 416 ? -14.447 16.829 -1.906 1.00 86.75 416 ILE A N 1
ATOM 3457 C CA . ILE A 1 416 ? -14.785 17.733 -0.801 1.00 86.75 416 ILE A CA 1
ATOM 3458 C C . ILE A 1 416 ? -14.953 19.164 -1.318 1.00 86.75 416 ILE A C 1
ATOM 3460 O O . ILE A 1 416 ? -15.930 19.816 -0.966 1.00 86.75 416 ILE A O 1
ATOM 3464 N N . GLN A 1 417 ? -14.042 19.647 -2.167 1.00 85.38 417 GLN A N 1
ATOM 3465 C CA . GLN A 1 417 ? -14.117 21.000 -2.724 1.00 85.38 417 GLN A CA 1
ATOM 3466 C C . GLN A 1 417 ? -15.350 21.205 -3.611 1.00 85.38 417 GLN A C 1
ATOM 3468 O O . GLN A 1 417 ? -15.962 22.269 -3.542 1.00 85.38 417 GLN A O 1
ATOM 3473 N N . ASN A 1 418 ? -15.732 20.200 -4.401 1.00 84.81 418 ASN A N 1
ATOM 3474 C CA . ASN A 1 418 ? -16.920 20.257 -5.253 1.00 84.81 418 ASN A CA 1
ATOM 3475 C C . ASN A 1 418 ? -18.217 20.252 -4.430 1.00 84.81 418 ASN A C 1
ATOM 3477 O O . ASN A 1 418 ? -19.177 20.929 -4.782 1.00 84.81 418 ASN A O 1
ATOM 3481 N N . ILE A 1 419 ? -18.239 19.511 -3.320 1.00 84.75 419 ILE A N 1
ATOM 3482 C CA . ILE A 1 419 ? -19.414 19.379 -2.446 1.00 84.75 419 ILE A CA 1
ATOM 3483 C C . ILE A 1 419 ? -19.491 20.526 -1.423 1.00 84.75 419 ILE A C 1
ATOM 3485 O O . ILE A 1 419 ? -20.565 20.803 -0.887 1.00 84.75 419 ILE A O 1
ATOM 3489 N N . TRP A 1 420 ? -18.394 21.251 -1.182 1.00 82.94 420 TRP A N 1
ATOM 3490 C CA . TRP A 1 420 ? -18.314 22.321 -0.180 1.00 82.94 420 TRP A CA 1
ATOM 3491 C C . TRP A 1 420 ? -19.419 23.381 -0.311 1.00 82.94 420 TRP A C 1
ATOM 3493 O O . TRP A 1 420 ? -19.889 23.904 0.696 1.00 82.94 420 TRP A O 1
ATOM 3503 N N . SER A 1 421 ? -19.879 23.673 -1.532 1.00 77.56 421 SER A N 1
ATOM 3504 C CA . SER A 1 421 ? -20.937 24.659 -1.797 1.00 77.56 421 SER A CA 1
ATOM 3505 C C . SER A 1 421 ? -22.369 24.131 -1.656 1.00 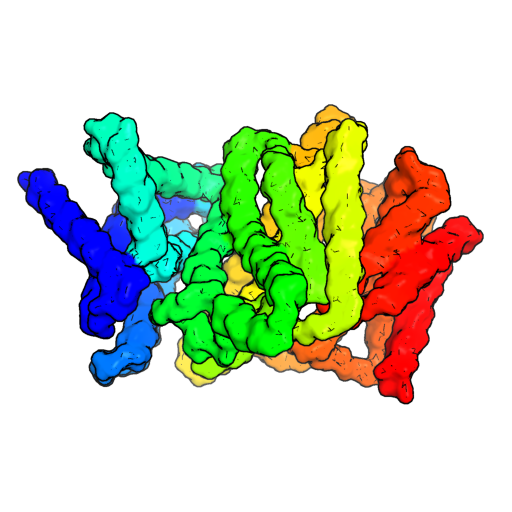77.56 421 SER A C 1
ATOM 3507 O O . SER A 1 421 ? -23.305 24.911 -1.777 1.00 77.56 421 SER A O 1
ATOM 3509 N N . THR A 1 422 ? -22.563 22.828 -1.441 1.00 72.62 422 THR A N 1
ATOM 3510 C CA . THR A 1 422 ? -23.865 22.148 -1.614 1.00 72.62 422 THR A CA 1
ATOM 3511 C C . THR A 1 422 ? -24.566 21.770 -0.301 1.00 72.62 422 THR A C 1
ATOM 3513 O O . THR A 1 422 ? -25.376 20.855 -0.275 1.00 72.62 422 THR A O 1
ATOM 3516 N N . GLU A 1 423 ? -24.256 22.451 0.810 1.00 77.06 423 GLU A N 1
ATOM 3517 C CA . GLU A 1 423 ? -24.833 22.226 2.158 1.00 77.06 423 GLU A CA 1
ATOM 3518 C C . GLU A 1 423 ? -24.636 20.809 2.760 1.00 77.06 423 GLU A C 1
ATOM 3520 O O . GLU A 1 423 ? -24.982 20.570 3.918 1.00 77.06 423 GLU A O 1
ATOM 3525 N N . PHE A 1 424 ? -23.997 19.868 2.053 1.00 82.19 424 PHE A N 1
ATOM 3526 C CA . PHE A 1 424 ? -23.766 18.488 2.510 1.00 82.19 424 PHE A CA 1
ATOM 3527 C C . PHE A 1 424 ? -22.604 18.341 3.517 1.00 82.19 424 PHE A C 1
ATOM 3529 O O . PHE A 1 424 ? -21.679 17.543 3.332 1.00 82.19 424 PHE A O 1
ATOM 3536 N N . LEU A 1 425 ? -22.659 19.079 4.631 1.00 83.81 425 LEU A N 1
ATOM 3537 C CA . LEU A 1 425 ? -21.617 19.089 5.671 1.00 83.81 425 LEU A CA 1
ATOM 3538 C C . LEU A 1 425 ? -21.322 17.701 6.264 1.00 83.81 425 LEU A C 1
ATOM 3540 O O . LEU A 1 425 ? -20.170 17.405 6.580 1.00 83.81 425 LEU A O 1
ATOM 3544 N N . ILE A 1 426 ? -22.334 16.834 6.383 1.00 85.44 426 ILE A N 1
ATOM 3545 C CA . ILE A 1 426 ? -22.161 15.470 6.908 1.00 85.44 426 ILE A CA 1
ATOM 3546 C C . ILE A 1 426 ? -21.259 14.649 5.979 1.00 85.44 426 ILE A C 1
ATOM 3548 O O . ILE A 1 426 ? -20.309 14.024 6.447 1.00 85.44 426 ILE A O 1
ATOM 3552 N N . ILE A 1 427 ? -21.501 14.686 4.665 1.00 86.56 427 ILE A N 1
ATOM 3553 C CA . ILE A 1 427 ? -20.684 13.960 3.680 1.00 86.56 427 ILE A CA 1
ATOM 3554 C C . ILE A 1 427 ? -19.235 14.453 3.730 1.00 86.56 427 ILE A C 1
ATOM 3556 O O . ILE A 1 427 ? -18.310 13.644 3.787 1.00 86.56 427 ILE A O 1
ATOM 3560 N N . ILE A 1 428 ? -19.039 15.774 3.783 1.00 87.81 428 ILE A N 1
ATOM 3561 C CA . ILE A 1 428 ? -17.710 16.391 3.883 1.00 87.81 428 ILE A CA 1
ATOM 3562 C C . ILE A 1 428 ? -16.971 15.900 5.131 1.00 87.81 428 ILE A C 1
ATOM 3564 O O . ILE A 1 428 ? -15.817 15.481 5.042 1.00 87.81 428 ILE A O 1
ATOM 3568 N N . PHE A 1 429 ? -17.637 15.909 6.287 1.00 89.00 429 PHE A N 1
ATOM 3569 C CA . PHE A 1 429 ? -17.059 15.428 7.539 1.00 89.00 429 PHE A CA 1
ATOM 3570 C C . PHE A 1 429 ? -16.607 13.962 7.441 1.00 89.00 429 PHE A C 1
ATOM 3572 O O . PHE A 1 429 ? -15.494 13.629 7.851 1.00 89.00 429 PHE A O 1
ATOM 3579 N N . PHE A 1 430 ? -17.414 13.093 6.831 1.00 88.88 430 PHE A N 1
ATOM 3580 C CA . PHE A 1 430 ? -17.037 11.693 6.633 1.00 88.88 430 PHE A CA 1
ATOM 3581 C C . PHE A 1 430 ? -15.911 11.500 5.615 1.00 88.88 430 PHE A C 1
ATOM 3583 O O . PHE A 1 430 ? -15.038 10.663 5.839 1.00 88.88 430 PHE A O 1
ATOM 3590 N N . PHE A 1 431 ? -15.857 12.289 4.542 1.00 89.81 431 PHE A N 1
ATOM 3591 C CA . PHE A 1 431 ? -14.717 12.259 3.622 1.00 89.81 431 PHE A CA 1
ATOM 3592 C C . PHE A 1 431 ? -13.419 12.707 4.298 1.00 89.81 431 PHE A C 1
ATOM 3594 O O . PHE A 1 431 ? -12.374 12.114 4.040 1.00 89.81 431 PHE A O 1
ATOM 3601 N N . ILE A 1 432 ? -13.472 13.667 5.226 1.00 88.44 432 ILE A N 1
ATOM 3602 C CA . ILE A 1 432 ? -12.313 14.027 6.058 1.00 88.44 432 ILE A CA 1
ATOM 3603 C C . ILE A 1 432 ? -11.888 12.843 6.941 1.00 88.44 432 ILE A C 1
ATOM 3605 O O . ILE A 1 432 ? -10.694 12.547 7.028 1.00 88.44 432 ILE A O 1
ATOM 3609 N N . ILE A 1 433 ? -12.840 12.125 7.552 1.00 89.88 433 ILE A N 1
ATOM 3610 C CA . ILE A 1 433 ? -12.543 10.899 8.314 1.00 89.88 433 ILE A CA 1
ATOM 3611 C C . ILE A 1 433 ? -11.897 9.841 7.411 1.00 89.88 433 ILE A C 1
ATOM 3613 O O . ILE A 1 433 ? -10.902 9.239 7.809 1.00 89.88 433 ILE A O 1
ATOM 3617 N N . PHE A 1 434 ? -12.401 9.622 6.195 1.00 89.94 434 PHE A N 1
ATOM 3618 C CA . PHE A 1 434 ? -11.799 8.662 5.266 1.00 89.94 434 PHE A CA 1
ATOM 3619 C C . PHE A 1 434 ? -10.396 9.073 4.838 1.00 89.94 434 PHE A C 1
ATOM 3621 O O . PHE A 1 434 ? -9.500 8.240 4.887 1.00 89.94 434 PHE A O 1
ATOM 3628 N N . ILE A 1 435 ? -10.156 10.344 4.514 1.00 87.69 435 ILE A N 1
ATOM 3629 C CA . ILE A 1 435 ? -8.805 10.851 4.237 1.00 87.69 435 ILE A CA 1
ATOM 3630 C C . ILE A 1 435 ? -7.866 10.581 5.418 1.00 87.69 435 ILE A C 1
ATOM 3632 O O . ILE A 1 435 ? -6.743 10.112 5.211 1.00 87.69 435 ILE A O 1
ATOM 3636 N N . LEU A 1 436 ? -8.307 10.848 6.653 1.00 87.25 436 LEU A N 1
ATOM 3637 C CA . LEU A 1 436 ? -7.522 10.561 7.856 1.00 87.25 436 LEU A CA 1
ATOM 3638 C C . LEU A 1 436 ? -7.201 9.065 7.949 1.00 87.25 436 LEU A C 1
ATOM 3640 O O . LEU A 1 436 ? -6.049 8.689 8.151 1.00 87.25 436 LEU A O 1
ATOM 3644 N N . LEU A 1 437 ? -8.205 8.213 7.760 1.00 90.94 437 LEU A N 1
ATOM 3645 C CA . LEU A 1 437 ? -8.070 6.761 7.801 1.00 90.94 437 LEU A CA 1
ATOM 3646 C C . LEU A 1 437 ? -7.136 6.225 6.706 1.00 90.94 437 LEU A C 1
ATOM 3648 O O . LEU A 1 437 ? -6.287 5.393 7.006 1.00 90.94 437 LEU A O 1
ATOM 3652 N N . ILE A 1 438 ? -7.233 6.735 5.477 1.00 88.44 438 ILE A N 1
ATOM 3653 C CA . ILE A 1 438 ? -6.343 6.437 4.341 1.00 88.44 438 ILE A CA 1
ATOM 3654 C C . ILE A 1 438 ? -4.905 6.840 4.669 1.00 88.44 438 ILE A C 1
ATOM 3656 O O . ILE A 1 438 ? -3.986 6.036 4.501 1.00 88.44 438 ILE A O 1
ATOM 3660 N N . THR A 1 439 ? -4.716 8.058 5.180 1.00 83.19 439 THR A N 1
ATOM 3661 C CA . THR A 1 439 ? -3.401 8.587 5.573 1.00 83.19 439 THR A CA 1
ATOM 3662 C C . THR A 1 439 ? -2.754 7.715 6.634 1.00 83.19 439 THR A C 1
ATOM 3664 O O . THR A 1 439 ? -1.607 7.298 6.478 1.00 83.19 439 THR A O 1
ATOM 3667 N N . LEU A 1 440 ? -3.505 7.401 7.692 1.00 84.75 440 LEU A N 1
ATOM 3668 C CA . LEU A 1 440 ? -3.027 6.539 8.761 1.00 84.75 440 LEU A CA 1
ATOM 3669 C C . LEU A 1 440 ? -2.735 5.142 8.220 1.00 84.75 440 LEU A C 1
ATOM 3671 O O . LEU A 1 440 ? -1.632 4.655 8.407 1.00 84.75 440 LEU A O 1
ATOM 3675 N N . PHE A 1 441 ? -3.666 4.514 7.509 1.00 90.88 441 PHE A N 1
ATOM 3676 C CA . PHE A 1 441 ? -3.518 3.138 7.051 1.00 90.88 441 PHE A CA 1
ATOM 3677 C C . PHE A 1 441 ? -2.299 2.927 6.153 1.00 90.88 441 PHE A C 1
ATOM 3679 O O . PHE A 1 441 ? -1.464 2.087 6.483 1.00 90.88 441 PHE A O 1
ATOM 3686 N N . TYR A 1 442 ? -2.172 3.657 5.042 1.00 88.06 442 TYR A N 1
ATOM 3687 C CA . TYR A 1 442 ? -1.146 3.351 4.038 1.00 88.06 442 TYR A CA 1
ATOM 3688 C C . TYR A 1 442 ? 0.268 3.576 4.573 1.00 88.06 442 TYR A C 1
ATOM 3690 O O . TYR A 1 442 ? 1.118 2.685 4.493 1.00 88.06 442 TYR A O 1
ATOM 3698 N N . TRP A 1 443 ? 0.511 4.734 5.184 1.00 84.56 443 TRP A N 1
ATOM 3699 C CA . TRP A 1 443 ? 1.829 5.078 5.710 1.00 84.56 443 TRP A CA 1
ATOM 3700 C C . TRP A 1 443 ? 2.179 4.306 6.979 1.00 84.56 443 TRP A C 1
ATOM 3702 O O . TRP A 1 443 ? 3.315 3.859 7.125 1.00 84.56 443 TRP A O 1
ATOM 3712 N N . PHE A 1 444 ? 1.226 4.083 7.885 1.00 86.00 444 PHE A N 1
ATOM 3713 C CA . PHE A 1 444 ? 1.490 3.268 9.070 1.00 86.00 444 PHE A CA 1
ATOM 3714 C C . PHE A 1 444 ? 1.748 1.807 8.685 1.00 86.00 444 PHE A C 1
ATOM 3716 O O . PHE A 1 444 ? 2.705 1.211 9.176 1.00 86.00 444 PHE A O 1
ATOM 3723 N N . SER A 1 445 ? 0.969 1.243 7.755 1.00 90.38 445 SER A N 1
ATOM 3724 C CA . SER A 1 445 ? 1.132 -0.150 7.319 1.00 90.38 445 SER A CA 1
ATOM 3725 C C . SER A 1 445 ? 2.444 -0.370 6.575 1.00 90.38 445 SER A C 1
ATOM 3727 O O . SER A 1 445 ? 3.143 -1.330 6.888 1.00 90.38 445 SER A O 1
ATOM 3729 N N . ILE A 1 446 ? 2.837 0.514 5.644 1.00 87.12 446 ILE A N 1
ATOM 3730 C CA . ILE A 1 446 ? 4.112 0.356 4.921 1.00 87.12 446 ILE A CA 1
ATOM 3731 C C . ILE A 1 446 ? 5.313 0.485 5.867 1.00 87.12 446 ILE A C 1
ATOM 3733 O O . ILE A 1 446 ? 6.315 -0.210 5.714 1.00 87.12 446 ILE A O 1
ATOM 3737 N N . ILE A 1 447 ? 5.199 1.318 6.899 1.00 82.00 447 ILE A N 1
ATOM 3738 C CA . ILE A 1 447 ? 6.279 1.549 7.857 1.00 82.00 447 ILE A CA 1
ATOM 3739 C C . ILE A 1 447 ? 6.390 0.402 8.868 1.00 82.00 447 ILE A C 1
ATOM 3741 O O . ILE A 1 447 ? 7.499 -0.064 9.138 1.00 82.00 447 ILE A O 1
ATOM 3745 N N . ILE A 1 448 ? 5.262 -0.128 9.350 1.00 87.31 448 ILE A N 1
ATOM 3746 C CA . ILE A 1 448 ? 5.228 -1.391 10.105 1.00 87.31 448 ILE A CA 1
ATOM 3747 C C . ILE A 1 448 ? 5.807 -2.526 9.267 1.00 87.31 448 ILE A C 1
ATOM 3749 O O . ILE A 1 448 ? 6.591 -3.321 9.779 1.00 87.31 448 ILE A O 1
ATOM 3753 N N . PHE A 1 449 ? 5.444 -2.602 7.987 1.00 88.31 449 PHE A N 1
ATOM 3754 C CA . PHE A 1 449 ? 5.938 -3.640 7.092 1.00 88.31 449 PHE A CA 1
ATOM 3755 C C . PHE A 1 449 ? 7.466 -3.587 7.009 1.00 88.31 449 PHE A C 1
ATOM 3757 O O . PHE A 1 449 ? 8.128 -4.599 7.231 1.00 88.31 449 PHE A O 1
ATOM 3764 N N . ALA A 1 450 ? 8.032 -2.393 6.796 1.00 84.12 450 ALA A N 1
ATOM 3765 C CA . ALA A 1 450 ? 9.477 -2.161 6.808 1.00 84.12 450 ALA A CA 1
ATOM 3766 C C . ALA A 1 450 ? 10.120 -2.627 8.119 1.00 84.12 450 ALA A C 1
ATOM 3768 O O . ALA A 1 450 ? 11.119 -3.351 8.118 1.00 84.12 450 ALA A O 1
ATOM 3769 N N . PHE A 1 451 ? 9.532 -2.216 9.245 1.00 83.06 451 PHE A N 1
ATOM 3770 C CA . PHE A 1 451 ? 10.029 -2.544 10.572 1.00 83.06 451 PHE A CA 1
ATOM 3771 C C . PHE A 1 451 ? 10.034 -4.054 10.817 1.00 83.06 451 PHE A C 1
ATOM 3773 O O . PHE A 1 451 ? 11.051 -4.585 11.255 1.00 83.06 451 PHE A O 1
ATOM 3780 N N . GLU A 1 452 ? 8.956 -4.765 10.484 1.00 86.56 452 GLU A N 1
ATOM 3781 C CA . GLU A 1 452 ? 8.878 -6.217 10.662 1.00 86.56 452 GLU A CA 1
ATOM 3782 C C . GLU A 1 452 ? 9.850 -6.958 9.724 1.00 86.56 452 GLU A C 1
ATOM 3784 O O . GLU A 1 452 ? 10.539 -7.882 10.168 1.00 86.56 452 GLU A O 1
ATOM 3789 N N . VAL A 1 453 ? 10.023 -6.512 8.471 1.00 84.69 453 VAL A N 1
ATOM 3790 C CA . VAL A 1 453 ? 11.065 -7.052 7.571 1.00 84.69 453 VAL A CA 1
ATOM 3791 C C . VAL A 1 453 ? 12.458 -6.904 8.191 1.00 84.69 453 VAL A C 1
ATOM 3793 O O . VAL A 1 453 ? 13.238 -7.864 8.199 1.00 84.69 453 VAL A O 1
ATOM 3796 N N . LEU A 1 454 ? 12.783 -5.725 8.727 1.00 78.94 454 LEU A N 1
ATOM 3797 C CA . LEU A 1 454 ? 14.074 -5.471 9.373 1.00 78.94 454 LEU A CA 1
ATOM 3798 C C . LEU A 1 454 ? 14.233 -6.290 10.660 1.00 78.94 454 LEU A C 1
ATOM 3800 O O . LEU A 1 454 ? 15.301 -6.859 10.917 1.00 78.94 454 LEU A O 1
ATOM 3804 N N . LYS A 1 455 ? 13.160 -6.384 11.447 1.00 80.88 455 LYS A N 1
ATOM 3805 C CA . LYS A 1 455 ? 13.114 -7.095 12.723 1.00 80.88 455 LYS A CA 1
ATOM 3806 C C . LYS A 1 455 ? 13.457 -8.569 12.559 1.00 80.88 455 LYS A C 1
ATOM 3808 O O . LYS A 1 455 ? 14.375 -9.062 13.222 1.00 80.88 455 LYS A O 1
ATOM 3813 N N . TYR A 1 456 ? 12.778 -9.253 11.640 1.00 83.06 456 TYR A N 1
ATOM 3814 C CA . TYR A 1 456 ? 12.965 -10.689 11.430 1.00 83.06 456 TYR A CA 1
ATOM 3815 C C . TYR A 1 456 ? 14.271 -11.047 10.712 1.00 83.06 456 TYR A C 1
ATOM 3817 O O . TYR A 1 456 ? 14.801 -12.135 10.948 1.00 83.06 456 TYR A O 1
ATOM 3825 N N . ASN A 1 457 ? 14.822 -10.159 9.878 1.00 78.00 457 ASN A N 1
ATOM 3826 C CA . ASN A 1 457 ? 16.026 -10.471 9.099 1.00 78.00 457 ASN A CA 1
ATOM 3827 C C . ASN A 1 457 ? 17.340 -10.044 9.747 1.00 78.00 457 ASN A C 1
ATOM 3829 O O . ASN A 1 457 ? 18.334 -10.761 9.606 1.00 78.00 457 ASN A O 1
ATOM 3833 N N . TYR A 1 458 ? 17.348 -8.912 10.451 1.00 68.81 458 TYR A N 1
ATOM 3834 C CA . TYR A 1 458 ? 18.582 -8.276 10.918 1.00 68.81 458 TYR A CA 1
ATOM 3835 C C . TYR A 1 458 ? 18.608 -8.057 12.428 1.00 68.81 458 TYR A C 1
ATOM 3837 O O . TYR A 1 458 ? 19.654 -8.220 13.059 1.00 68.81 458 TYR A O 1
ATOM 3845 N N . LEU A 1 459 ? 17.470 -7.696 13.026 1.00 65.12 459 LEU A N 1
ATOM 3846 C CA . LEU A 1 459 ? 17.465 -7.242 14.415 1.00 65.12 459 LEU A CA 1
ATOM 3847 C C . LEU A 1 459 ? 17.334 -8.382 15.415 1.00 65.12 459 LEU A C 1
ATOM 3849 O O . LEU A 1 459 ? 17.898 -8.242 16.488 1.00 65.12 459 LEU A O 1
ATOM 3853 N N . LYS A 1 460 ? 16.690 -9.515 15.105 1.00 67.06 460 LYS A N 1
ATOM 3854 C CA . LYS A 1 460 ? 16.539 -10.619 16.079 1.00 67.06 460 LYS A CA 1
ATOM 3855 C C . LYS A 1 460 ? 17.888 -11.078 16.666 1.00 67.06 460 LYS A C 1
ATOM 3857 O O . LYS A 1 460 ? 18.012 -11.195 17.875 1.00 67.06 460 LYS A O 1
ATOM 3862 N N . SER A 1 461 ? 18.937 -11.189 15.842 1.00 64.56 461 SER A N 1
ATOM 3863 C CA . SER A 1 461 ? 20.302 -11.510 16.305 1.00 64.56 461 SER A CA 1
ATOM 3864 C C . SER A 1 461 ? 20.985 -10.401 17.119 1.00 64.56 461 SER A C 1
ATOM 3866 O O . SER A 1 461 ? 21.942 -10.668 17.846 1.00 64.56 461 SER A O 1
ATOM 3868 N N . PHE A 1 462 ? 20.537 -9.153 16.967 1.00 56.81 462 PHE A N 1
ATOM 3869 C CA . PHE A 1 462 ? 21.052 -7.988 17.691 1.00 56.81 462 PHE A CA 1
ATOM 3870 C C . PHE A 1 462 ? 20.269 -7.723 18.990 1.00 56.81 462 PHE A C 1
ATOM 3872 O O . PHE A 1 462 ? 20.857 -7.353 20.005 1.00 56.81 462 PHE A O 1
ATOM 3879 N N . MET A 1 463 ? 18.953 -7.954 18.972 1.00 57.31 463 MET A N 1
ATOM 3880 C CA . MET A 1 463 ? 18.016 -7.772 20.081 1.00 57.31 463 MET A CA 1
ATOM 3881 C C . MET A 1 463 ? 18.393 -8.621 21.291 1.00 57.31 463 MET A C 1
ATOM 3883 O O . MET A 1 463 ? 18.335 -8.113 22.409 1.00 57.31 463 MET A O 1
ATOM 3887 N N . ASP A 1 464 ? 18.868 -9.849 21.064 1.00 65.81 464 ASP A N 1
ATOM 3888 C CA . ASP A 1 464 ? 19.326 -10.746 22.131 1.00 65.81 464 ASP A CA 1
ATOM 3889 C C . ASP A 1 464 ? 20.503 -10.162 22.935 1.00 65.81 464 ASP A C 1
ATOM 3891 O O . ASP A 1 464 ? 20.742 -10.570 24.069 1.00 65.81 464 ASP A O 1
ATOM 3895 N N . ARG A 1 465 ? 21.231 -9.177 22.385 1.00 63.03 465 ARG A N 1
ATOM 3896 C CA . ARG A 1 465 ? 22.388 -8.549 23.045 1.00 63.03 465 ARG A CA 1
ATOM 3897 C C . ARG A 1 465 ? 22.098 -7.173 23.644 1.00 63.03 465 ARG A C 1
ATOM 3899 O O . ARG A 1 465 ? 22.919 -6.692 24.419 1.00 63.03 465 ARG A O 1
ATOM 3906 N N . ASN A 1 466 ? 21.012 -6.490 23.257 1.00 66.00 466 ASN A N 1
ATOM 3907 C CA . ASN A 1 466 ? 20.817 -5.076 23.619 1.00 66.00 466 ASN A CA 1
ATOM 3908 C C . ASN A 1 466 ? 19.348 -4.594 23.556 1.00 66.00 466 ASN A C 1
ATOM 3910 O O . ASN A 1 466 ? 19.018 -3.606 22.891 1.00 66.00 466 ASN A O 1
ATOM 3914 N N . LEU A 1 467 ? 18.451 -5.297 24.258 1.00 67.69 467 LEU A N 1
ATOM 3915 C CA . LEU A 1 467 ? 16.998 -5.054 24.266 1.00 67.69 467 LEU A CA 1
ATOM 3916 C C . LEU A 1 467 ? 16.606 -3.593 24.579 1.00 67.69 467 LEU A C 1
ATOM 3918 O O . LEU A 1 467 ? 15.650 -3.067 24.011 1.00 67.69 467 LEU A O 1
ATOM 3922 N N . GLU A 1 468 ? 17.340 -2.917 25.468 1.00 67.19 468 GLU A N 1
ATOM 3923 C CA . GLU A 1 468 ? 17.031 -1.539 25.871 1.00 67.19 468 GLU A CA 1
ATOM 3924 C C . GLU A 1 468 ? 17.268 -0.528 24.737 1.00 67.19 468 GLU A C 1
ATOM 3926 O O . GLU A 1 468 ? 16.416 0.322 24.469 1.00 67.19 468 GLU A O 1
ATOM 3931 N N . ASN A 1 469 ? 18.388 -0.650 24.017 1.00 57.53 469 ASN A N 1
ATOM 3932 C CA . ASN A 1 469 ? 18.690 0.204 22.864 1.00 57.53 469 ASN A CA 1
ATOM 3933 C C . ASN A 1 469 ? 17.689 -0.014 21.726 1.00 57.53 469 ASN A C 1
ATOM 3935 O O . ASN A 1 469 ? 17.321 0.933 21.030 1.00 57.53 469 ASN A O 1
ATOM 3939 N N . PHE A 1 470 ? 17.196 -1.244 21.579 1.00 58.94 470 PHE A N 1
ATOM 3940 C CA . PHE A 1 470 ? 16.152 -1.552 20.614 1.00 58.94 470 PHE A CA 1
ATOM 3941 C C . PHE A 1 470 ? 14.819 -0.878 20.960 1.00 58.94 470 PHE A C 1
ATOM 3943 O O . PHE A 1 470 ? 14.232 -0.226 20.100 1.00 58.94 470 PHE A O 1
ATOM 3950 N N . ARG A 1 471 ? 14.379 -0.938 22.226 1.00 60.44 471 ARG A N 1
ATOM 3951 C CA . ARG A 1 471 ? 13.167 -0.224 22.672 1.00 60.44 471 ARG A CA 1
ATOM 3952 C C . ARG A 1 471 ? 13.266 1.282 22.430 1.00 60.44 471 ARG A C 1
ATOM 3954 O O . ARG A 1 471 ? 12.290 1.900 22.017 1.00 60.44 471 ARG A O 1
ATOM 3961 N N . LYS A 1 472 ? 14.446 1.877 22.643 1.00 58.56 472 LYS A N 1
ATOM 3962 C CA . LYS A 1 472 ? 14.688 3.298 22.337 1.00 58.56 472 LYS A CA 1
ATOM 3963 C C . LYS A 1 472 ? 14.541 3.582 20.840 1.00 58.56 472 LYS A C 1
ATOM 3965 O O . LYS A 1 472 ? 13.910 4.573 20.482 1.00 58.56 472 LYS A O 1
ATOM 3970 N N . LEU A 1 473 ? 15.076 2.714 19.976 1.00 55.78 473 LEU A N 1
ATOM 3971 C CA . LEU A 1 473 ? 14.942 2.832 18.520 1.00 55.78 473 LEU A CA 1
ATOM 3972 C C . LEU A 1 473 ? 13.481 2.700 18.062 1.00 55.78 473 LEU A C 1
ATOM 3974 O O . LEU A 1 473 ? 13.032 3.488 17.236 1.00 55.78 473 LEU A O 1
ATOM 3978 N N . GLU A 1 474 ? 12.732 1.750 18.621 1.00 54.66 474 GLU A N 1
ATOM 3979 C CA . GLU A 1 474 ? 11.309 1.534 18.325 1.00 54.66 474 GLU A CA 1
ATOM 3980 C C . GLU A 1 474 ? 10.449 2.743 18.723 1.00 54.66 474 GLU A C 1
ATOM 3982 O O . GLU A 1 474 ? 9.648 3.229 17.919 1.00 54.66 474 GLU A O 1
ATOM 3987 N N . ILE A 1 475 ? 10.651 3.281 19.934 1.00 55.66 475 ILE A N 1
ATOM 3988 C CA . ILE A 1 475 ? 9.972 4.503 20.398 1.00 55.66 475 ILE A CA 1
ATOM 3989 C C . ILE A 1 475 ? 10.308 5.674 19.475 1.00 55.66 475 ILE A C 1
ATOM 3991 O O . ILE A 1 475 ? 9.415 6.401 19.040 1.00 55.66 475 ILE A O 1
ATOM 3995 N N . PHE A 1 476 ? 11.588 5.840 19.143 1.00 57.06 476 PHE A N 1
ATOM 3996 C CA . PHE A 1 476 ? 12.043 6.901 18.258 1.00 57.06 476 PHE A CA 1
ATOM 3997 C C . PHE A 1 476 ? 11.384 6.815 16.868 1.00 57.06 476 PHE A C 1
ATOM 3999 O O . PHE A 1 476 ? 10.873 7.815 16.353 1.00 57.06 476 PHE A O 1
ATOM 4006 N N . PHE A 1 477 ? 11.365 5.621 16.275 1.00 54.47 477 PHE A N 1
ATOM 4007 C CA . PHE A 1 477 ? 10.755 5.381 14.971 1.00 54.47 477 PHE A CA 1
ATOM 4008 C C . PHE A 1 477 ? 9.245 5.639 15.008 1.00 54.47 477 PHE A C 1
ATOM 4010 O O . PHE A 1 477 ? 8.713 6.291 14.114 1.00 54.47 477 PHE A O 1
ATOM 4017 N N . SER A 1 478 ? 8.574 5.229 16.087 1.00 51.72 478 SER A N 1
ATOM 4018 C CA . SER A 1 478 ? 7.139 5.463 16.300 1.00 51.72 478 SER A CA 1
ATOM 4019 C C . SER A 1 478 ? 6.792 6.952 16.423 1.00 51.72 478 SER A C 1
ATOM 4021 O O . SER A 1 478 ? 5.820 7.408 15.822 1.00 51.72 478 SER A O 1
ATOM 4023 N N . ILE A 1 479 ? 7.591 7.732 17.163 1.00 52.69 479 ILE A N 1
ATOM 4024 C CA . ILE A 1 479 ? 7.408 9.191 17.289 1.00 52.69 479 ILE A CA 1
ATOM 4025 C C . ILE A 1 479 ? 7.634 9.875 15.938 1.00 52.69 479 ILE A C 1
ATOM 4027 O O . ILE A 1 479 ? 6.849 10.729 15.530 1.00 52.69 479 ILE A O 1
ATOM 4031 N N . SER A 1 480 ? 8.688 9.474 15.230 1.00 53.62 480 SER A N 1
ATOM 4032 C CA . SER A 1 480 ? 9.022 10.007 13.909 1.00 53.62 480 SER A CA 1
ATOM 4033 C C . SER A 1 480 ? 7.929 9.730 12.884 1.00 53.62 480 SER A C 1
ATOM 4035 O O . SER A 1 480 ? 7.526 10.614 12.132 1.00 53.62 480 SER A O 1
ATOM 4037 N N . LEU A 1 481 ? 7.391 8.515 12.908 1.00 56.19 481 LEU A N 1
ATOM 4038 C CA . LEU A 1 481 ? 6.258 8.108 12.094 1.00 56.19 481 LEU A CA 1
ATOM 4039 C C . LEU A 1 481 ? 5.018 8.956 12.374 1.00 56.19 481 LEU A C 1
ATOM 4041 O O . LEU A 1 481 ? 4.454 9.538 11.450 1.00 56.19 481 LEU A O 1
ATOM 4045 N N . LEU A 1 482 ? 4.617 9.061 13.646 1.00 56.44 482 LEU A N 1
ATOM 4046 C CA . LEU A 1 482 ? 3.473 9.878 14.057 1.00 56.44 482 LEU A CA 1
ATOM 4047 C C . LEU A 1 482 ? 3.612 11.318 13.554 1.00 56.44 482 LEU A C 1
ATOM 4049 O O . LEU A 1 482 ? 2.633 11.940 13.149 1.00 56.44 482 LEU A O 1
ATOM 4053 N N . PHE A 1 483 ? 4.839 11.830 13.545 1.00 59.41 483 PHE A N 1
ATOM 4054 C CA . PHE A 1 483 ? 5.127 13.175 13.094 1.00 59.41 483 PHE A CA 1
ATOM 4055 C C . PHE A 1 483 ? 5.035 13.355 11.572 1.00 59.41 483 PHE A C 1
ATOM 4057 O O . PHE A 1 483 ? 4.399 14.312 11.125 1.00 59.41 483 PHE A O 1
ATOM 4064 N N . ILE A 1 484 ? 5.590 12.428 10.776 1.00 59.00 484 ILE A N 1
ATOM 4065 C CA . ILE A 1 484 ? 5.386 12.411 9.314 1.00 59.00 484 ILE A CA 1
ATOM 4066 C C . ILE A 1 484 ? 3.886 12.400 9.003 1.00 59.00 484 ILE A C 1
ATOM 4068 O O . ILE A 1 484 ? 3.412 13.218 8.215 1.00 59.00 484 ILE A O 1
ATOM 4072 N N . LEU A 1 485 ? 3.143 11.495 9.649 1.00 55.25 485 LEU A N 1
ATOM 4073 C CA . LEU A 1 485 ? 1.703 11.331 9.450 1.00 55.25 485 LEU A CA 1
ATOM 4074 C C . LEU A 1 485 ? 0.936 12.611 9.792 1.00 55.25 485 LEU A C 1
ATOM 4076 O O . LEU A 1 485 ? 0.056 13.019 9.039 1.00 55.25 485 LEU A O 1
ATOM 4080 N N . LEU A 1 486 ? 1.293 13.270 10.899 1.00 59.25 486 LEU A N 1
ATOM 4081 C CA . LEU A 1 486 ? 0.683 14.534 11.303 1.00 59.25 486 LEU A CA 1
ATOM 4082 C C . LEU A 1 486 ? 0.943 15.641 10.276 1.00 59.25 486 LEU A C 1
ATOM 4084 O O . LEU A 1 486 ? 0.014 16.362 9.921 1.00 59.25 486 LEU A O 1
ATOM 4088 N N . ILE A 1 487 ? 2.174 15.771 9.774 1.00 61.31 487 ILE A N 1
ATOM 4089 C CA . ILE A 1 487 ? 2.503 16.766 8.742 1.00 61.31 487 ILE A CA 1
ATOM 4090 C C . ILE A 1 487 ? 1.735 16.493 7.459 1.00 61.31 487 ILE A C 1
ATOM 4092 O O . ILE A 1 487 ? 1.192 17.428 6.871 1.00 61.31 487 ILE A O 1
ATOM 4096 N N . GLN A 1 488 ? 1.667 15.236 7.028 1.00 61.16 488 GLN A N 1
ATOM 4097 C CA . GLN A 1 488 ? 0.914 14.861 5.835 1.00 61.16 488 GLN A CA 1
ATOM 4098 C C . GLN A 1 488 ? -0.574 15.165 6.003 1.00 61.16 488 GLN A C 1
ATOM 4100 O O . GLN A 1 488 ? -1.159 15.808 5.135 1.00 61.16 488 GLN A O 1
ATOM 4105 N N . PHE A 1 489 ? -1.167 14.784 7.136 1.00 61.09 489 PHE A N 1
ATOM 4106 C CA . PHE A 1 489 ? -2.564 15.081 7.437 1.00 61.09 489 PHE A CA 1
ATOM 4107 C C . PHE A 1 489 ? -2.835 16.589 7.455 1.00 61.09 489 PHE A C 1
ATOM 4109 O O . PHE A 1 489 ? -3.761 17.053 6.794 1.00 61.09 489 PHE A O 1
ATOM 4116 N N . LEU A 1 490 ? -1.999 17.370 8.147 1.00 59.59 490 LEU A N 1
ATOM 4117 C CA . LEU A 1 490 ? -2.098 18.829 8.141 1.00 59.59 490 LEU A CA 1
ATOM 4118 C C . LEU A 1 490 ? -2.012 19.369 6.711 1.00 59.59 490 LEU A C 1
ATOM 4120 O O . LEU A 1 490 ? -2.903 20.104 6.299 1.00 59.59 490 LEU A O 1
ATOM 4124 N N . SER A 1 491 ? -1.013 18.950 5.930 1.00 62.12 491 SER A N 1
ATOM 4125 C CA . SER A 1 491 ? -0.843 19.363 4.529 1.00 62.12 491 SER A CA 1
ATOM 4126 C C . SER A 1 491 ? -2.095 19.112 3.692 1.00 62.12 491 SER A C 1
ATOM 4128 O O . SER A 1 491 ? -2.497 19.971 2.907 1.00 62.12 491 SER A O 1
ATOM 4130 N N . ILE A 1 492 ? -2.757 17.975 3.910 1.00 62.28 492 ILE A N 1
ATOM 4131 C CA . ILE A 1 492 ? -4.027 17.659 3.260 1.00 62.28 492 ILE A CA 1
ATOM 4132 C C . ILE A 1 492 ? -5.135 18.601 3.720 1.00 62.28 492 ILE A C 1
ATOM 4134 O O . ILE A 1 492 ? -5.825 19.170 2.877 1.00 62.28 492 ILE A O 1
ATOM 4138 N N . MET A 1 493 ? -5.293 18.813 5.028 1.00 66.06 493 MET A N 1
ATOM 4139 C CA . MET A 1 493 ? -6.299 19.738 5.557 1.00 66.06 493 MET A CA 1
ATOM 4140 C C . MET A 1 493 ? -6.120 21.145 4.975 1.00 66.06 493 MET A C 1
ATOM 4142 O O . MET A 1 493 ? -7.086 21.758 4.526 1.00 66.06 493 MET A O 1
ATOM 4146 N N . PHE A 1 494 ? -4.888 21.643 4.881 1.00 67.62 494 PHE A N 1
ATOM 4147 C CA . PHE A 1 494 ? -4.615 22.943 4.266 1.00 67.62 494 PHE A CA 1
ATOM 4148 C C . PHE A 1 494 ? -4.944 22.979 2.768 1.00 67.62 494 PHE A C 1
ATOM 4150 O O . PHE A 1 494 ? -5.491 23.980 2.295 1.00 67.62 494 PHE A O 1
ATOM 4157 N N . ALA A 1 495 ? -4.672 21.894 2.035 1.00 63.88 495 ALA A N 1
ATOM 4158 C CA . ALA A 1 495 ? -5.064 21.760 0.633 1.00 63.88 495 ALA A CA 1
ATOM 4159 C C . ALA A 1 495 ? -6.595 21.751 0.457 1.00 63.88 495 ALA A C 1
ATOM 4161 O O . ALA A 1 495 ? -7.108 22.402 -0.456 1.00 63.88 495 ALA A O 1
ATOM 4162 N N . ILE A 1 496 ? -7.334 21.089 1.357 1.00 66.31 496 ILE A N 1
ATOM 4163 C CA . ILE A 1 496 ? -8.807 21.114 1.390 1.00 66.31 496 ILE A CA 1
ATOM 4164 C C . ILE A 1 496 ? -9.305 22.555 1.544 1.00 66.31 496 ILE A C 1
ATOM 4166 O O . ILE A 1 496 ? -10.119 23.006 0.740 1.00 66.31 496 ILE A O 1
ATOM 4170 N N . PHE A 1 497 ? -8.763 23.305 2.508 1.00 70.69 497 PHE A N 1
ATOM 4171 C CA . PHE A 1 497 ? -9.188 24.679 2.804 1.00 70.69 497 PHE A CA 1
ATOM 4172 C C . PHE A 1 497 ? -8.608 25.755 1.870 1.00 70.69 497 PHE A C 1
ATOM 4174 O O . PHE A 1 497 ? -8.869 26.939 2.077 1.00 70.69 497 PHE A O 1
ATOM 4181 N N . ARG A 1 498 ? -7.820 25.379 0.850 1.00 73.38 498 ARG A N 1
ATOM 4182 C CA . ARG A 1 498 ? -7.155 26.307 -0.091 1.00 73.38 498 ARG A CA 1
ATOM 4183 C C . ARG A 1 498 ? -6.388 27.442 0.606 1.00 73.38 498 ARG A C 1
ATOM 4185 O O . ARG A 1 498 ? -6.325 28.565 0.098 1.00 73.38 498 ARG A O 1
ATOM 4192 N N . ILE A 1 499 ? -5.795 27.167 1.768 1.00 65.69 499 ILE A N 1
ATOM 4193 C CA . ILE A 1 499 ? -5.041 28.173 2.522 1.00 65.69 499 ILE A CA 1
ATOM 4194 C C . ILE A 1 499 ? -3.751 28.484 1.751 1.00 65.69 499 ILE A C 1
ATOM 4196 O O . ILE A 1 499 ? -2.812 27.685 1.716 1.00 65.69 499 ILE A O 1
ATOM 4200 N N . LYS A 1 500 ? -3.717 29.654 1.099 1.00 53.88 500 LYS A N 1
ATOM 4201 C CA . LYS A 1 500 ? -2.531 30.156 0.389 1.00 53.88 500 LYS A CA 1
ATOM 4202 C C . LYS A 1 500 ? -1.363 30.287 1.380 1.00 53.88 500 LYS A C 1
ATOM 4204 O O . LYS A 1 500 ? -1.560 30.733 2.506 1.00 53.88 500 LYS A O 1
ATOM 4209 N N . ASN A 1 501 ? -0.151 29.926 0.949 1.00 56.56 501 ASN A N 1
ATOM 4210 C CA . ASN A 1 501 ? 1.106 30.012 1.716 1.00 56.56 501 ASN A CA 1
ATOM 4211 C C . ASN A 1 501 ? 1.314 28.967 2.834 1.00 56.56 501 ASN A C 1
ATOM 4213 O O . ASN A 1 501 ? 2.149 29.175 3.711 1.00 56.56 501 ASN A O 1
ATOM 4217 N N . PHE A 1 502 ? 0.641 27.812 2.799 1.00 55.50 502 PHE A N 1
ATOM 4218 C CA . PHE A 1 502 ? 0.887 26.719 3.759 1.00 55.50 502 PHE A CA 1
ATOM 4219 C C . PHE A 1 502 ? 2.358 26.259 3.826 1.00 55.50 502 PHE A C 1
ATOM 4221 O O . PHE A 1 502 ? 2.874 25.947 4.900 1.00 55.50 502 PHE A O 1
ATOM 4228 N N . ASN A 1 503 ? 3.060 26.324 2.697 1.00 51.28 503 ASN A N 1
ATOM 4229 C CA . ASN A 1 503 ? 4.497 26.075 2.583 1.00 51.28 503 ASN A CA 1
ATOM 4230 C C . ASN A 1 503 ? 5.354 26.905 3.559 1.00 51.28 503 ASN A C 1
ATOM 4232 O O . ASN A 1 503 ? 6.488 26.532 3.834 1.00 51.28 503 ASN A O 1
ATOM 4236 N N . PHE A 1 504 ? 4.824 28.006 4.104 1.00 55.00 504 PHE A N 1
ATOM 4237 C CA . PHE A 1 504 ? 5.462 28.811 5.145 1.00 55.00 504 PHE A CA 1
ATOM 4238 C C . PHE A 1 504 ? 5.298 28.210 6.552 1.00 55.00 504 PHE A C 1
ATOM 4240 O O . PHE A 1 504 ? 6.215 28.269 7.368 1.00 55.00 504 PHE A O 1
ATOM 4247 N N . PHE A 1 505 ? 4.152 27.583 6.838 1.00 55.50 505 PHE A N 1
ATOM 4248 C CA . PHE A 1 505 ? 3.849 27.010 8.152 1.00 55.50 505 PHE A CA 1
ATOM 4249 C C . PHE A 1 505 ? 4.553 25.677 8.397 1.00 55.50 505 PHE A C 1
ATOM 4251 O O . PHE A 1 505 ? 4.900 25.399 9.540 1.00 55.50 505 PHE A O 1
ATOM 4258 N N . VAL A 1 506 ? 4.815 24.871 7.362 1.00 57.34 506 VAL A N 1
ATOM 4259 C CA . VAL A 1 506 ? 5.533 23.590 7.516 1.00 57.34 506 VAL A CA 1
ATOM 4260 C C . VAL A 1 506 ? 6.946 23.799 8.080 1.00 57.34 506 VAL A C 1
ATOM 4262 O O . VAL A 1 506 ? 7.229 23.231 9.136 1.00 57.34 506 VAL A O 1
ATOM 4265 N N . PRO A 1 507 ? 7.806 24.666 7.503 1.00 52.03 507 PRO A N 1
ATOM 4266 C CA . PRO A 1 507 ? 9.097 25.010 8.090 1.00 52.03 507 PRO A CA 1
ATOM 4267 C C . PRO A 1 507 ? 8.982 25.617 9.488 1.00 52.03 507 PRO A C 1
ATOM 4269 O O . PRO A 1 507 ? 9.832 25.337 10.320 1.00 52.03 507 PRO A O 1
ATOM 4272 N N . ILE A 1 508 ? 7.941 26.406 9.781 1.00 54.16 508 ILE A N 1
ATOM 4273 C CA . ILE A 1 508 ? 7.742 27.008 11.111 1.00 54.16 508 ILE A CA 1
ATOM 4274 C C . ILE A 1 508 ? 7.355 25.961 12.151 1.00 54.16 508 ILE A C 1
ATOM 4276 O O . ILE A 1 508 ? 7.897 25.986 13.249 1.00 54.16 508 ILE A O 1
ATOM 4280 N N . ILE A 1 509 ? 6.459 25.028 11.829 1.00 58.78 509 ILE A N 1
ATOM 4281 C CA . ILE A 1 509 ? 6.086 23.916 12.715 1.00 58.78 509 ILE A CA 1
ATOM 4282 C C . ILE A 1 509 ? 7.305 23.021 12.941 1.00 58.78 509 ILE A C 1
ATOM 4284 O O . ILE A 1 509 ? 7.606 22.662 14.078 1.00 58.78 509 ILE A O 1
ATOM 4288 N N . LEU A 1 510 ? 8.052 22.720 11.878 1.00 56.12 510 LEU A N 1
ATOM 4289 C CA . LEU A 1 510 ? 9.287 21.944 11.945 1.00 56.12 510 LEU A CA 1
ATOM 4290 C C . LEU A 1 510 ? 10.377 22.655 12.752 1.00 56.12 510 LEU A C 1
ATOM 4292 O O . LEU A 1 510 ? 11.030 22.011 13.566 1.00 56.12 510 LEU A O 1
ATOM 4296 N N . ALA A 1 511 ? 10.539 23.970 12.596 1.00 51.97 511 ALA A N 1
ATOM 4297 C CA . ALA A 1 511 ? 11.481 24.788 13.355 1.00 51.97 511 ALA A CA 1
ATOM 4298 C C . ALA A 1 511 ? 11.056 24.930 14.821 1.00 51.97 511 ALA A C 1
ATOM 4300 O O . ALA A 1 511 ? 11.873 24.743 15.718 1.00 51.97 511 ALA A O 1
ATOM 4301 N N . ALA A 1 512 ? 9.774 25.183 15.090 1.00 54.62 512 ALA A N 1
ATOM 4302 C CA . ALA A 1 512 ? 9.218 25.215 16.438 1.00 54.62 512 ALA A CA 1
ATOM 4303 C C . ALA A 1 512 ? 9.431 23.870 17.137 1.00 54.62 512 ALA A C 1
ATOM 4305 O O . ALA A 1 512 ? 9.812 23.832 18.302 1.00 54.62 512 ALA A O 1
ATOM 4306 N N . LEU A 1 513 ? 9.283 22.758 16.419 1.00 53.84 513 LEU A N 1
ATOM 4307 C CA . LEU A 1 513 ? 9.560 21.432 16.955 1.00 53.84 513 LEU A CA 1
ATOM 4308 C C . LEU A 1 513 ? 11.049 21.142 17.080 1.00 53.84 513 LEU A C 1
ATOM 4310 O O . LEU A 1 513 ? 11.439 20.546 18.071 1.00 53.84 513 LEU A O 1
ATOM 4314 N N . PHE A 1 514 ? 11.898 21.629 16.180 1.00 50.28 514 PHE A N 1
ATOM 4315 C CA . PHE A 1 514 ? 13.352 21.585 16.348 1.00 50.28 514 PHE A CA 1
ATOM 4316 C C . PHE A 1 514 ? 13.811 22.371 17.588 1.00 50.28 514 PHE A C 1
ATOM 4318 O O . PHE A 1 514 ? 14.808 22.013 18.205 1.00 50.28 514 PHE A O 1
ATOM 4325 N N . VAL A 1 515 ? 13.060 23.400 17.994 1.00 48.09 515 VAL A N 1
ATOM 4326 C CA . VAL A 1 515 ? 13.279 24.179 19.225 1.00 48.09 515 VAL A CA 1
ATOM 4327 C C . VAL A 1 515 ? 12.664 23.500 20.462 1.00 48.09 515 VAL A C 1
ATOM 4329 O O . VAL A 1 515 ? 13.248 23.539 21.547 1.00 48.09 515 VAL A O 1
ATOM 4332 N N . VAL A 1 516 ? 11.507 22.843 20.326 1.00 46.88 516 VAL A N 1
ATOM 4333 C CA . VAL A 1 516 ? 10.789 22.174 21.430 1.00 46.88 516 VAL A CA 1
ATOM 4334 C C . VAL A 1 516 ? 11.337 20.775 21.722 1.00 46.88 516 VAL A C 1
ATOM 4336 O O . VAL A 1 516 ? 11.371 20.368 22.882 1.00 46.88 516 VAL A O 1
ATOM 4339 N N . LEU A 1 517 ? 11.821 20.031 20.729 1.00 48.78 517 LEU A N 1
ATOM 4340 C CA . LEU A 1 517 ? 12.370 18.692 20.937 1.00 48.78 517 LEU A CA 1
ATOM 4341 C C . LEU A 1 517 ? 13.612 18.663 21.814 1.00 48.78 517 LEU A C 1
ATOM 4343 O O . LEU A 1 517 ? 13.688 17.746 22.615 1.00 48.78 517 LEU A O 1
ATOM 4347 N N . PRO A 1 518 ? 14.535 19.635 21.784 1.00 44.59 518 PRO A N 1
ATOM 4348 C CA . PRO A 1 518 ? 15.556 19.779 22.812 1.00 44.59 518 PRO A CA 1
ATOM 4349 C C . PRO A 1 518 ? 14.969 19.877 24.227 1.00 44.59 518 PRO A C 1
ATOM 4351 O O . PRO A 1 518 ? 15.564 19.344 25.157 1.00 44.59 518 PRO A O 1
ATOM 4354 N N . ARG A 1 519 ? 13.778 20.472 24.410 1.00 44.50 519 ARG A N 1
ATOM 4355 C CA . ARG A 1 519 ? 13.061 20.484 25.702 1.00 44.50 519 ARG A CA 1
ATOM 4356 C C . ARG A 1 519 ? 12.387 19.152 26.042 1.00 44.50 519 ARG A C 1
ATOM 4358 O O . ARG A 1 519 ? 12.350 18.786 27.210 1.00 44.50 519 ARG A O 1
ATOM 4365 N N . ILE A 1 520 ? 11.928 18.391 25.051 1.00 44.38 520 ILE A N 1
ATOM 4366 C CA . ILE A 1 520 ? 11.488 16.995 25.241 1.00 44.38 520 ILE A CA 1
ATOM 4367 C C . ILE A 1 520 ? 12.702 16.084 25.516 1.00 44.38 520 ILE A C 1
ATOM 4369 O O . ILE A 1 520 ? 12.629 15.156 26.311 1.00 44.38 520 ILE A O 1
ATOM 4373 N N . ASN A 1 521 ? 13.858 16.394 24.933 1.00 38.75 521 ASN A N 1
ATOM 4374 C CA . ASN A 1 521 ? 15.138 15.719 25.127 1.00 38.75 521 ASN A CA 1
ATOM 4375 C C . ASN A 1 521 ? 15.771 16.086 26.485 1.00 38.75 521 ASN A C 1
ATOM 4377 O O . ASN A 1 521 ? 16.455 15.259 27.079 1.00 38.75 521 ASN A O 1
ATOM 4381 N N . LEU A 1 522 ? 15.466 17.269 27.042 1.00 42.06 522 LEU A N 1
ATOM 4382 C CA . LEU A 1 522 ? 15.770 17.637 28.434 1.00 42.06 522 LEU A CA 1
ATOM 4383 C C . LEU A 1 522 ? 15.074 16.709 29.447 1.00 42.06 522 LEU A C 1
ATOM 4385 O O . LEU A 1 522 ? 15.590 16.542 30.549 1.00 42.06 522 LEU A O 1
ATOM 4389 N N . PHE A 1 523 ? 13.965 16.060 29.069 1.00 41.03 523 PHE A N 1
ATOM 4390 C CA . PHE A 1 523 ? 13.352 14.980 29.852 1.00 41.03 523 PHE A CA 1
ATOM 4391 C C . PHE A 1 523 ? 14.180 13.679 29.809 1.00 41.03 523 PHE A C 1
ATOM 4393 O O . PHE A 1 523 ? 14.039 12.840 30.693 1.00 41.03 523 PHE A O 1
ATOM 4400 N N . PHE A 1 524 ? 15.058 13.510 28.809 1.00 38.75 524 PHE A N 1
ATOM 4401 C CA . PHE A 1 524 ? 15.735 12.244 28.509 1.00 38.75 524 PHE A CA 1
ATOM 4402 C C . PHE A 1 524 ? 17.259 12.219 28.604 1.00 38.75 524 PHE A C 1
ATOM 4404 O O . PHE A 1 524 ? 17.766 11.106 28.636 1.00 38.75 524 PHE A O 1
ATOM 4411 N N . VAL A 1 525 ? 17.980 13.345 28.680 1.00 37.03 525 VAL A N 1
ATOM 4412 C CA . VAL A 1 525 ? 19.333 13.471 29.275 1.00 37.03 525 VAL A CA 1
ATOM 4413 C C . VAL A 1 525 ? 19.863 14.889 29.016 1.00 37.03 525 VAL A C 1
ATOM 4415 O O . VAL A 1 525 ? 19.968 15.344 27.879 1.00 37.03 525 VAL A O 1
ATOM 4418 N N . ARG A 1 526 ? 20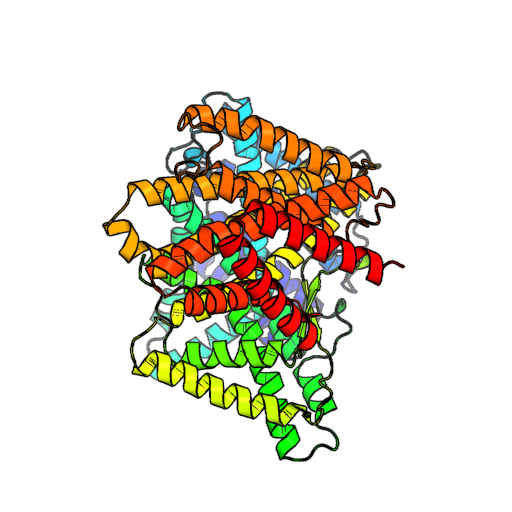.214 15.596 30.099 1.00 39.16 526 ARG A N 1
ATOM 4419 C CA . ARG A 1 526 ? 20.956 16.867 30.088 1.00 39.16 526 ARG A CA 1
ATOM 4420 C C . ARG A 1 526 ? 22.272 16.700 29.325 1.00 39.16 526 ARG A C 1
ATOM 4422 O O . ARG A 1 526 ? 23.157 16.073 29.896 1.00 39.16 526 ARG A O 1
ATOM 4429 N N . ILE A 1 527 ? 22.453 17.300 28.141 1.00 43.28 527 ILE A N 1
ATOM 4430 C CA . ILE A 1 527 ? 23.801 17.557 27.601 1.00 43.28 527 ILE A CA 1
ATOM 4431 C C . ILE A 1 527 ? 23.926 18.898 26.861 1.00 43.28 527 ILE A C 1
ATOM 4433 O O . ILE A 1 527 ? 23.111 19.274 26.022 1.00 43.28 527 ILE A O 1
ATOM 4437 N N . ASP A 1 528 ? 25.032 19.536 27.238 1.00 37.16 528 ASP A N 1
ATOM 4438 C CA . ASP A 1 528 ? 25.836 20.615 26.672 1.00 37.16 528 ASP A CA 1
ATOM 4439 C C . ASP A 1 528 ? 26.205 20.431 25.181 1.00 37.16 528 ASP A C 1
ATOM 4441 O O . ASP A 1 528 ? 26.399 19.319 24.699 1.00 37.16 528 ASP A O 1
ATOM 4445 N N . TRP A 1 529 ? 26.349 21.516 24.426 1.00 37.50 529 TRP A N 1
ATOM 4446 C CA . TRP A 1 529 ? 26.413 21.536 22.952 1.00 37.50 529 TRP A CA 1
ATOM 4447 C C . TRP A 1 529 ? 27.750 21.045 22.340 1.00 37.50 529 TRP A C 1
ATOM 4449 O O . TRP A 1 529 ? 28.140 21.457 21.248 1.00 37.50 529 TRP A O 1
ATOM 4459 N N . GLY A 1 530 ? 28.445 20.118 23.006 1.00 39.72 530 GLY A N 1
ATOM 4460 C CA . GLY A 1 530 ? 29.663 19.452 22.540 1.00 39.72 530 GLY A CA 1
ATOM 4461 C C . GLY A 1 530 ? 29.407 17.997 22.135 1.00 39.72 530 GLY A C 1
ATOM 4462 O O . GLY A 1 530 ? 28.958 17.182 22.936 1.00 39.72 530 GLY A O 1
ATOM 4463 N N . ALA A 1 531 ? 29.722 17.657 20.884 1.00 47.03 531 ALA A N 1
ATOM 4464 C CA . ALA A 1 531 ? 29.476 16.375 20.219 1.00 47.03 531 ALA A CA 1
ATOM 4465 C C . ALA A 1 531 ? 30.048 15.122 20.933 1.00 47.03 531 ALA A C 1
ATOM 4467 O O . ALA A 1 531 ? 31.050 14.540 20.510 1.00 47.03 531 ALA A O 1
ATOM 4468 N N . LYS A 1 532 ? 29.357 14.632 21.968 1.00 41.59 532 LYS A N 1
ATOM 4469 C CA . LYS A 1 532 ? 29.459 13.249 22.463 1.00 41.59 532 LYS A CA 1
ATOM 4470 C C . LYS A 1 532 ? 28.079 12.572 22.454 1.00 41.59 532 LYS A C 1
ATOM 4472 O O . LYS A 1 532 ? 27.054 13.187 22.724 1.00 41.59 532 LYS A O 1
ATOM 4477 N N . MET A 1 533 ? 28.081 11.295 22.057 1.00 42.88 533 MET A N 1
ATOM 4478 C CA . MET A 1 533 ? 26.942 10.469 21.615 1.00 42.88 533 MET A CA 1
ATOM 4479 C C . MET A 1 533 ? 25.861 10.157 22.672 1.00 42.88 533 MET A C 1
ATOM 4481 O O . MET A 1 533 ? 25.627 8.983 22.962 1.00 42.88 533 MET A O 1
ATOM 4485 N N . HIS A 1 534 ? 25.157 11.141 23.229 1.00 43.38 534 HIS A N 1
ATOM 4486 C CA . HIS A 1 534 ? 23.948 10.853 24.030 1.00 43.38 534 HIS A CA 1
ATOM 4487 C C . HIS A 1 534 ? 22.653 11.467 23.464 1.00 43.38 534 HIS A C 1
ATOM 4489 O O . HIS A 1 534 ? 21.578 11.214 23.994 1.00 43.38 534 HIS A O 1
ATOM 4495 N N . ASN A 1 535 ? 22.704 12.152 22.313 1.00 46.22 535 ASN A N 1
ATOM 4496 C CA . ASN A 1 535 ? 21.523 12.717 21.639 1.00 46.22 535 ASN A CA 1
ATOM 4497 C C . ASN A 1 535 ? 20.902 11.762 20.604 1.00 46.22 535 ASN A C 1
ATOM 4499 O O . ASN A 1 535 ? 20.820 12.063 19.409 1.00 46.22 535 ASN A O 1
ATOM 4503 N N . PHE A 1 536 ? 20.446 10.603 21.085 1.00 45.25 536 PHE A N 1
ATOM 4504 C CA . PHE A 1 536 ? 19.820 9.562 20.261 1.00 45.25 536 PHE A CA 1
ATOM 4505 C C . PHE A 1 536 ? 18.487 10.004 19.622 1.00 45.25 536 PHE A C 1
ATOM 4507 O O . PHE A 1 536 ? 18.159 9.529 18.544 1.00 45.25 536 PHE A O 1
ATOM 4514 N N . LEU A 1 537 ? 17.737 10.928 20.243 1.00 42.72 537 LEU A N 1
ATOM 4515 C CA . LEU A 1 537 ? 16.419 11.378 19.756 1.00 42.72 537 LEU A CA 1
ATOM 4516 C C . LEU A 1 537 ? 16.479 12.606 18.837 1.00 42.72 537 LEU A C 1
ATOM 4518 O O . LEU A 1 537 ? 15.746 12.672 17.852 1.00 42.72 537 LEU A O 1
ATOM 4522 N N . LEU A 1 538 ? 17.359 13.571 19.134 1.00 45.62 538 LEU A N 1
ATOM 4523 C CA . LEU A 1 538 ? 17.465 14.815 18.360 1.00 45.62 538 LEU A CA 1
ATOM 4524 C C . LEU A 1 538 ? 17.878 14.538 16.916 1.00 45.62 538 LEU A C 1
ATOM 4526 O O . LEU A 1 538 ? 17.425 15.206 15.992 1.00 45.62 538 LEU A O 1
ATOM 4530 N N . THR A 1 539 ? 18.741 13.545 16.720 1.00 46.66 539 THR A N 1
ATOM 4531 C CA . THR A 1 539 ? 19.365 13.384 15.418 1.00 46.66 539 THR A CA 1
ATOM 4532 C C . THR A 1 539 ? 18.470 12.724 14.397 1.00 46.66 539 THR A C 1
ATOM 4534 O O . THR A 1 539 ? 18.310 13.309 13.335 1.00 46.66 539 THR A O 1
ATOM 4537 N N . PRO A 1 540 ? 17.846 11.571 14.662 1.00 45.41 540 PRO A N 1
ATOM 4538 C CA . PRO A 1 540 ? 17.000 10.998 13.650 1.00 45.41 540 PRO A CA 1
ATOM 4539 C C . PRO A 1 540 ? 15.691 11.801 13.496 1.00 45.41 540 PRO A C 1
ATOM 4541 O O . PRO A 1 540 ? 15.103 11.745 12.425 1.00 45.41 540 PRO A O 1
ATOM 4544 N N . PHE A 1 541 ? 15.310 12.664 14.457 1.00 47.94 541 PHE A N 1
ATOM 4545 C CA . PHE A 1 541 ? 14.317 13.727 14.230 1.00 47.94 541 PHE A CA 1
ATOM 4546 C C . PHE A 1 541 ? 14.837 14.814 13.279 1.00 47.94 541 PHE A C 1
ATOM 4548 O O . PHE A 1 541 ? 14.141 15.147 12.334 1.00 47.94 541 PHE A O 1
ATOM 4555 N N . ALA A 1 542 ? 16.055 15.339 13.453 1.00 48.09 542 ALA A N 1
ATOM 4556 C CA . ALA A 1 542 ? 16.659 16.279 12.497 1.00 48.09 542 ALA A CA 1
ATOM 4557 C C . ALA A 1 542 ? 16.742 15.675 11.083 1.00 48.09 542 ALA A C 1
ATOM 4559 O O . ALA A 1 542 ? 16.489 16.342 10.086 1.00 48.09 542 ALA A O 1
ATOM 4560 N N . LEU A 1 543 ? 17.040 14.383 11.015 1.00 48.16 543 LEU A N 1
ATOM 4561 C CA . LEU A 1 543 ? 17.094 13.564 9.812 1.00 48.16 543 LEU A CA 1
ATOM 4562 C C . LEU A 1 543 ? 15.723 13.428 9.156 1.00 48.16 543 LEU A C 1
ATOM 4564 O O . LEU A 1 543 ? 15.596 13.685 7.969 1.00 48.16 543 LEU A O 1
ATOM 4568 N N . LEU A 1 544 ? 14.700 13.100 9.944 1.00 48.06 544 LEU A N 1
ATOM 4569 C CA . LEU A 1 544 ? 13.300 13.049 9.538 1.00 48.06 544 LEU A CA 1
ATOM 4570 C C . LEU A 1 544 ? 12.797 14.415 9.073 1.00 48.06 544 LEU A C 1
ATOM 4572 O O . LEU A 1 544 ? 12.129 14.499 8.056 1.00 48.06 544 LEU A O 1
ATOM 4576 N N . VAL A 1 545 ? 13.134 15.482 9.795 1.00 48.81 545 VAL A N 1
ATOM 4577 C CA . VAL A 1 545 ? 12.777 16.864 9.472 1.00 48.81 545 VAL A CA 1
ATOM 4578 C C . VAL A 1 545 ? 13.416 17.280 8.160 1.00 48.81 545 VAL A C 1
ATOM 4580 O O . VAL A 1 545 ? 12.703 17.783 7.308 1.00 48.81 545 VAL A O 1
ATOM 4583 N N . GLY A 1 546 ? 14.707 17.039 7.934 1.00 46.91 546 GLY A N 1
ATOM 4584 C CA . GLY A 1 546 ? 15.299 17.373 6.636 1.00 46.91 546 GLY A CA 1
ATOM 4585 C C . GLY A 1 546 ? 14.942 16.407 5.519 1.00 46.91 546 GLY A C 1
ATOM 4586 O O . GLY A 1 546 ? 14.900 16.843 4.380 1.00 46.91 546 GLY A O 1
ATOM 4587 N N . LEU A 1 547 ? 14.587 15.151 5.810 1.00 46.38 547 LEU A N 1
ATOM 4588 C CA . LEU A 1 547 ? 13.936 14.265 4.841 1.00 46.38 547 LEU A CA 1
ATOM 4589 C C . LEU A 1 547 ? 12.552 14.791 4.474 1.00 46.38 547 LEU A C 1
ATOM 4591 O O . LEU A 1 547 ? 12.201 14.780 3.307 1.00 46.38 547 LEU A O 1
ATOM 4595 N N . LEU A 1 548 ? 11.764 15.265 5.437 1.00 45.88 548 LEU A N 1
ATOM 4596 C CA . LEU A 1 548 ? 10.435 15.830 5.216 1.00 45.88 548 LEU A CA 1
ATOM 4597 C C . LEU A 1 548 ? 10.519 17.160 4.470 1.00 45.88 548 LEU A C 1
ATOM 4599 O O . LEU A 1 548 ? 9.802 17.339 3.498 1.00 45.88 548 LEU A O 1
ATOM 4603 N N . ILE A 1 549 ? 11.431 18.049 4.862 1.00 45.44 549 ILE A N 1
ATOM 4604 C CA . ILE A 1 549 ? 11.707 19.310 4.167 1.00 45.44 549 ILE A CA 1
ATOM 4605 C C . ILE A 1 549 ? 12.221 18.993 2.761 1.00 45.44 549 ILE A C 1
ATOM 4607 O O . ILE A 1 549 ? 11.593 19.397 1.787 1.00 45.44 549 ILE A O 1
ATOM 4611 N N . GLY A 1 550 ? 13.281 18.192 2.645 1.00 40.59 550 GLY A N 1
ATOM 4612 C CA . GLY A 1 550 ? 13.931 17.811 1.390 1.00 40.59 550 GLY A CA 1
ATOM 4613 C C . GLY A 1 550 ? 13.007 17.090 0.411 1.00 40.59 550 GLY A C 1
ATOM 4614 O O . GLY A 1 550 ? 12.897 17.470 -0.753 1.00 40.59 550 GLY A O 1
ATOM 4615 N N . SER A 1 551 ? 12.255 16.096 0.886 1.00 38.06 551 SER A N 1
ATOM 4616 C CA . SER A 1 551 ? 11.249 15.411 0.069 1.00 38.06 551 SER A CA 1
ATOM 4617 C C . SER A 1 551 ? 10.087 16.336 -0.288 1.00 38.06 551 SER A C 1
ATOM 4619 O O . SER A 1 551 ? 9.666 16.301 -1.441 1.00 38.06 551 SER A O 1
ATOM 4621 N N . SER A 1 552 ? 9.635 17.223 0.614 1.00 38.22 552 SER A N 1
ATOM 4622 C CA . SER A 1 552 ? 8.553 18.193 0.353 1.00 38.22 552 SER A CA 1
ATOM 4623 C C . SER A 1 552 ? 8.865 19.234 -0.726 1.00 38.22 552 SER A C 1
ATOM 4625 O O . SER A 1 552 ? 7.948 19.898 -1.191 1.00 38.22 552 SER A O 1
ATOM 4627 N N . ALA A 1 553 ? 10.116 19.380 -1.162 1.00 36.62 553 ALA A N 1
ATOM 4628 C CA . ALA A 1 553 ? 10.488 20.381 -2.164 1.00 36.62 553 ALA A CA 1
ATOM 4629 C C . ALA A 1 553 ? 11.234 19.804 -3.377 1.00 36.62 553 ALA A C 1
ATOM 4631 O O . ALA A 1 553 ? 11.078 20.345 -4.470 1.00 36.62 553 ALA A O 1
ATOM 4632 N N . ILE A 1 554 ? 11.955 18.680 -3.249 1.00 38.75 554 ILE A N 1
ATOM 4633 C CA . ILE A 1 554 ? 12.527 17.964 -4.408 1.00 38.75 554 ILE A CA 1
ATOM 4634 C C . ILE A 1 554 ? 11.469 17.090 -5.097 1.00 38.75 554 ILE A C 1
ATOM 4636 O O . ILE A 1 554 ? 11.365 17.124 -6.320 1.00 38.75 554 ILE A O 1
ATOM 4640 N N . TYR A 1 555 ? 10.629 16.367 -4.344 1.00 37.16 555 TYR A N 1
ATOM 4641 C CA . TYR A 1 555 ? 9.584 15.507 -4.927 1.00 37.16 555 TYR A CA 1
ATOM 4642 C C . TYR A 1 555 ? 8.243 16.214 -5.147 1.00 37.16 555 TYR A C 1
ATOM 4644 O O . TYR A 1 555 ? 7.436 15.745 -5.949 1.00 37.16 555 TYR A O 1
ATOM 4652 N N . TYR A 1 556 ? 7.998 17.354 -4.489 1.00 39.75 556 TYR A N 1
ATOM 4653 C CA . TYR A 1 556 ? 6.767 18.127 -4.696 1.00 39.75 556 TYR A CA 1
ATOM 4654 C C . TYR A 1 556 ? 6.949 19.417 -5.506 1.00 39.75 556 TYR A C 1
ATOM 4656 O O . TYR A 1 556 ? 6.029 20.237 -5.552 1.00 39.75 556 TYR A O 1
ATOM 4664 N N . ARG A 1 557 ? 8.083 19.594 -6.198 1.00 43.31 557 ARG A N 1
ATOM 4665 C CA . ARG A 1 557 ? 8.297 20.749 -7.088 1.00 43.31 557 ARG A CA 1
ATOM 4666 C C . ARG A 1 557 ? 7.160 20.897 -8.113 1.00 43.31 557 ARG A C 1
ATOM 4668 O O . ARG A 1 557 ? 6.693 22.008 -8.333 1.00 43.31 557 ARG A O 1
ATOM 4675 N N . GLU A 1 558 ? 6.657 19.779 -8.643 1.00 38.50 558 GLU A N 1
ATOM 4676 C CA . GLU A 1 558 ? 5.523 19.741 -9.579 1.00 38.50 558 GLU A CA 1
ATOM 4677 C C . GLU A 1 558 ? 4.131 19.738 -8.909 1.00 38.50 558 GLU A C 1
ATOM 4679 O O . GLU A 1 558 ? 3.298 20.551 -9.302 1.00 38.50 558 GLU A O 1
ATOM 4684 N N . PRO A 1 559 ? 3.813 18.897 -7.900 1.00 35.34 559 PRO A N 1
ATOM 4685 C CA . PRO A 1 559 ? 2.465 18.887 -7.317 1.00 35.34 559 PRO A CA 1
ATOM 4686 C C . PRO A 1 559 ? 2.160 20.007 -6.301 1.00 35.34 559 PRO A C 1
ATOM 4688 O O . PRO A 1 559 ? 0.980 20.264 -6.072 1.00 35.34 559 PRO A O 1
ATOM 4691 N N . LEU A 1 560 ? 3.155 20.670 -5.691 1.00 35.00 560 LEU A N 1
ATOM 4692 C CA . LEU A 1 560 ? 2.943 21.792 -4.750 1.00 35.00 560 LEU A CA 1
ATOM 4693 C C . LEU A 1 560 ? 3.408 23.154 -5.289 1.00 35.00 560 LEU A C 1
ATOM 4695 O O . LEU A 1 560 ? 3.263 24.155 -4.586 1.00 35.00 560 LEU A O 1
ATOM 4699 N N . GLY A 1 561 ? 3.959 23.211 -6.508 1.00 38.84 561 GLY A N 1
ATOM 4700 C CA . GLY A 1 561 ? 4.379 24.464 -7.139 1.00 38.84 561 GLY A CA 1
ATOM 4701 C C . GLY A 1 561 ? 5.378 25.253 -6.291 1.00 38.84 561 GLY A C 1
ATOM 4702 O O . GLY A 1 561 ? 5.222 26.461 -6.122 1.00 38.84 561 GLY A O 1
ATOM 4703 N N . PHE A 1 562 ? 6.383 24.585 -5.711 1.00 43.12 562 PHE A N 1
ATOM 4704 C CA . PHE A 1 562 ? 7.403 25.238 -4.880 1.00 43.12 562 PHE A CA 1
ATOM 4705 C C . PHE A 1 562 ? 8.413 26.003 -5.758 1.00 43.12 562 PHE A C 1
ATOM 4707 O O . PHE A 1 562 ? 9.595 25.676 -5.840 1.00 43.12 562 PHE A O 1
ATOM 4714 N N . VAL A 1 563 ? 7.927 27.033 -6.446 1.00 54.88 563 VAL A N 1
ATOM 4715 C CA . VAL A 1 563 ? 8.728 28.081 -7.081 1.00 54.88 563 VAL A CA 1
ATOM 4716 C C . VAL A 1 563 ? 8.668 29.269 -6.132 1.00 54.88 563 VAL A C 1
ATOM 4718 O O . VAL A 1 563 ? 7.855 30.175 -6.273 1.00 54.88 563 VAL A O 1
ATOM 4721 N N . SER A 1 564 ? 9.457 29.202 -5.062 1.00 59.81 564 SER A N 1
ATOM 4722 C CA . SER A 1 564 ? 9.616 30.360 -4.192 1.00 59.81 564 SER A CA 1
ATOM 4723 C C . SER A 1 564 ? 10.658 31.273 -4.814 1.00 59.81 564 SER A C 1
ATOM 4725 O O . SER A 1 564 ? 11.832 30.932 -4.813 1.00 59.81 564 SER A O 1
ATOM 4727 N N . GLU A 1 565 ? 10.259 32.457 -5.267 1.00 71.25 565 GLU A N 1
ATOM 4728 C CA . GLU A 1 565 ? 11.203 33.515 -5.664 1.00 71.25 565 GLU A CA 1
ATOM 4729 C C . GLU A 1 565 ? 11.989 34.071 -4.460 1.00 71.25 565 GLU A C 1
ATOM 4731 O O . GLU A 1 565 ? 12.984 34.778 -4.609 1.00 71.25 565 GLU A O 1
ATOM 4736 N N . ASN A 1 566 ? 11.572 33.737 -3.233 1.00 77.06 566 ASN A N 1
ATOM 4737 C CA . ASN A 1 566 ? 12.250 34.172 -2.022 1.00 77.06 566 ASN A CA 1
ATOM 4738 C C . ASN A 1 566 ? 13.547 33.375 -1.791 1.00 77.06 566 ASN A C 1
ATOM 4740 O O . ASN A 1 566 ? 13.526 32.251 -1.279 1.00 77.06 566 ASN A O 1
ATOM 4744 N N . ILE A 1 567 ? 14.679 34.002 -2.122 1.00 78.19 567 ILE A N 1
ATOM 4745 C CA . ILE A 1 567 ? 16.030 33.438 -1.983 1.00 78.19 567 ILE A CA 1
ATOM 4746 C C . ILE A 1 567 ? 16.378 33.035 -0.545 1.00 78.19 567 ILE A C 1
ATOM 4748 O O . ILE A 1 567 ? 17.104 32.066 -0.335 1.00 78.19 567 ILE A O 1
ATOM 4752 N N . ILE A 1 568 ? 15.825 33.729 0.457 1.00 74.31 568 ILE A N 1
ATOM 4753 C CA . ILE A 1 568 ? 16.052 33.412 1.871 1.00 74.31 568 ILE A CA 1
ATOM 4754 C C . ILE A 1 568 ? 15.400 32.069 2.199 1.00 74.31 568 ILE A C 1
ATOM 4756 O O . ILE A 1 568 ? 16.024 31.220 2.834 1.00 74.31 568 ILE A O 1
ATOM 4760 N N . LEU A 1 569 ? 14.171 31.843 1.722 1.00 71.12 569 LEU A N 1
ATOM 4761 C CA . LEU A 1 569 ? 13.472 30.575 1.931 1.00 71.12 569 LEU A CA 1
ATOM 4762 C C . LEU A 1 569 ? 14.213 29.414 1.253 1.00 71.12 569 LEU A C 1
ATOM 4764 O O . LEU A 1 569 ? 14.360 28.353 1.858 1.00 71.12 569 LEU A O 1
ATOM 4768 N N . ILE A 1 570 ? 14.732 29.634 0.041 1.00 75.69 570 ILE A N 1
ATOM 4769 C CA . ILE A 1 570 ? 15.566 28.656 -0.674 1.00 75.69 570 ILE A CA 1
ATOM 4770 C C . ILE A 1 570 ? 16.852 28.358 0.109 1.00 75.69 570 ILE A C 1
ATOM 4772 O O . ILE A 1 570 ? 17.201 27.195 0.290 1.00 75.69 570 ILE A O 1
ATOM 4776 N N . ALA A 1 571 ? 17.551 29.378 0.608 1.00 80.94 571 ALA A N 1
ATOM 4777 C CA . ALA A 1 571 ? 18.783 29.185 1.369 1.00 80.94 571 ALA A CA 1
ATOM 4778 C C . ALA A 1 571 ? 18.536 28.385 2.658 1.00 80.94 571 ALA A C 1
ATOM 4780 O O . ALA A 1 571 ? 19.253 27.423 2.931 1.00 80.94 571 ALA A O 1
ATOM 4781 N N . PHE A 1 572 ? 17.485 28.719 3.417 1.00 76.50 572 PHE A N 1
ATOM 4782 C CA . PHE A 1 572 ? 17.089 27.928 4.586 1.00 76.50 572 PHE A CA 1
ATOM 4783 C C . PHE A 1 572 ? 16.778 26.484 4.203 1.00 76.50 572 PHE A C 1
ATOM 4785 O O . PHE A 1 572 ? 17.250 25.559 4.861 1.00 76.50 572 PHE A O 1
ATOM 4792 N N . TYR A 1 573 ? 16.022 26.290 3.126 1.00 74.44 573 TYR A N 1
ATOM 4793 C CA . TYR A 1 573 ? 15.678 24.971 2.621 1.00 74.44 573 TYR A CA 1
ATOM 4794 C C . TYR A 1 573 ? 16.922 24.120 2.317 1.00 74.44 573 TYR A C 1
ATOM 4796 O O . TYR A 1 573 ? 17.076 23.028 2.869 1.00 74.44 573 TYR A O 1
ATOM 4804 N N . LEU A 1 574 ? 17.840 24.636 1.496 1.00 79.88 574 LEU A N 1
ATOM 4805 C CA . LEU A 1 574 ? 19.063 23.926 1.117 1.00 79.88 574 LEU A CA 1
ATOM 4806 C C . LEU A 1 574 ? 19.952 23.634 2.331 1.00 79.88 574 LEU A C 1
ATOM 4808 O O . LEU A 1 574 ? 20.581 22.576 2.395 1.00 79.88 574 LEU A O 1
ATOM 4812 N N . LEU A 1 575 ? 19.985 24.546 3.306 1.00 83.88 575 LEU A N 1
ATOM 4813 C CA . LEU A 1 575 ? 20.733 24.356 4.544 1.00 83.88 575 LEU A CA 1
ATOM 4814 C C . LEU A 1 575 ? 20.144 23.212 5.376 1.00 83.88 575 LEU A C 1
ATOM 4816 O O . LEU A 1 575 ? 20.896 22.380 5.879 1.00 83.88 575 LEU A O 1
ATOM 4820 N N . PHE A 1 576 ? 18.817 23.133 5.498 1.00 75.94 576 PHE A N 1
ATOM 4821 C CA . PHE A 1 576 ? 18.154 22.035 6.206 1.00 75.94 576 PHE A CA 1
ATOM 4822 C C . PHE A 1 576 ? 18.407 20.681 5.540 1.00 75.94 576 PHE A C 1
ATOM 4824 O O . PHE A 1 576 ? 18.709 19.717 6.243 1.00 75.94 576 PHE A O 1
ATOM 4831 N N . VAL A 1 577 ? 18.344 20.613 4.207 1.00 76.25 577 VAL A N 1
ATOM 4832 C CA . VAL A 1 577 ? 18.693 19.396 3.454 1.00 76.25 577 VAL A CA 1
ATOM 4833 C C . VAL A 1 577 ? 20.129 18.970 3.767 1.00 76.25 577 VAL A C 1
ATOM 4835 O O . VAL A 1 577 ? 20.354 17.839 4.200 1.00 76.25 577 VAL A O 1
ATOM 4838 N N . ALA A 1 578 ? 21.086 19.895 3.655 1.00 84.38 578 ALA A N 1
ATOM 4839 C CA . ALA A 1 578 ? 22.491 19.614 3.931 1.00 84.38 578 ALA A CA 1
ATOM 4840 C C . ALA A 1 578 ? 22.726 19.156 5.381 1.00 84.38 578 ALA A C 1
ATOM 4842 O O . ALA A 1 578 ? 23.413 18.163 5.607 1.00 84.38 578 ALA A O 1
ATOM 4843 N N . ILE A 1 579 ? 22.125 19.831 6.370 1.00 80.50 579 ILE A N 1
ATOM 4844 C CA . ILE A 1 579 ? 22.226 19.444 7.787 1.00 80.50 579 ILE A CA 1
ATOM 4845 C C . ILE A 1 579 ? 21.790 17.991 7.974 1.00 80.50 579 ILE A C 1
ATOM 4847 O O . ILE A 1 579 ? 22.506 17.197 8.589 1.00 80.50 579 ILE A O 1
ATOM 4851 N N . SER A 1 580 ? 20.623 17.635 7.452 1.00 73.31 580 SER A N 1
ATOM 4852 C CA . SER A 1 580 ? 20.012 16.337 7.720 1.00 73.31 580 SER A CA 1
ATOM 4853 C C . SER A 1 580 ? 20.697 15.197 6.985 1.00 73.31 580 SER A C 1
ATOM 4855 O O . SER A 1 580 ? 20.926 14.140 7.582 1.00 73.31 580 SER A O 1
ATOM 4857 N N . GLU A 1 581 ? 21.087 15.412 5.731 1.00 81.75 581 GLU A N 1
ATOM 4858 C CA . GLU A 1 581 ? 21.824 14.413 4.965 1.00 81.75 581 GLU A CA 1
ATOM 4859 C C . GLU A 1 581 ? 23.238 14.198 5.518 1.00 81.75 581 GLU A C 1
ATOM 4861 O O . GLU A 1 581 ? 23.654 13.053 5.708 1.00 81.75 581 GLU A O 1
ATOM 4866 N N . GLU A 1 582 ? 23.968 15.259 5.871 1.00 90.12 582 GLU A N 1
ATOM 4867 C CA . GLU A 1 582 ? 25.308 15.108 6.450 1.00 90.12 582 GLU A CA 1
ATOM 4868 C C . GLU A 1 582 ? 25.276 14.470 7.841 1.00 90.12 582 GLU A C 1
ATOM 4870 O O . GLU A 1 582 ? 26.124 13.626 8.153 1.00 90.12 582 GLU A O 1
ATOM 4875 N N . LEU A 1 583 ? 24.281 14.803 8.671 1.00 78.56 583 LEU A N 1
ATOM 4876 C CA . LEU A 1 583 ? 24.074 14.104 9.938 1.00 78.56 583 LEU A CA 1
ATOM 4877 C C . LEU A 1 583 ? 23.880 12.603 9.690 1.00 78.56 583 LEU A C 1
ATOM 4879 O O . LEU A 1 583 ? 24.613 11.799 10.268 1.00 78.56 583 LEU A O 1
ATOM 4883 N N . LEU A 1 584 ? 22.967 12.203 8.801 1.00 74.25 584 LEU A N 1
ATOM 4884 C CA . LEU A 1 584 ? 22.732 10.786 8.500 1.00 74.25 584 LEU A CA 1
ATOM 4885 C C . LEU A 1 584 ? 23.983 10.077 8.009 1.00 74.25 584 LEU A C 1
ATOM 4887 O O . LEU A 1 584 ? 24.421 9.078 8.587 1.00 74.25 584 LEU A O 1
ATOM 4891 N N . PHE A 1 585 ? 24.528 10.581 6.912 1.00 80.69 585 PHE A N 1
ATOM 4892 C CA . PHE A 1 585 ? 25.495 9.845 6.132 1.00 80.69 585 PHE A CA 1
ATOM 4893 C C . PHE A 1 585 ? 26.900 9.966 6.726 1.00 80.69 585 PHE A C 1
ATOM 4895 O O . PHE A 1 585 ? 27.598 8.957 6.841 1.00 80.69 585 PHE A O 1
ATOM 4902 N N . ARG A 1 586 ? 27.319 11.165 7.153 1.00 91.88 586 ARG A N 1
ATOM 4903 C CA . ARG A 1 586 ? 28.713 11.432 7.560 1.00 91.88 586 ARG A CA 1
ATOM 4904 C C . ARG A 1 586 ? 28.910 11.330 9.065 1.00 91.88 586 ARG A C 1
ATOM 4906 O O . ARG A 1 586 ? 30.004 10.987 9.511 1.00 91.88 586 ARG A O 1
ATOM 4913 N N . HIS A 1 587 ? 27.874 11.580 9.868 1.00 86.00 587 HIS A N 1
ATOM 4914 C CA . HIS A 1 587 ? 27.973 11.365 11.311 1.00 86.00 587 HIS A CA 1
ATOM 4915 C C . HIS A 1 587 ? 27.612 9.933 11.712 1.00 86.00 587 HIS A C 1
ATOM 4917 O O . HIS A 1 587 ? 28.443 9.249 12.307 1.00 86.00 587 HIS A O 1
ATOM 4923 N N . TYR A 1 588 ? 26.403 9.462 11.399 1.00 69.06 588 TYR A N 1
ATOM 4924 C CA . TYR A 1 588 ? 25.922 8.168 11.906 1.00 69.06 588 TYR A CA 1
ATOM 4925 C C . TYR A 1 588 ? 26.402 6.990 11.074 1.00 69.06 588 TYR A C 1
ATOM 4927 O O . TYR A 1 588 ? 27.074 6.100 11.600 1.00 69.06 588 TYR A O 1
ATOM 4935 N N . LEU A 1 589 ? 26.067 6.980 9.783 1.00 68.25 589 LEU A N 1
ATOM 4936 C CA . LEU A 1 589 ? 26.348 5.841 8.920 1.00 68.25 589 LEU A CA 1
ATOM 4937 C C . LEU A 1 589 ? 27.854 5.614 8.776 1.00 68.25 589 LEU A C 1
ATOM 4939 O O . LEU A 1 589 ? 28.314 4.494 8.982 1.00 68.25 589 LEU A O 1
ATOM 4943 N N . GLN A 1 590 ? 28.635 6.664 8.508 1.00 85.62 590 GLN A N 1
ATOM 4944 C CA . GLN A 1 590 ? 30.088 6.529 8.407 1.00 85.62 590 GLN A CA 1
ATOM 4945 C C . GLN A 1 590 ? 30.719 6.020 9.713 1.00 85.62 590 GLN A C 1
ATOM 4947 O O . GLN A 1 590 ? 31.602 5.166 9.662 1.00 85.62 590 GLN A O 1
ATOM 4952 N N . LYS A 1 591 ? 30.259 6.498 10.879 1.00 81.44 591 LYS A N 1
ATOM 4953 C CA . LYS A 1 591 ? 30.754 6.032 12.184 1.00 81.44 591 LYS A CA 1
ATOM 4954 C C . LYS A 1 591 ? 30.392 4.573 12.453 1.00 81.44 591 LYS A C 1
ATOM 4956 O O . LYS A 1 591 ? 31.184 3.829 13.025 1.00 81.44 591 LYS A O 1
ATOM 4961 N N . TYR A 1 592 ? 29.193 4.160 12.055 1.00 64.88 592 TYR A N 1
ATOM 4962 C CA . TYR A 1 592 ? 28.789 2.762 12.131 1.00 64.88 592 TYR A CA 1
ATOM 4963 C C . TYR A 1 592 ? 29.673 1.891 11.230 1.00 64.88 592 TYR A C 1
ATOM 4965 O O . TYR A 1 592 ? 30.240 0.903 11.693 1.00 64.88 592 TYR A O 1
ATOM 4973 N N . LEU A 1 593 ? 29.855 2.299 9.972 1.00 61.28 593 LEU A N 1
ATOM 4974 C CA . LEU A 1 593 ? 30.687 1.591 9.003 1.00 61.28 593 LEU A CA 1
ATOM 4975 C C . LEU A 1 593 ? 32.161 1.560 9.417 1.00 61.28 593 LEU A C 1
ATOM 4977 O O . LEU A 1 593 ? 32.805 0.542 9.203 1.00 61.28 593 LEU A O 1
ATOM 4981 N N . SER A 1 594 ? 32.689 2.601 10.070 1.00 84.06 594 SER A N 1
ATOM 4982 C CA . SER A 1 594 ? 34.078 2.619 10.559 1.00 84.06 594 SER A CA 1
ATOM 4983 C C . SER A 1 594 ? 34.346 1.650 11.715 1.00 84.06 594 SER A C 1
ATOM 4985 O O . SER A 1 594 ? 35.500 1.384 12.027 1.00 84.06 594 SER A O 1
ATOM 4987 N N . ASN A 1 595 ? 33.302 1.122 12.367 1.00 76.81 595 ASN A N 1
ATOM 4988 C CA . ASN A 1 595 ? 33.467 0.052 13.356 1.00 76.81 595 ASN A CA 1
ATOM 4989 C C . ASN A 1 595 ? 33.661 -1.325 12.697 1.00 76.81 595 ASN A C 1
ATOM 4991 O O . ASN A 1 595 ? 34.042 -2.274 13.376 1.00 76.81 595 ASN A O 1
ATOM 4995 N N . VAL A 1 596 ? 33.346 -1.446 11.403 1.00 65.75 596 VAL A N 1
ATOM 4996 C CA . VAL A 1 596 ? 33.374 -2.703 10.637 1.00 65.75 596 VAL A CA 1
ATOM 4997 C C . VAL A 1 596 ? 34.465 -2.675 9.565 1.00 65.75 596 VAL A C 1
ATOM 4999 O O . VAL A 1 596 ? 35.120 -3.681 9.315 1.00 65.75 596 VAL A O 1
ATOM 5002 N N . PHE A 1 597 ? 34.667 -1.517 8.945 1.00 70.75 597 PHE A N 1
ATOM 5003 C CA . PHE A 1 597 ? 35.578 -1.283 7.836 1.00 70.75 597 PHE A CA 1
ATOM 5004 C C . PHE A 1 597 ? 36.604 -0.209 8.198 1.00 70.75 597 PHE A C 1
ATOM 5006 O O . PHE A 1 597 ? 36.339 0.659 9.029 1.00 70.75 597 PHE A O 1
ATOM 5013 N N . ASP A 1 598 ? 37.757 -0.212 7.525 1.00 88.19 598 ASP A N 1
ATOM 5014 C CA . ASP A 1 598 ? 38.670 0.929 7.600 1.00 88.19 598 ASP A CA 1
ATOM 5015 C C . ASP A 1 598 ? 38.029 2.199 6.999 1.00 88.19 598 ASP A C 1
ATOM 5017 O O . ASP A 1 598 ? 36.970 2.165 6.364 1.00 88.19 598 ASP A O 1
ATOM 5021 N N . PHE A 1 599 ? 38.678 3.350 7.186 1.00 92.75 599 PHE A N 1
ATOM 5022 C CA . PHE A 1 599 ? 38.150 4.626 6.701 1.00 92.75 599 PHE A CA 1
ATOM 5023 C C . PHE A 1 599 ? 37.882 4.637 5.188 1.00 92.75 599 PHE A C 1
ATOM 5025 O O . PHE A 1 599 ? 36.865 5.182 4.760 1.00 92.75 599 PHE A O 1
ATOM 5032 N N . ARG A 1 600 ? 38.765 4.041 4.373 1.00 91.94 600 ARG A N 1
ATOM 5033 C CA . ARG A 1 600 ? 38.653 4.076 2.904 1.00 91.94 600 ARG A CA 1
ATOM 5034 C C . ARG A 1 600 ? 37.433 3.288 2.443 1.00 91.94 600 ARG A C 1
ATOM 5036 O O . ARG A 1 600 ? 36.627 3.801 1.669 1.00 91.94 600 ARG A O 1
ATOM 5043 N N . HIS A 1 601 ? 37.273 2.076 2.958 1.00 82.06 601 HIS A N 1
ATOM 5044 C CA . HIS A 1 601 ? 36.143 1.212 2.642 1.00 82.06 601 HIS A CA 1
ATOM 5045 C C . HIS A 1 601 ? 34.837 1.779 3.214 1.00 82.06 601 HIS A C 1
ATOM 5047 O O . HIS A 1 601 ? 33.832 1.811 2.507 1.00 82.06 601 HIS A O 1
ATOM 5053 N N . SER A 1 602 ? 34.854 2.313 4.442 1.00 78.44 602 SER A N 1
ATOM 5054 C CA . SER A 1 602 ? 33.702 3.005 5.037 1.00 78.44 602 SER A CA 1
ATOM 5055 C C . SER A 1 602 ? 33.252 4.198 4.183 1.00 78.44 602 SER A C 1
ATOM 5057 O O . SER A 1 602 ? 32.066 4.316 3.871 1.00 78.44 602 SER A O 1
ATOM 5059 N N . ALA A 1 603 ? 34.190 5.038 3.730 1.00 87.50 603 ALA A N 1
ATOM 5060 C CA . ALA A 1 603 ? 33.897 6.183 2.872 1.00 87.50 603 ALA A CA 1
ATOM 5061 C C . ALA A 1 603 ? 33.333 5.762 1.506 1.00 87.50 603 ALA A C 1
ATOM 5063 O O . ALA A 1 603 ? 32.357 6.358 1.051 1.00 87.50 603 ALA A O 1
ATOM 5064 N N . LEU A 1 604 ? 33.892 4.721 0.876 1.00 75.38 604 LEU A N 1
ATOM 5065 C CA . LEU A 1 604 ? 33.386 4.185 -0.393 1.00 75.38 604 LEU A CA 1
ATOM 5066 C C . LEU A 1 604 ? 31.964 3.631 -0.249 1.00 75.38 604 LEU A C 1
ATOM 5068 O O . LEU A 1 604 ? 31.085 4.003 -1.024 1.00 75.38 604 LEU A O 1
ATOM 5072 N N . VAL A 1 605 ? 31.717 2.791 0.760 1.00 61.75 605 VAL A N 1
ATOM 5073 C CA . VAL A 1 605 ? 30.396 2.189 1.001 1.00 61.75 605 VAL A CA 1
ATOM 5074 C C . VAL A 1 605 ? 29.362 3.266 1.325 1.00 61.75 605 VAL A C 1
ATOM 5076 O O . VAL A 1 605 ? 28.286 3.279 0.731 1.00 61.75 605 VAL A O 1
ATOM 5079 N N . GLN A 1 606 ? 29.682 4.208 2.216 1.00 88.31 606 GLN A N 1
ATOM 5080 C CA . GLN A 1 606 ? 28.785 5.315 2.552 1.00 88.31 606 GLN A CA 1
ATOM 5081 C C . GLN A 1 606 ? 28.473 6.184 1.329 1.00 88.31 606 GLN A C 1
ATOM 5083 O O . GLN A 1 606 ? 27.315 6.550 1.130 1.00 88.31 606 GLN A O 1
ATOM 5088 N N . SER A 1 607 ? 29.480 6.509 0.517 1.00 83.44 607 SER A N 1
ATOM 5089 C CA . SER A 1 607 ? 29.302 7.356 -0.668 1.00 83.44 607 SER A CA 1
ATOM 5090 C C . SER A 1 607 ? 28.466 6.666 -1.736 1.00 83.44 607 SER A C 1
ATOM 5092 O O . SER A 1 607 ? 27.633 7.301 -2.379 1.00 83.44 607 SER A O 1
ATOM 5094 N N . LEU A 1 608 ? 28.632 5.350 -1.882 1.00 65.25 608 LEU A N 1
ATOM 5095 C CA . LEU A 1 608 ? 27.815 4.535 -2.771 1.00 65.25 608 LEU A CA 1
ATOM 5096 C C . LEU A 1 608 ? 26.356 4.514 -2.302 1.00 65.25 608 LEU A C 1
ATOM 5098 O O . LEU A 1 608 ? 25.454 4.751 -3.100 1.00 65.25 608 LEU A O 1
ATOM 5102 N N . LEU A 1 609 ? 26.122 4.313 -1.000 1.00 65.31 609 LEU A N 1
ATOM 5103 C CA . LEU A 1 609 ? 24.783 4.381 -0.406 1.00 65.31 609 LEU A CA 1
ATOM 5104 C C . LEU A 1 609 ? 24.147 5.770 -0.566 1.00 65.31 609 LEU A C 1
ATOM 5106 O O . LEU A 1 609 ? 22.954 5.860 -0.838 1.00 65.31 609 LEU A O 1
ATOM 5110 N N . PHE A 1 610 ? 24.931 6.845 -0.449 1.00 78.12 610 PHE A N 1
ATOM 5111 C CA . PHE A 1 610 ? 24.464 8.212 -0.700 1.00 78.12 610 PHE A CA 1
ATOM 5112 C C . PHE A 1 610 ? 24.057 8.426 -2.163 1.00 78.12 610 PHE A C 1
ATOM 5114 O O . PHE A 1 610 ? 23.012 9.014 -2.430 1.00 78.12 610 PHE A O 1
ATOM 5121 N N . ALA A 1 611 ? 24.842 7.924 -3.119 1.00 67.94 611 ALA A N 1
ATOM 5122 C CA . ALA A 1 611 ? 24.497 8.000 -4.538 1.00 67.94 611 ALA A CA 1
ATOM 5123 C C . ALA A 1 611 ? 23.233 7.186 -4.860 1.00 67.94 611 ALA A C 1
ATOM 5125 O O . ALA A 1 611 ? 22.353 7.670 -5.568 1.00 67.94 611 ALA A O 1
ATOM 5126 N N . PHE A 1 612 ? 23.093 5.989 -4.277 1.00 60.78 612 PHE A N 1
ATOM 5127 C CA . PHE A 1 612 ? 21.879 5.176 -4.401 1.00 60.78 612 PHE A CA 1
ATOM 5128 C C . PHE A 1 612 ? 20.650 5.833 -3.772 1.00 60.78 612 PHE A C 1
ATOM 5130 O O . PHE A 1 612 ? 19.553 5.691 -4.302 1.00 60.78 612 PHE A O 1
ATOM 5137 N N . PHE A 1 613 ? 20.816 6.583 -2.682 1.00 66.69 613 PHE A N 1
ATOM 5138 C CA . PHE A 1 613 ? 19.725 7.349 -2.077 1.00 66.69 613 PHE A CA 1
ATOM 5139 C C . PHE A 1 613 ? 19.162 8.424 -3.027 1.00 66.69 613 PHE A C 1
ATOM 5141 O O . PHE A 1 613 ? 17.976 8.731 -2.975 1.00 66.69 613 PHE A O 1
ATOM 5148 N N . HIS A 1 614 ? 19.988 8.933 -3.946 1.00 66.56 614 HIS A N 1
ATOM 5149 C CA . HIS A 1 614 ? 19.614 9.918 -4.968 1.00 66.56 614 HIS A CA 1
ATOM 5150 C C . HIS A 1 614 ? 19.273 9.298 -6.332 1.00 66.56 614 HIS A C 1
ATOM 5152 O O . HIS A 1 614 ? 19.162 9.995 -7.347 1.00 66.56 614 HIS A O 1
ATOM 5158 N N . LEU A 1 615 ? 19.128 7.977 -6.381 1.00 57.81 615 LEU A N 1
ATOM 5159 C CA . LEU A 1 615 ? 18.778 7.257 -7.588 1.00 57.81 615 LEU A CA 1
ATOM 5160 C C . LEU A 1 615 ? 17.275 7.441 -7.870 1.00 57.81 615 LEU A C 1
ATOM 5162 O O . LEU A 1 615 ? 16.424 6.843 -7.218 1.00 57.81 615 LEU A O 1
ATOM 5166 N N . THR A 1 616 ? 16.943 8.283 -8.846 1.00 63.84 616 THR A N 1
ATOM 5167 C CA . THR A 1 616 ? 15.573 8.523 -9.326 1.00 63.84 616 THR A CA 1
ATOM 5168 C C . THR A 1 616 ? 15.432 8.041 -10.773 1.00 63.84 616 THR A C 1
ATOM 5170 O O . THR A 1 616 ? 16.423 7.667 -11.401 1.00 63.84 616 THR A O 1
ATOM 5173 N N . LYS A 1 617 ? 14.213 8.042 -11.335 1.00 50.03 617 LYS A N 1
ATOM 5174 C CA . LYS A 1 617 ? 13.993 7.668 -12.749 1.00 50.03 617 LYS A CA 1
ATOM 5175 C C . LYS A 1 617 ? 14.698 8.601 -13.740 1.00 50.03 617 LYS A C 1
ATOM 5177 O O . LYS A 1 617 ? 15.029 8.172 -14.837 1.00 50.03 617 LYS A O 1
ATOM 5182 N N . SER A 1 618 ? 14.928 9.857 -13.362 1.00 54.06 618 SER A N 1
ATOM 5183 C CA . SER A 1 618 ? 15.618 10.851 -14.191 1.00 54.06 618 SER A CA 1
ATOM 5184 C C . SER A 1 618 ? 17.122 10.928 -13.916 1.00 54.06 618 SER A C 1
ATOM 5186 O O . SER A 1 618 ? 17.825 11.688 -14.584 1.00 54.06 618 SER A O 1
ATOM 5188 N N . THR A 1 619 ? 17.643 10.159 -12.952 1.00 57.09 619 THR A N 1
ATOM 5189 C CA . THR A 1 619 ? 19.068 10.190 -12.617 1.00 57.09 619 THR A CA 1
ATOM 5190 C C . THR A 1 619 ? 19.867 9.535 -13.739 1.00 57.09 619 THR A C 1
ATOM 5192 O O . THR A 1 619 ? 19.902 8.314 -13.877 1.00 57.09 619 THR A O 1
ATOM 5195 N N . SER A 1 620 ? 20.547 10.352 -14.543 1.00 72.19 620 SER A N 1
ATOM 5196 C CA . SER A 1 620 ? 21.522 9.852 -15.507 1.00 72.19 620 SER A CA 1
ATOM 5197 C C . SER A 1 620 ? 22.692 9.172 -14.787 1.00 72.19 620 SER A C 1
ATOM 5199 O O . SER A 1 620 ? 23.041 9.509 -13.653 1.00 72.19 620 SER A O 1
ATOM 5201 N N . ILE A 1 621 ? 23.372 8.253 -15.476 1.00 68.06 621 ILE A N 1
ATOM 5202 C CA . ILE A 1 621 ? 24.602 7.623 -14.965 1.00 68.06 621 ILE A CA 1
ATOM 5203 C C . ILE A 1 621 ? 25.647 8.687 -14.588 1.00 68.06 621 ILE A C 1
ATOM 5205 O O . ILE A 1 621 ? 26.327 8.553 -13.573 1.00 68.06 621 ILE A O 1
ATOM 5209 N N . SER A 1 622 ? 25.746 9.774 -15.363 1.00 71.69 622 SER A N 1
ATOM 5210 C CA . SER A 1 622 ? 26.646 10.890 -15.057 1.00 71.69 622 SER A CA 1
ATOM 5211 C C . SER A 1 622 ? 26.295 11.580 -13.738 1.00 71.69 622 SER A C 1
ATOM 5213 O O . SER A 1 622 ? 27.196 11.853 -12.946 1.00 71.69 622 SER A O 1
ATOM 5215 N N . LEU A 1 623 ? 25.005 11.803 -13.462 1.00 73.25 623 LEU A N 1
ATOM 5216 C CA . LEU A 1 623 ? 24.555 12.376 -12.197 1.00 73.25 623 LEU A CA 1
ATOM 5217 C C . LEU A 1 623 ? 24.824 11.420 -11.029 1.00 73.25 623 LEU A C 1
ATOM 5219 O O . LEU A 1 623 ? 25.310 11.860 -9.994 1.00 73.25 623 LEU A O 1
ATOM 5223 N N . PHE A 1 624 ? 24.599 10.114 -11.197 1.00 73.44 624 PHE A N 1
ATOM 5224 C CA . PHE A 1 624 ? 24.933 9.121 -10.169 1.00 73.44 624 PHE A CA 1
ATOM 5225 C C . PHE A 1 624 ? 26.428 9.142 -9.810 1.00 73.44 624 PHE A C 1
ATOM 5227 O O . PHE A 1 624 ? 26.784 9.194 -8.631 1.00 73.44 624 PHE A O 1
ATOM 5234 N N . ILE A 1 625 ? 27.305 9.153 -10.822 1.00 74.88 625 ILE A N 1
ATOM 5235 C CA . ILE A 1 625 ? 28.760 9.241 -10.626 1.00 74.88 625 ILE A CA 1
ATOM 5236 C C . ILE A 1 625 ? 29.129 10.552 -9.923 1.00 74.88 625 ILE A C 1
ATOM 5238 O O . ILE A 1 625 ? 29.929 10.537 -8.987 1.00 74.88 625 ILE A O 1
ATOM 5242 N N . LEU A 1 626 ? 28.523 11.675 -10.321 1.00 79.94 626 LEU A N 1
ATOM 5243 C CA . LEU A 1 626 ? 28.744 12.966 -9.673 1.00 79.94 626 LEU A CA 1
ATOM 5244 C C . LEU A 1 626 ? 28.341 12.930 -8.193 1.00 79.94 626 LEU A C 1
ATOM 5246 O O . LEU A 1 626 ? 29.117 13.363 -7.344 1.00 79.94 626 LEU A O 1
ATOM 5250 N N . MET A 1 627 ? 27.173 12.371 -7.864 1.00 83.00 627 MET A N 1
ATOM 5251 C CA . MET A 1 627 ? 26.711 12.240 -6.476 1.00 83.00 627 MET A CA 1
ATOM 5252 C C . MET A 1 627 ? 27.637 11.343 -5.651 1.00 83.00 627 MET A C 1
ATOM 5254 O O . MET A 1 627 ? 27.947 11.672 -4.507 1.00 83.00 627 MET A O 1
ATOM 5258 N N . PHE A 1 628 ? 28.134 10.249 -6.234 1.00 79.00 628 PHE A N 1
ATOM 5259 C CA . PHE A 1 628 ? 29.114 9.374 -5.592 1.00 79.00 628 PHE A CA 1
ATOM 5260 C C . PHE A 1 628 ? 30.429 10.106 -5.283 1.00 79.00 628 PHE A C 1
ATOM 5262 O O . PHE A 1 628 ? 30.924 10.040 -4.157 1.00 79.00 628 PHE A O 1
ATOM 5269 N N . ILE A 1 629 ? 30.975 10.847 -6.250 1.00 87.62 629 ILE A N 1
ATOM 5270 C CA . ILE A 1 629 ? 32.226 11.601 -6.077 1.00 87.62 629 ILE A CA 1
ATOM 5271 C C . ILE A 1 629 ? 32.048 12.722 -5.047 1.00 87.62 629 ILE A C 1
ATOM 5273 O O . ILE A 1 629 ? 32.850 12.830 -4.117 1.00 87.62 629 ILE A O 1
ATOM 5277 N N . SER A 1 630 ? 30.983 13.519 -5.163 1.00 89.88 630 SER A N 1
ATOM 5278 C CA . SER A 1 630 ? 30.641 14.562 -4.185 1.00 89.88 630 SER A CA 1
ATOM 5279 C C . SER A 1 630 ? 30.516 13.979 -2.784 1.00 89.88 630 SER A C 1
ATOM 5281 O O . SER A 1 630 ? 31.012 14.554 -1.814 1.00 89.88 630 SER A O 1
ATOM 5283 N N . ALA A 1 631 ? 29.932 12.785 -2.673 1.00 91.12 631 ALA A N 1
ATOM 5284 C CA . ALA A 1 631 ? 29.781 12.135 -1.393 1.00 91.12 631 ALA A CA 1
ATOM 5285 C C . ALA A 1 631 ? 31.109 11.748 -0.742 1.00 91.12 631 ALA A C 1
ATOM 5287 O O . ALA A 1 631 ? 31.252 11.966 0.464 1.00 91.12 631 ALA A O 1
ATOM 5288 N N . ILE A 1 632 ? 32.070 11.258 -1.531 1.00 92.38 632 ILE A N 1
ATOM 5289 C CA . ILE A 1 632 ? 33.436 10.985 -1.067 1.00 92.38 632 ILE A CA 1
ATOM 5290 C C . ILE A 1 632 ? 34.084 12.280 -0.574 1.00 92.38 632 ILE A C 1
ATOM 5292 O O . ILE A 1 632 ? 34.693 12.294 0.498 1.00 92.38 632 ILE A O 1
ATOM 5296 N N . LEU A 1 633 ? 33.934 13.377 -1.323 1.00 93.81 633 LEU A N 1
ATOM 5297 C CA . LEU A 1 633 ? 34.506 14.675 -0.960 1.00 93.81 633 LEU A CA 1
ATOM 5298 C C . LEU A 1 633 ? 33.951 15.190 0.371 1.00 93.81 633 LEU A C 1
ATOM 5300 O O . LEU A 1 633 ? 34.740 15.545 1.247 1.00 93.81 633 LEU A O 1
ATOM 5304 N N . PHE A 1 634 ? 32.631 15.168 0.573 1.00 95.19 634 PHE A N 1
ATOM 5305 C CA . PHE A 1 634 ? 32.020 15.572 1.849 1.00 95.19 634 PHE A CA 1
ATOM 5306 C C . PHE A 1 634 ? 32.517 14.719 3.016 1.00 95.19 634 PHE A C 1
ATOM 5308 O O . PHE A 1 634 ? 32.807 15.234 4.096 1.00 95.19 634 PHE A O 1
ATOM 5315 N N . THR A 1 635 ? 32.717 13.426 2.781 1.00 94.94 635 THR A N 1
ATOM 5316 C CA . THR A 1 635 ? 33.250 12.499 3.779 1.00 94.94 635 THR A CA 1
ATOM 5317 C C . THR A 1 635 ? 34.708 12.798 4.139 1.00 94.94 635 THR A C 1
ATOM 5319 O O . THR A 1 635 ? 35.071 12.768 5.318 1.00 94.94 635 THR A O 1
ATOM 5322 N N . ILE A 1 636 ? 35.536 13.172 3.160 1.00 93.75 636 ILE A N 1
ATOM 5323 C CA . ILE A 1 636 ? 36.908 13.648 3.395 1.00 93.75 636 ILE A CA 1
ATOM 5324 C C . ILE A 1 636 ? 36.902 14.985 4.154 1.00 93.75 636 ILE A C 1
ATOM 5326 O O . ILE A 1 636 ? 37.686 15.153 5.091 1.00 93.75 636 ILE A O 1
ATOM 5330 N N . ILE A 1 637 ? 36.021 15.923 3.788 1.00 90.81 637 ILE A N 1
ATOM 5331 C CA . ILE A 1 637 ? 35.878 17.223 4.464 1.00 90.81 637 ILE A CA 1
ATOM 5332 C C . ILE A 1 637 ? 35.482 17.014 5.924 1.00 90.81 637 ILE A C 1
ATOM 5334 O O . ILE A 1 637 ? 36.136 17.572 6.809 1.00 90.81 637 ILE A O 1
ATOM 5338 N N . LYS A 1 638 ? 34.480 16.169 6.195 1.00 94.62 638 LYS A N 1
ATOM 5339 C CA . LYS A 1 638 ? 34.059 15.847 7.562 1.00 94.62 638 LYS A CA 1
ATOM 5340 C C . LYS A 1 638 ? 35.210 15.268 8.380 1.00 94.62 638 LYS A C 1
ATOM 5342 O O . LYS A 1 638 ? 35.352 15.630 9.545 1.00 94.62 638 LYS A O 1
ATOM 5347 N N . GLU A 1 639 ? 36.034 14.403 7.795 1.00 93.12 639 GLU A N 1
ATOM 5348 C CA . GLU A 1 639 ? 37.143 13.782 8.525 1.00 93.12 639 GLU A CA 1
ATOM 5349 C C . GLU A 1 639 ? 38.269 14.772 8.834 1.00 93.12 639 GLU A C 1
ATOM 5351 O O . GLU A 1 639 ? 38.799 14.782 9.941 1.00 93.12 639 GLU A O 1
ATOM 5356 N N . LYS A 1 640 ? 38.613 15.642 7.879 1.00 94.31 640 LYS A N 1
ATOM 5357 C CA . LYS A 1 640 ? 39.708 16.609 8.050 1.00 94.31 640 LYS A CA 1
ATOM 5358 C C . LYS A 1 640 ? 39.317 17.843 8.856 1.00 94.31 640 LYS A C 1
ATOM 5360 O O . LYS A 1 640 ? 40.172 18.441 9.500 1.00 94.31 640 LYS A O 1
ATOM 5365 N N . THR A 1 641 ? 38.060 18.267 8.762 1.00 90.81 641 THR A N 1
ATOM 5366 C CA . THR A 1 641 ? 37.632 19.603 9.209 1.00 90.81 641 THR A CA 1
ATOM 5367 C C . THR A 1 641 ? 36.361 19.595 10.061 1.00 90.81 641 THR A C 1
ATOM 5369 O O . THR A 1 641 ? 35.952 20.646 10.547 1.00 90.81 641 THR A O 1
ATOM 5372 N N . GLY A 1 642 ? 35.743 18.433 10.288 1.00 89.12 642 GLY A N 1
ATOM 5373 C CA . GLY A 1 642 ? 34.548 18.283 11.118 1.00 89.12 642 GLY A CA 1
ATOM 5374 C C . GLY A 1 642 ? 33.221 18.369 10.354 1.00 89.12 642 GLY A C 1
ATOM 5375 O O . GLY A 1 642 ? 33.144 18.820 9.213 1.00 89.12 642 GLY A O 1
ATOM 5376 N N . LEU A 1 643 ? 32.145 17.921 11.012 1.00 90.38 643 LEU A N 1
ATOM 5377 C CA . LEU A 1 643 ? 30.811 17.770 10.413 1.00 90.38 643 LEU A CA 1
ATOM 5378 C C . LEU A 1 643 ? 30.210 19.093 9.913 1.00 90.38 643 LEU A C 1
ATOM 5380 O O . LEU A 1 643 ? 29.590 19.111 8.857 1.00 90.38 643 LEU A O 1
ATOM 5384 N N . LEU A 1 644 ? 30.406 20.197 10.645 1.00 87.12 644 LEU A N 1
ATOM 5385 C CA . LEU A 1 644 ? 29.867 21.506 10.259 1.00 87.12 644 LEU A CA 1
ATOM 5386 C C . LEU A 1 644 ? 30.378 21.945 8.880 1.00 87.12 644 LEU A C 1
ATOM 5388 O O . LEU A 1 644 ? 29.608 22.444 8.069 1.00 87.12 644 LEU A O 1
ATOM 5392 N N . ASN A 1 645 ? 31.655 21.704 8.589 1.00 85.88 645 ASN A N 1
ATOM 5393 C CA . ASN A 1 645 ? 32.246 22.062 7.303 1.00 85.88 645 ASN A CA 1
ATOM 5394 C C . ASN A 1 645 ? 31.741 21.172 6.164 1.00 85.88 645 ASN A C 1
ATOM 5396 O O . ASN A 1 645 ? 31.593 21.655 5.047 1.00 85.88 645 ASN A O 1
ATOM 5400 N N . ALA A 1 646 ? 31.408 19.907 6.436 1.00 91.31 646 ALA A N 1
ATOM 5401 C CA . ALA A 1 646 ? 30.731 19.064 5.454 1.00 91.31 646 ALA A CA 1
ATOM 5402 C C . ALA A 1 646 ? 29.295 19.542 5.183 1.00 91.31 646 ALA A C 1
ATOM 5404 O O . ALA A 1 646 ? 28.902 19.616 4.023 1.00 91.31 646 ALA A O 1
ATOM 5405 N N . ILE A 1 647 ? 28.556 19.965 6.220 1.00 89.31 647 ILE A N 1
ATOM 5406 C CA . ILE A 1 647 ? 27.225 20.589 6.079 1.00 89.31 647 ILE A CA 1
ATOM 5407 C C . ILE A 1 647 ? 27.311 21.843 5.212 1.00 89.31 647 ILE A C 1
ATOM 5409 O O . ILE A 1 647 ? 26.539 21.991 4.270 1.00 89.31 647 ILE A O 1
ATOM 5413 N N . LEU A 1 648 ? 28.263 22.732 5.497 1.00 89.31 648 LEU A N 1
ATOM 5414 C CA . LEU A 1 648 ? 28.452 23.953 4.716 1.00 89.31 648 LEU A CA 1
ATOM 5415 C C . LEU A 1 648 ? 28.879 23.645 3.276 1.00 89.31 648 LEU A C 1
ATOM 5417 O O . LEU A 1 648 ? 28.348 24.251 2.352 1.00 89.31 648 LEU A O 1
ATOM 5421 N N . ALA A 1 649 ? 29.783 22.684 3.065 1.00 89.31 649 ALA A N 1
ATOM 5422 C CA . ALA A 1 649 ? 30.205 22.275 1.727 1.00 89.31 649 ALA A CA 1
ATOM 5423 C C . ALA A 1 649 ? 29.041 21.696 0.911 1.00 89.31 649 ALA A C 1
ATOM 5425 O O . ALA A 1 649 ? 28.876 22.047 -0.256 1.00 89.31 649 ALA A O 1
ATOM 5426 N N . HIS A 1 650 ? 28.210 20.860 1.531 1.00 92.38 650 HIS A N 1
ATOM 5427 C CA . HIS A 1 650 ? 27.024 20.298 0.899 1.00 92.38 650 HIS A CA 1
ATOM 5428 C C . HIS A 1 650 ? 25.978 21.384 0.605 1.00 92.38 650 HIS A C 1
ATOM 5430 O O . HIS A 1 650 ? 25.495 21.480 -0.522 1.00 92.38 650 HIS A O 1
ATOM 5436 N N . PHE A 1 651 ? 25.697 22.274 1.559 1.00 91.88 651 PHE A N 1
ATOM 5437 C CA . PHE A 1 651 ? 24.828 23.432 1.338 1.00 91.88 651 PHE A CA 1
ATOM 5438 C C . PHE A 1 651 ? 25.300 24.278 0.147 1.00 91.88 651 PHE A C 1
ATOM 5440 O O . PHE A 1 651 ? 24.504 24.578 -0.741 1.00 91.88 651 PHE A O 1
ATOM 5447 N N . MET A 1 652 ? 26.592 24.612 0.093 1.00 90.38 652 MET A N 1
ATOM 5448 C CA . MET A 1 652 ? 27.167 25.407 -0.995 1.00 90.38 652 MET A CA 1
ATOM 5449 C C . MET A 1 652 ? 27.096 24.679 -2.338 1.00 90.38 652 MET A C 1
ATOM 5451 O O . MET A 1 652 ? 26.745 25.301 -3.336 1.00 90.38 652 MET A O 1
ATOM 5455 N N . ALA A 1 653 ? 27.371 23.372 -2.375 1.00 87.81 653 ALA A N 1
ATOM 5456 C CA . ALA A 1 653 ? 27.227 22.573 -3.591 1.00 87.81 653 ALA A CA 1
ATOM 5457 C C . ALA A 1 653 ? 25.783 22.613 -4.113 1.00 87.81 653 ALA A C 1
ATOM 5459 O O . ALA A 1 653 ? 25.560 22.890 -5.293 1.00 87.81 653 ALA A O 1
ATOM 5460 N N . ASN A 1 654 ? 24.802 22.430 -3.225 1.00 85.44 654 ASN A N 1
ATOM 5461 C CA . ASN A 1 654 ? 23.392 22.498 -3.595 1.00 85.44 654 ASN A CA 1
ATOM 5462 C C . ASN A 1 654 ? 22.978 23.911 -4.023 1.00 85.44 654 ASN A C 1
ATOM 5464 O O . ASN A 1 654 ? 22.219 24.052 -4.976 1.00 85.44 654 ASN A O 1
ATOM 5468 N N . ALA A 1 655 ? 23.491 24.957 -3.369 1.00 84.00 655 ALA A N 1
ATOM 5469 C CA . ALA A 1 655 ? 23.212 26.345 -3.731 1.00 84.00 655 ALA A CA 1
ATOM 5470 C C . ALA A 1 655 ? 23.773 26.710 -5.114 1.00 84.00 655 ALA A C 1
ATOM 5472 O O . ALA A 1 655 ? 23.078 27.349 -5.902 1.00 84.00 655 ALA A O 1
ATOM 5473 N N . ILE A 1 656 ? 24.991 26.259 -5.435 1.00 82.62 656 ILE A N 1
ATOM 5474 C CA . ILE A 1 656 ? 25.616 26.463 -6.750 1.00 82.62 656 ILE A CA 1
ATOM 5475 C C . ILE A 1 656 ? 24.820 25.738 -7.837 1.00 82.62 656 ILE A C 1
ATOM 5477 O O . ILE A 1 656 ? 24.483 26.351 -8.847 1.00 82.62 656 ILE A O 1
ATOM 5481 N N . LEU A 1 657 ? 24.487 24.459 -7.622 1.00 78.62 657 LEU A N 1
ATOM 5482 C CA . LEU A 1 657 ? 23.677 23.689 -8.569 1.00 78.62 657 LEU A CA 1
ATOM 5483 C C . LEU A 1 657 ? 22.307 24.340 -8.771 1.00 78.62 657 LEU A C 1
ATOM 5485 O O . LEU A 1 657 ? 21.865 24.505 -9.903 1.00 78.62 657 LEU A O 1
ATOM 5489 N N . TYR A 1 658 ? 21.654 24.755 -7.685 1.00 77.12 658 TYR A N 1
ATOM 5490 C CA . TYR A 1 658 ? 20.360 25.424 -7.750 1.00 77.12 658 TYR A CA 1
ATOM 5491 C C . TYR A 1 658 ? 20.425 26.709 -8.582 1.00 77.12 658 TYR A C 1
ATOM 5493 O O . TYR A 1 658 ? 19.576 26.911 -9.444 1.00 77.12 658 TYR A O 1
ATOM 5501 N N . TYR A 1 659 ? 21.442 27.546 -8.362 1.00 75.25 659 TYR A N 1
ATOM 5502 C CA . TYR A 1 659 ? 21.629 28.787 -9.112 1.00 75.25 659 TYR A CA 1
ATOM 5503 C C . TYR A 1 659 ? 21.909 28.526 -10.601 1.00 75.25 659 TYR A C 1
ATOM 5505 O O . TYR A 1 659 ? 21.258 29.129 -11.445 1.00 75.25 659 TYR A O 1
ATOM 5513 N N . TYR A 1 660 ? 22.801 27.582 -10.919 1.00 71.88 660 TYR A N 1
ATOM 5514 C CA . TYR A 1 660 ? 23.218 27.269 -12.295 1.00 71.88 660 TYR A CA 1
ATOM 5515 C C . TYR A 1 660 ? 22.128 26.605 -13.153 1.00 71.88 660 TYR A C 1
ATOM 5517 O O . TYR A 1 660 ? 22.183 26.650 -14.374 1.00 71.88 660 TYR A O 1
ATOM 5525 N N . PHE A 1 661 ? 21.150 25.936 -12.534 1.00 64.69 661 PHE A N 1
ATOM 5526 C CA . PHE A 1 661 ? 20.026 25.331 -13.258 1.00 64.69 661 PHE A CA 1
ATOM 5527 C C . PHE A 1 661 ? 18.799 26.252 -13.376 1.00 64.69 661 PHE A C 1
ATOM 5529 O O . PHE A 1 661 ? 17.841 25.881 -14.054 1.00 64.69 661 PHE A O 1
ATOM 5536 N N . LEU A 1 662 ? 18.786 27.408 -12.704 1.00 55.62 662 LEU A N 1
ATOM 5537 C CA . LEU A 1 662 ? 17.672 28.370 -12.735 1.00 55.62 662 LEU A CA 1
ATOM 5538 C C . LEU A 1 662 ? 17.987 29.666 -13.489 1.00 55.62 662 LEU A C 1
ATOM 5540 O O . LEU A 1 662 ? 17.047 30.331 -13.924 1.00 55.62 662 LEU A O 1
ATOM 5544 N N . PHE A 1 663 ? 19.267 30.001 -13.639 1.00 43.28 663 PHE A N 1
ATOM 5545 C CA . PHE A 1 663 ? 19.791 31.131 -14.405 1.00 43.28 663 PHE A CA 1
ATOM 5546 C C . PHE A 1 663 ? 20.810 30.618 -15.413 1.00 43.28 663 PHE A C 1
ATOM 5548 O O . PHE A 1 663 ? 20.834 31.168 -16.537 1.00 43.28 663 PHE A O 1
#

Foldseek 3Di:
DVVVVVVVVVVLVVVLLVLLQCLQVVNDDPVSLLVSLVSLVVVLLVVQLVLQLCCQAFVDHDNVLSVLLSQLLCLCCVLVNLVVCCPDPVPDVDDVVSNVVSNVVSLVSLLVSLLCCLPPDHGDCQHLLNVVVQDNPSVSSSVSSSLSSLLCSVQVSVLVSLCSSQPVRHPVSVVLVVVLVVCCVVPVCSPVSVVVVVVVVVVVSVVLSSLSRHPVRVLLNLLVSLLSVLSSCCRLALVCLAPVNPPRLCPVVAPADHLVVLLVVQCPPDDPVVNVLSVVLSVLLSLQSNCLSNVSVVVSVCVVVLAQDADPPVNLLSHPLSLVSCLVFVQWDWAWRDDLVSVDGATHIHGDRGDDDVCSVVSVVVSVVVVVVSVVCVVVVVDRCRLVSVVSSLVSNCVRLVRRLVRLLSNLLVVLLVCVVVPPVSVNVSSLSVNLSSLCSSLVSSLSVVVSSCCSHPCVVVCVPPVPVVVVVVVLSVVLSVVLSVLVSVVSVCSSVVPPPVVVVLVVVLVVCLVCVVVVCVVVDDDDPDDDPPPPRSQVSLLSSLCSLVCCCPVCCPVVVPPDPPVVVVLVSLLSVLLNLLSVLQVPQLVVVVVVDPNVVSQQVSLLVQLVVVDDSPQDPVNSVVSSVLSSVLNVCCVPPNSVRSSVSSSVVVVVVVVVVVD

Secondary structure (DSSP, 8-state):
-HHHHHHHHHHHHHHHHHHHHHHHTT---HHHHHHHHHHHHHHHHHHHHHH-HHHHHHSS--HHHHHHHHHHHHHHHHHHHHHHHHTSTT-----HHHHHHHHHHHHHHHHHHHHHHHHH----SSSHHHHTT--S-HHHHHHHHHHHHHHIIIIIIIHHHHIIIIIIIIIIHHHHHHHHHHHHHHHS-HHHHHHHHHHHHHHHHHHHHHHTT-TTTHHHHHHHHHHHHHHHHIIIIIHHHHH--TT-TTTTT--PPPHHHHHHHHTTT--HHHHHHHHHHHHHHHHHHHHHHHHHHHHHHHHHHT------HHHHHHHHHHHHHHHHS-SEEEEE---GGG---SEEEEE------TTHHHHHHHHHHHHHHHHHHHHTT-S-HHHHHHHHHHHHHHHHHHHHHHHHHHHHHHHHHHHTTTT-HHHHHHHHHHHHHHHHHHHHHHHHHHHHHHIIIIIHHHHTT-HHHHHHHHHHHHHHHHHHHHHHHHHHHHHHTT-TTHHHHHHHHHHHHHHHHHHHHTTT----SS--S--TTHHHHHHHHHHHHHHHHHTSTTTS------HHHHHHHHHHHHHHHHIIIIIIIHHHHTTTS-HHHHHHHHHHHHHHHT--TT--HHHHHHHHHHHHHHHHHHHHH-HHHHHHHHHHHHHHHHHHHH-

pLDDT: mean 77.24, std 15.77, range [35.0, 97.81]